Protein AF-0000000067717362 (afdb_homodimer)

InterPro domains:
  IPR003148 Regulator of K+ conductance, N-terminal lobe [PF02254] (4-119)
  IPR006037 Regulator of K+ conductance, C-terminal [PF02080] (155-215)
  IPR006037 Regulator of K+ conductance, C-terminal [PS51202] (136-219)
  IPR036291 NAD(P)-binding domain superfamily [SSF51735] (3-135)
  IPR036721 Regulator of K+ conductance, C-terminal domain superfamily [G3DSA:3.30.70.1450] (138-216)
  IPR036721 Regulator of K+ conductance, C-terminal domain superfamily [SSF116726] (131-215)
  IPR050721 Trk/Ktr/HKT Potassium Transport [PTHR43833] (2-214)

Secondary structure (DSSP, 8-state):
--EEEEES-SHHHHHHHHHHTTSSSEEEEEES-HHHHHHHGGG-SEEEE-SS--HHHHHHHS-TT-SEEEE--SS-HHHHHHHHHHHHHTT-S-EEEE-S-HHHHHHHHHTT-SEEE-HHHHHHHHHHHHHH-TTEEEEEEETTTEEEEEEEPPGGGTTSBHHHHTHHHHHSEEEEEEE-TT-SS-EE--TTPBPPTT-EEEEEE-HHHHHHHTT--SSSHHHHTTHHHHHHHHHHHHHHTSSGGGTTHHHHHHHTTTT-/--EEEEES-SHHHHHHHHHHTTSSSEEEEEES-HHHHHHHGGG-SEEEE-SS--HHHHHHHS-TT-SEEEE--SS-HHHHHHHHHHHHHTT-S-EEEE-S-HHHHHHHHHTT-SEEE-HHHHHHHHHHHHHH-TTEEEEEEETTTEEEEEEEPPGGGTTSBHHHHTHHHHHSEEEEEEE-TT-SS-EE--TTPBPPTT-EEEEEE-HHHHHHHTT--S-SHHHHHTHHHHHHHHHHHHHHTTTGGGTTHHHHHHHTTTT-

pLDDT: mean 84.54, std 21.1, range [26.25, 98.88]

Organism: Borreliella burgdorferi (strain ATCC 35210 / DSM 4680 / CIP 102532 / B31) (NCBI:txid224326)

Solvent-accessible surface area (backbone atoms only — not comparable to full-atom values): 28183 Å² total; per-residue (Å²): 125,54,31,38,35,34,40,28,77,26,66,40,36,48,39,33,45,58,57,47,52,66,31,86,54,43,34,36,40,36,30,64,49,60,67,58,47,64,71,49,40,83,59,37,71,42,68,44,73,37,93,61,94,41,60,67,57,47,59,73,68,55,60,89,76,43,56,34,36,38,40,20,54,66,99,38,61,69,60,50,42,52,48,36,33,41,42,36,75,70,61,55,75,36,30,34,34,56,47,92,44,73,72,56,49,56,54,34,42,74,39,47,36,67,38,79,44,42,30,33,52,52,43,21,66,40,44,51,56,38,71,75,24,76,62,37,81,44,58,40,76,47,91,84,59,36,32,39,34,29,32,57,56,59,74,91,45,43,78,28,28,47,54,74,58,36,39,47,82,76,47,45,33,44,76,56,28,41,25,43,91,88,42,94,54,74,37,76,64,57,55,80,41,64,40,46,87,71,20,34,32,33,36,34,25,38,52,66,31,49,29,60,73,62,70,30,70,90,48,57,54,57,60,50,65,58,53,57,60,58,49,53,54,57,56,48,48,67,66,51,66,68,74,63,73,70,64,68,64,57,58,66,68,53,58,71,56,66,78,109,127,54,32,38,36,34,41,28,79,27,68,40,36,48,39,32,44,59,56,48,51,67,32,87,54,43,33,34,40,35,31,66,48,59,67,59,46,62,71,47,38,84,60,36,71,43,67,44,73,36,94,60,92,40,61,67,59,47,59,74,69,53,60,90,77,42,55,34,37,38,39,21,56,80,86,39,62,70,61,50,43,53,48,37,33,41,43,36,74,71,62,54,77,36,30,33,34,56,45,90,43,73,72,55,49,57,54,36,42,74,40,47,36,66,39,79,44,41,30,34,51,52,43,22,65,40,45,51,56,39,69,75,23,77,61,37,79,45,59,39,76,48,90,84,60,37,32,39,33,30,32,58,57,56,75,89,46,44,78,29,28,47,54,75,57,35,39,48,81,76,47,46,32,44,75,55,28,40,24,44,91,87,42,96,54,74,36,76,62,57,56,79,41,64,40,48,85,71,20,33,32,33,34,34,25,37,49,64,31,49,28,60,73,61,70,29,72,91,46,56,53,56,60,50,65,58,53,56,60,58,49,53,53,58,60,47,48,67,67,52,67,70,75,62,74,69,63,68,63,56,57,65,68,53,58,70,56,66,80,106

Nearest PDB structures (foldseek):
  4j7c-assembly1_B  TM=9.002E-01  e=4.997E-20  Bacillus subtilis subsp. subtilis str. 168
  6s5d-assembly1_B-2  TM=8.825E-01  e=6.415E-20  Bacillus subtilis subsp. subtilis str. 168
  6i8v-assembly1_A-2  TM=9.250E-01  e=2.699E-19  Bacillus subtilis subsp. subtilis str. 168
  6s5e-assembly1_E-4  TM=8.945E-01  e=1.057E-19  Bacillus subtilis subsp. subtilis str. 168
  6s2j-assembly1_A  TM=8.818E-01  e=1.125E-19  Bacillus subtilis subsp. subtilis str. 168

Sequence (520 aa):
MKTFVIIGLSNLGIHLLEDLSRLDCQIIIIDTSKELIEEYDVISTESFVVEQFTKNALKRIIPVDTDAVVIDFDDDLGKSALVTHYCNLLGLKEICVKTENRDDAEILKTLGATKIIFPSKDAARRLTPLLVSPNLSTYNIIGYDIIVAETVIPKEYVGKTLFEADLRRECGITVIAVRNLSNSRYEFVDGDYFFLKDDKIVICGKPDSIENFTNNKDLIKDLISGSKEDENLNKDAEKKSRFLGIFNFMKIFQKDRKDNMKTFVIIGLSNLGIHLLEDLSRLDCQIIIIDTSKELIEEYDVISTESFVVEQFTKNALKRIIPVDTDAVVIDFDDDLGKSALVTHYCNLLGLKEICVKTENRDDAEILKTLGATKIIFPSKDAARRLTPLLVSPNLSTYNIIGYDIIVAETVIPKEYVGKTLFEADLRRECGITVIAVRNLSNSRYEFVDGDYFFLKDDKIVICGKPDSIENFTNNKDLIKDLISGSKEDENLNKDAEKKSRFLGIFNFMKIFQKDRKDN

Radius of gyration: 24.58 Å; Cα contacts (8 Å, |Δi|>4): 959; chains: 2; bounding box: 59×80×66 Å

Structure (mmCIF, N/CA/C/O backbone):
data_AF-0000000067717362-model_v1
#
loop_
_entity.id
_entity.type
_entity.pdbx_description
1 polymer Lectin
#
loop_
_atom_site.group_PDB
_atom_site.id
_atom_site.type_symbol
_atom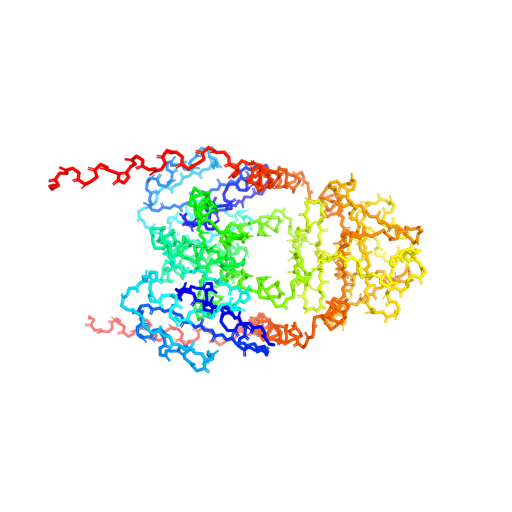_site.label_atom_id
_atom_site.label_alt_id
_atom_site.label_comp_id
_atom_site.label_asym_id
_atom_site.label_entity_id
_atom_site.label_seq_id
_atom_site.pdbx_PDB_ins_code
_atom_site.Cartn_x
_atom_site.Cartn_y
_atom_site.Cartn_z
_atom_site.occupancy
_atom_site.B_iso_or_equiv
_atom_site.auth_seq_id
_atom_site.auth_comp_id
_atom_site.auth_asym_id
_atom_site.auth_atom_id
_atom_site.pdbx_PDB_model_num
ATOM 1 N N . MET A 1 1 ? 27.703 -1.132 3.572 1 83.69 1 MET A N 1
ATOM 2 C CA . MET A 1 1 ? 26.516 -0.816 4.379 1 83.69 1 MET A CA 1
ATOM 3 C C . MET A 1 1 ? 25.766 0.364 3.789 1 83.69 1 MET A C 1
ATOM 5 O O . MET A 1 1 ? 26.359 1.362 3.389 1 83.69 1 MET A O 1
ATOM 9 N N . LYS A 1 2 ? 24.484 0.272 3.615 1 91.62 2 LYS A N 1
ATOM 10 C CA . LYS A 1 2 ? 23.688 1.322 2.992 1 91.62 2 LYS A CA 1
ATOM 11 C C . LYS A 1 2 ? 23.422 2.467 3.967 1 91.62 2 LYS A C 1
ATOM 13 O O . LYS A 1 2 ? 23.328 2.248 5.176 1 91.62 2 LYS A O 1
ATOM 18 N N . THR A 1 3 ? 23.375 3.629 3.412 1 97 3 THR A N 1
ATOM 19 C CA . THR A 1 3 ? 23.125 4.824 4.207 1 97 3 THR A CA 1
ATOM 20 C C . THR A 1 3 ? 21.844 5.52 3.75 1 97 3 THR A C 1
ATOM 22 O O . THR A 1 3 ? 21.688 5.828 2.566 1 97 3 THR A O 1
ATOM 25 N N . PHE A 1 4 ? 21 5.746 4.707 1 98.12 4 PHE A N 1
ATOM 26 C CA . PHE A 1 4 ? 19.734 6.418 4.43 1 98.12 4 PHE A CA 1
ATOM 27 C C . PHE A 1 4 ? 19.594 7.668 5.289 1 98.12 4 PHE A C 1
ATOM 29 O O . PHE A 1 4 ? 19.969 7.664 6.465 1 98.12 4 PHE A O 1
ATOM 36 N N . VAL A 1 5 ? 19.078 8.711 4.668 1 98.88 5 VAL A N 1
ATOM 37 C CA . VAL A 1 5 ? 18.828 9.953 5.383 1 98.88 5 VAL A CA 1
ATOM 38 C C . VAL A 1 5 ? 17.344 10.281 5.348 1 98.88 5 VAL A C 1
ATOM 40 O O . VAL A 1 5 ? 16.703 10.219 4.289 1 98.88 5 VAL A O 1
ATOM 43 N N . ILE A 1 6 ? 16.766 10.57 6.484 1 98.88 6 ILE A N 1
ATOM 44 C CA . ILE A 1 6 ? 15.383 10.992 6.59 1 98.88 6 ILE A CA 1
ATOM 45 C C . ILE A 1 6 ? 15.328 12.461 7.012 1 98.88 6 ILE A C 1
ATOM 47 O O . ILE A 1 6 ? 15.797 12.82 8.094 1 98.88 6 ILE A O 1
ATOM 51 N N . ILE A 1 7 ? 14.789 13.273 6.102 1 98.88 7 ILE A N 1
ATOM 52 C CA . ILE A 1 7 ? 14.68 14.703 6.355 1 98.88 7 ILE A CA 1
ATOM 53 C C . ILE A 1 7 ? 13.219 15.062 6.637 1 98.88 7 ILE A C 1
ATOM 55 O O . ILE A 1 7 ? 12.367 14.977 5.746 1 98.88 7 ILE A O 1
ATOM 59 N N . GLY A 1 8 ? 12.938 15.578 7.789 1 98.25 8 GLY A N 1
ATOM 60 C CA . GLY A 1 8 ? 11.562 15.719 8.25 1 98.25 8 GLY A CA 1
ATOM 61 C C . GLY A 1 8 ? 10.992 14.438 8.828 1 98.25 8 GLY A C 1
ATOM 62 O O . GLY A 1 8 ? 10.938 13.414 8.141 1 98.25 8 GLY A O 1
ATOM 63 N N . LEU A 1 9 ? 10.602 14.508 10.102 1 97.38 9 LEU A N 1
ATOM 64 C CA . LEU A 1 9 ? 10.086 13.328 10.773 1 97.38 9 LEU A CA 1
ATOM 65 C C . LEU A 1 9 ? 8.578 13.422 10.969 1 97.38 9 LEU A C 1
ATOM 67 O O . LEU A 1 9 ? 8.109 13.695 12.078 1 97.38 9 LEU A O 1
ATOM 71 N N . SER A 1 10 ? 7.906 13.148 9.914 1 96.12 10 SER A N 1
ATOM 72 C CA . SER A 1 10 ? 6.465 12.938 9.984 1 96.12 10 SER A CA 1
ATOM 73 C C . SER A 1 10 ? 6.113 11.453 9.938 1 96.12 10 SER A C 1
ATOM 75 O O . SER A 1 10 ? 6.977 10.602 10.156 1 96.12 10 SER A O 1
ATOM 77 N N . ASN A 1 11 ? 4.879 11.148 9.719 1 95.25 11 ASN A N 1
ATOM 78 C CA . ASN A 1 11 ? 4.387 9.789 9.906 1 95.25 11 ASN A CA 1
ATOM 79 C C . ASN A 1 11 ? 5.148 8.789 9.047 1 95.25 11 ASN A C 1
ATOM 81 O O . ASN A 1 11 ? 5.613 7.762 9.539 1 95.25 11 ASN A O 1
ATOM 85 N N . LEU A 1 12 ? 5.297 9.07 7.801 1 97.31 12 LEU A N 1
ATOM 86 C CA . LEU A 1 12 ? 6.012 8.156 6.922 1 97.31 12 LEU A CA 1
ATOM 87 C C . LEU A 1 12 ? 7.457 7.98 7.379 1 97.31 12 LEU A C 1
ATOM 89 O O . LEU A 1 12 ? 7.941 6.855 7.504 1 97.31 12 LEU A O 1
ATOM 93 N N . GLY A 1 13 ? 8.133 9.117 7.586 1 98 13 GLY A N 1
ATOM 94 C CA . GLY A 1 13 ? 9.523 9.086 8 1 98 13 GLY A CA 1
ATOM 95 C C . GLY A 1 13 ? 9.742 8.297 9.281 1 98 13 GLY A C 1
ATOM 96 O O . GLY A 1 13 ? 10.711 7.539 9.391 1 98 13 GLY A O 1
ATOM 97 N N . ILE A 1 14 ? 8.844 8.461 10.172 1 97.38 14 ILE A N 1
ATOM 98 C CA . ILE A 1 14 ? 8.945 7.785 11.461 1 97.38 14 ILE A CA 1
ATOM 99 C C . ILE A 1 14 ? 8.789 6.277 11.273 1 97.38 14 ILE A C 1
ATOM 101 O O . ILE A 1 14 ? 9.594 5.496 11.789 1 97.38 14 ILE A O 1
ATOM 105 N N . HIS A 1 15 ? 7.805 5.863 10.531 1 96.44 15 HIS A N 1
ATOM 106 C CA . HIS A 1 15 ? 7.609 4.441 10.289 1 96.44 15 HIS A CA 1
ATOM 107 C C . HIS A 1 15 ? 8.773 3.852 9.5 1 96.44 15 HIS A C 1
ATOM 109 O O . HIS A 1 15 ? 9.195 2.723 9.758 1 96.44 15 HIS A O 1
ATOM 115 N N . LEU A 1 16 ? 9.273 4.582 8.594 1 97.44 16 LEU A N 1
ATOM 116 C CA . LEU A 1 16 ? 10.43 4.145 7.82 1 97.44 16 LEU A CA 1
ATOM 117 C C . LEU A 1 16 ? 11.648 3.971 8.719 1 97.44 16 LEU A C 1
ATOM 119 O O . LEU A 1 16 ? 12.367 2.977 8.609 1 97.44 16 LEU A O 1
ATOM 123 N N . LEU A 1 17 ? 11.82 4.961 9.562 1 98.19 17 LEU A N 1
ATOM 124 C CA . LEU A 1 17 ? 12.922 4.891 10.523 1 98.19 17 LEU A CA 1
ATOM 125 C C . LEU A 1 17 ? 12.812 3.635 11.383 1 98.19 17 LEU A C 1
ATOM 127 O O . LEU A 1 17 ? 13.805 2.926 11.578 1 98.19 17 LEU A O 1
ATOM 131 N N . GLU A 1 18 ? 11.641 3.348 11.828 1 95.88 18 GLU A N 1
ATOM 132 C CA . GLU A 1 18 ? 11.406 2.16 12.648 1 95.88 18 GLU A CA 1
ATOM 133 C C . GLU A 1 18 ? 11.719 0.885 11.867 1 95.88 18 GLU A C 1
ATOM 135 O O . GLU A 1 18 ? 12.359 -0.026 12.391 1 95.88 18 GLU A O 1
ATOM 140 N N . ASP A 1 19 ? 11.289 0.832 10.664 1 93.31 19 ASP A N 1
ATOM 141 C CA . ASP A 1 19 ? 11.539 -0.339 9.828 1 93.31 19 ASP A CA 1
ATOM 142 C C . ASP A 1 19 ? 13.031 -0.505 9.547 1 93.31 19 ASP A C 1
ATOM 144 O O . ASP A 1 19 ? 13.578 -1.602 9.688 1 93.31 19 ASP A O 1
ATOM 148 N N . LEU A 1 20 ? 13.688 0.562 9.203 1 95.06 20 LEU A N 1
ATOM 149 C CA . LEU A 1 20 ? 15.102 0.528 8.836 1 95.06 20 LEU A CA 1
ATOM 150 C C . LEU A 1 20 ? 15.969 0.181 10.039 1 95.06 20 LEU A C 1
ATOM 152 O O . LEU A 1 20 ? 17.031 -0.436 9.891 1 95.06 20 LEU A O 1
ATOM 156 N N . SER A 1 21 ? 15.5 0.618 11.211 1 95.06 21 SER A N 1
ATOM 157 C CA . SER A 1 21 ? 16.281 0.409 12.422 1 95.06 21 SER A CA 1
ATOM 158 C C . SER A 1 21 ? 16.453 -1.077 12.727 1 95.06 21 SER A C 1
ATOM 160 O O . SER A 1 21 ? 17.328 -1.464 13.5 1 95.06 21 SER A O 1
ATOM 162 N N . ARG A 1 22 ? 15.648 -1.88 12.125 1 89.5 22 ARG A N 1
ATOM 163 C CA . ARG A 1 22 ? 15.703 -3.326 12.312 1 89.5 22 ARG A CA 1
ATOM 164 C C . ARG A 1 22 ? 16.688 -3.965 11.336 1 89.5 22 ARG A C 1
ATOM 166 O O . ARG A 1 22 ? 16.922 -5.176 11.383 1 89.5 22 ARG A O 1
ATOM 173 N N . LEU A 1 23 ? 17.266 -3.174 10.523 1 87.94 23 LEU A N 1
ATOM 174 C CA . LEU A 1 23 ? 18.156 -3.652 9.477 1 87.94 23 LEU A CA 1
ATOM 175 C C . LEU A 1 23 ? 19.578 -3.135 9.703 1 87.94 23 LEU A C 1
ATOM 177 O O . LEU A 1 23 ? 19.797 -2.232 10.516 1 87.94 23 LEU A O 1
ATOM 181 N N . ASP A 1 24 ? 20.516 -3.811 9.039 1 88.75 24 ASP A N 1
ATOM 182 C CA . ASP A 1 24 ? 21.906 -3.387 9.141 1 88.75 24 ASP A CA 1
ATOM 183 C C . ASP A 1 24 ? 22.219 -2.279 8.133 1 88.75 24 ASP A C 1
ATOM 185 O O . ASP A 1 24 ? 22.781 -2.537 7.07 1 88.75 24 ASP A O 1
ATOM 189 N N . CYS A 1 25 ? 21.875 -1.082 8.531 1 92.81 25 CYS A N 1
ATOM 190 C CA . CYS A 1 25 ? 22.125 0.094 7.707 1 92.81 25 CYS A CA 1
ATOM 191 C C . CYS A 1 25 ? 22.375 1.323 8.57 1 92.81 25 CYS A C 1
ATOM 193 O O . CYS A 1 25 ? 22.172 1.284 9.789 1 92.81 25 CYS A O 1
ATOM 195 N N . GLN A 1 26 ? 22.922 2.338 7.984 1 97 26 GLN A N 1
ATOM 196 C CA . GLN A 1 26 ? 23.109 3.621 8.648 1 97 26 GLN A CA 1
ATOM 197 C C . GLN A 1 26 ? 21.922 4.551 8.398 1 97 26 GLN A C 1
ATOM 199 O O . GLN A 1 26 ? 21.5 4.73 7.25 1 97 26 GLN A O 1
ATOM 204 N N . ILE A 1 27 ? 21.438 5.07 9.469 1 98.56 27 ILE A N 1
ATOM 205 C CA . ILE A 1 27 ? 20.281 5.957 9.344 1 98.56 27 ILE A CA 1
ATOM 206 C C . ILE A 1 27 ? 20.609 7.312 9.961 1 98.56 27 ILE A C 1
ATOM 208 O O . ILE A 1 27 ? 21 7.395 11.133 1 98.56 27 ILE A O 1
ATOM 212 N N . ILE A 1 28 ? 20.469 8.312 9.156 1 98.88 28 ILE A N 1
ATOM 213 C CA . ILE A 1 28 ? 20.641 9.688 9.609 1 98.88 28 ILE A CA 1
ATOM 214 C C . ILE A 1 28 ? 19.297 10.414 9.578 1 98.88 28 ILE A C 1
ATOM 216 O O . ILE A 1 28 ? 18.594 10.383 8.57 1 98.88 28 ILE A O 1
ATOM 220 N N . ILE A 1 29 ? 18.938 11.031 10.703 1 98.88 29 ILE A N 1
ATOM 221 C CA . ILE A 1 29 ? 17.672 11.766 10.734 1 98.88 29 ILE A CA 1
ATOM 222 C C . ILE A 1 29 ? 17.938 13.25 10.953 1 98.88 29 ILE A C 1
ATOM 224 O O . ILE A 1 29 ? 18.875 13.617 11.672 1 98.88 29 ILE A O 1
ATOM 228 N N . ILE A 1 30 ? 17.203 14.086 10.25 1 98.88 30 ILE A N 1
ATOM 229 C CA . ILE A 1 30 ? 17.312 15.539 10.32 1 98.88 30 ILE A CA 1
ATOM 230 C C . ILE A 1 30 ? 15.938 16.156 10.539 1 98.88 30 ILE A C 1
ATOM 232 O O . ILE A 1 30 ? 15 15.867 9.797 1 98.88 30 ILE A O 1
ATOM 236 N N . ASP A 1 31 ? 15.781 16.969 11.523 1 98.62 31 ASP A N 1
ATOM 237 C CA . ASP A 1 31 ? 14.539 17.688 11.758 1 98.62 31 ASP A CA 1
ATOM 238 C C . ASP A 1 31 ? 14.797 19 12.508 1 98.62 31 ASP A C 1
ATOM 240 O O . ASP A 1 31 ? 15.875 19.188 13.07 1 98.62 31 ASP A O 1
ATOM 244 N N . THR A 1 32 ? 13.828 19.875 12.445 1 98.12 32 THR A N 1
ATOM 245 C CA . THR A 1 32 ? 13.93 21.109 13.219 1 98.12 32 THR A CA 1
ATOM 246 C C . THR A 1 32 ? 13.383 20.906 14.625 1 98.12 32 THR A C 1
ATOM 248 O O . THR A 1 32 ? 13.609 21.75 15.508 1 98.12 32 THR A O 1
ATOM 251 N N . SER A 1 33 ? 12.609 19.875 14.867 1 98 33 SER A N 1
ATOM 252 C CA . SER A 1 33 ? 12.016 19.609 16.172 1 98 33 SER A CA 1
ATOM 253 C C . SER A 1 33 ? 13 18.891 17.078 1 98 33 SER A C 1
ATOM 255 O O . SER A 1 33 ? 13.297 17.703 16.875 1 98 33 SER A O 1
ATOM 257 N N . LYS A 1 34 ? 13.406 19.531 18.125 1 98.12 34 LYS A N 1
ATOM 258 C CA . LYS A 1 34 ? 14.289 18.922 19.125 1 98.12 34 LYS A CA 1
ATOM 259 C C . LYS A 1 34 ? 13.617 17.734 19.797 1 98.12 34 LYS A C 1
ATOM 261 O O . LYS A 1 34 ? 14.266 16.703 20.047 1 98.12 34 LYS A O 1
ATOM 266 N N . GLU A 1 35 ? 12.398 17.844 20.047 1 98.12 35 GLU A N 1
ATOM 267 C CA . GLU A 1 35 ? 11.633 16.797 20.703 1 98.12 35 GLU A CA 1
ATOM 268 C C . GLU A 1 35 ? 11.617 15.516 19.875 1 98.12 35 GLU A C 1
ATOM 270 O O . GLU A 1 35 ? 11.867 14.43 20.406 1 98.12 35 GLU A O 1
ATOM 275 N N . LEU A 1 36 ? 11.383 15.664 18.594 1 97.75 36 LEU A N 1
ATOM 276 C CA . LEU A 1 36 ? 11.336 14.5 17.719 1 97.75 36 LEU A CA 1
ATOM 277 C C . LEU A 1 36 ? 12.711 13.844 17.609 1 97.75 36 LEU A C 1
ATOM 279 O O . LEU A 1 36 ? 12.82 12.617 17.656 1 97.75 36 LEU A O 1
ATOM 283 N N . ILE A 1 37 ? 13.703 14.648 17.438 1 98.56 37 ILE A N 1
ATOM 284 C CA . ILE A 1 37 ? 15.055 14.125 17.297 1 98.56 37 ILE A CA 1
ATOM 285 C C . ILE A 1 37 ? 15.453 13.367 18.562 1 98.56 37 ILE A C 1
ATOM 287 O O . ILE A 1 37 ? 16.016 12.266 18.484 1 98.56 37 ILE A O 1
ATOM 291 N N . GLU A 1 38 ? 15.133 13.906 19.703 1 98.12 38 GLU A N 1
ATOM 292 C CA . GLU A 1 38 ? 15.453 13.242 20.969 1 98.12 38 GLU A CA 1
ATOM 293 C C . GLU A 1 38 ? 14.703 11.922 21.094 1 98.12 38 GLU A C 1
ATOM 295 O O . GLU A 1 38 ? 15.273 10.922 21.547 1 98.12 38 GLU A O 1
ATOM 300 N N . GLU A 1 39 ? 13.523 11.945 20.688 1 97.81 39 GLU A N 1
ATOM 301 C CA . GLU A 1 39 ? 12.664 10.766 20.797 1 97.81 39 GLU A CA 1
ATOM 302 C C . GLU A 1 39 ? 13.188 9.617 19.953 1 97.81 39 GLU A C 1
ATOM 304 O O . GLU A 1 39 ? 13.141 8.453 20.375 1 97.81 39 GLU A O 1
ATOM 309 N N . TYR A 1 40 ? 13.742 9.93 18.781 1 98.19 40 TYR A N 1
ATOM 310 C CA . TYR A 1 40 ? 14.031 8.852 17.828 1 98.19 40 TYR A CA 1
ATOM 311 C C . TYR A 1 40 ? 15.531 8.656 17.672 1 98.19 40 TYR A C 1
ATOM 313 O O . TYR A 1 40 ? 15.977 7.836 16.859 1 98.19 40 TYR A O 1
ATOM 321 N N . ASP A 1 41 ? 16.266 9.367 18.5 1 98.31 41 ASP A N 1
ATOM 322 C CA . ASP A 1 41 ? 17.719 9.258 18.484 1 98.31 41 ASP A CA 1
ATOM 323 C C . ASP A 1 41 ? 18.156 7.828 18.766 1 98.31 41 ASP A C 1
ATOM 325 O O . ASP A 1 41 ? 19.109 7.336 18.156 1 98.31 41 ASP A O 1
ATOM 329 N N . VAL A 1 42 ? 17.469 7.09 19.547 1 97.62 42 VAL A N 1
ATOM 330 C CA . VAL A 1 42 ? 17.859 5.789 20.062 1 97.62 42 VAL A CA 1
ATOM 331 C C . VAL A 1 42 ? 17.844 4.75 18.938 1 97.62 42 VAL A C 1
ATOM 333 O O . VAL A 1 42 ? 18.562 3.75 19 1 97.62 42 VAL A O 1
ATOM 336 N N . ILE A 1 43 ? 17.078 5.016 17.891 1 97.44 43 ILE A N 1
ATOM 337 C CA . ILE A 1 43 ? 16.969 4.012 16.844 1 97.44 43 ILE A CA 1
ATOM 338 C C . ILE A 1 43 ? 17.609 4.543 15.555 1 97.44 43 ILE A C 1
ATOM 340 O O . ILE A 1 43 ? 17.406 3.977 14.477 1 97.44 43 ILE A O 1
ATOM 344 N N . SER A 1 44 ? 18.297 5.66 15.641 1 98.12 44 SER A N 1
ATOM 345 C CA . SER A 1 44 ? 19.047 6.211 14.516 1 98.12 44 SER A CA 1
ATOM 346 C C . SER A 1 44 ? 20.547 6.066 14.734 1 98.12 44 SER A C 1
ATOM 348 O O . SER A 1 44 ? 21 5.824 15.852 1 98.12 44 SER A O 1
ATOM 350 N N . THR A 1 45 ? 21.297 6.121 13.602 1 98.19 45 THR A N 1
ATOM 351 C CA . THR A 1 45 ? 22.75 6.133 13.703 1 98.19 45 THR A CA 1
ATOM 352 C C . THR A 1 45 ? 23.266 7.523 14.07 1 98.19 45 THR A C 1
ATOM 354 O O . THR A 1 45 ? 24.172 7.66 14.906 1 98.19 45 THR A O 1
ATOM 357 N N . GLU A 1 46 ? 22.797 8.523 13.43 1 98.5 46 GLU A N 1
ATOM 358 C CA . GLU A 1 46 ? 23.047 9.93 13.711 1 98.5 46 GLU A CA 1
ATOM 359 C C . GLU A 1 46 ? 21.766 10.75 13.641 1 98.5 46 GLU A C 1
ATOM 361 O O . GLU A 1 46 ? 20.875 10.453 12.859 1 98.5 46 GLU A O 1
ATOM 366 N N . SER A 1 47 ? 21.734 11.711 14.5 1 98.75 47 SER A N 1
ATOM 367 C CA . SER A 1 47 ? 20.562 12.578 14.539 1 98.75 47 SER A CA 1
ATOM 368 C C . SER A 1 47 ? 20.969 14.047 14.641 1 98.75 47 SER A C 1
ATOM 370 O O . SER A 1 47 ? 21.875 14.398 15.406 1 98.75 47 SER A O 1
ATOM 372 N N . PHE A 1 48 ? 20.312 14.898 13.859 1 98.81 48 PHE A N 1
ATOM 373 C CA . PHE A 1 48 ? 20.688 16.312 13.812 1 98.81 48 PHE A CA 1
ATOM 374 C C . PHE A 1 48 ? 19.453 17.188 13.953 1 98.81 48 PHE A C 1
ATOM 376 O O . PHE A 1 48 ? 18.469 17 13.242 1 98.81 48 PHE A O 1
ATOM 383 N N . VAL A 1 49 ? 19.516 18.109 14.852 1 98.69 49 VAL A N 1
ATOM 384 C CA . VAL A 1 49 ? 18.562 19.203 14.914 1 98.69 49 VAL A CA 1
ATOM 385 C C . VAL A 1 49 ? 19.094 20.406 14.133 1 98.69 49 VAL A C 1
ATOM 387 O O . VAL A 1 49 ? 20.219 20.828 14.352 1 98.69 49 VAL A O 1
ATOM 390 N N . VAL A 1 50 ? 18.328 20.891 13.203 1 98.38 50 VAL A N 1
ATOM 391 C CA . VAL A 1 50 ? 18.719 22.094 12.477 1 98.38 50 VAL A CA 1
ATOM 392 C C . VAL A 1 50 ? 17.719 23.203 12.742 1 98.38 50 VAL A C 1
ATOM 394 O O . VAL A 1 50 ? 16.531 22.938 12.969 1 98.38 50 VAL A O 1
ATOM 397 N N . GLU A 1 51 ? 18.188 24.391 12.727 1 97.25 51 GLU A N 1
ATOM 398 C CA . GLU A 1 51 ? 17.266 25.516 12.859 1 97.25 51 GLU A CA 1
ATOM 399 C C . GLU A 1 51 ? 16.422 25.688 11.594 1 97.25 51 GLU A C 1
ATOM 401 O O . GLU A 1 51 ? 15.219 25.984 11.68 1 97.25 51 GLU A O 1
ATOM 406 N N . GLN A 1 52 ? 17.109 25.516 10.508 1 96.94 52 GLN A N 1
ATOM 407 C CA . GLN A 1 52 ? 16.484 25.578 9.188 1 96.94 52 GLN A CA 1
ATOM 408 C C . GLN A 1 52 ? 17.141 24.594 8.227 1 96.94 52 GLN A C 1
ATOM 410 O O . GLN A 1 52 ? 18.312 24.234 8.398 1 96.94 52 GLN A O 1
ATOM 415 N N . PHE A 1 53 ? 16.344 24.219 7.254 1 97.81 53 PHE A N 1
ATOM 416 C CA . PHE A 1 53 ? 16.891 23.359 6.223 1 97.81 53 PHE A CA 1
ATOM 417 C C . PHE A 1 53 ? 17.562 24.172 5.121 1 97.81 53 PHE A C 1
ATOM 419 O O . PHE A 1 53 ? 16.953 24.438 4.086 1 97.81 53 PHE A O 1
ATOM 426 N N . THR A 1 54 ? 18.797 24.5 5.301 1 97.75 54 THR A N 1
ATOM 427 C CA . THR A 1 54 ? 19.547 25.219 4.281 1 97.75 54 THR A CA 1
ATOM 428 C C . THR A 1 54 ? 20.422 24.266 3.477 1 97.75 54 THR A C 1
ATOM 430 O O . THR A 1 54 ? 20.734 23.172 3.934 1 97.75 54 THR A O 1
ATOM 433 N N . LYS A 1 55 ? 20.734 24.766 2.314 1 97.56 55 LYS A N 1
ATOM 434 C CA . LYS A 1 55 ? 21.625 23.953 1.479 1 97.56 55 LYS A CA 1
ATOM 435 C C . LYS A 1 55 ? 22.922 23.625 2.211 1 97.56 55 LYS A C 1
ATOM 437 O O . LYS A 1 55 ? 23.391 22.484 2.184 1 97.56 55 LYS A O 1
ATOM 442 N N . ASN A 1 56 ? 23.469 24.609 2.859 1 97.75 56 ASN A N 1
ATOM 443 C CA . ASN A 1 56 ? 24.734 24.438 3.572 1 97.75 56 ASN A CA 1
ATOM 444 C C . ASN A 1 56 ? 24.594 23.469 4.734 1 97.75 56 ASN A C 1
ATOM 446 O O . ASN A 1 56 ? 25.469 22.625 4.953 1 97.75 56 ASN A O 1
ATOM 450 N N . ALA A 1 57 ? 23.562 23.625 5.469 1 98.31 57 ALA A N 1
ATOM 451 C CA . ALA A 1 57 ? 23.328 22.703 6.574 1 98.31 57 ALA A CA 1
ATOM 452 C C . ALA A 1 57 ? 23.234 21.25 6.078 1 98.31 57 ALA A C 1
ATOM 454 O O . ALA A 1 57 ? 23.859 20.359 6.645 1 98.31 57 ALA A O 1
ATOM 455 N N . LEU A 1 58 ? 22.5 21 5.023 1 98.69 58 LEU A N 1
ATOM 456 C CA . LEU A 1 58 ? 22.281 19.672 4.477 1 98.69 58 LEU A CA 1
ATOM 457 C C . LEU A 1 58 ? 23.578 19.109 3.9 1 98.69 58 LEU A C 1
ATOM 459 O O . LEU A 1 58 ? 23.891 17.922 4.066 1 98.69 58 LEU A O 1
ATOM 463 N N . LYS A 1 59 ? 24.312 20 3.234 1 98.31 59 LYS A N 1
ATOM 464 C CA . LYS A 1 59 ? 25.594 19.594 2.664 1 98.31 59 LYS A CA 1
ATOM 465 C C . LYS A 1 59 ? 26.547 19.094 3.746 1 98.31 59 LYS A C 1
ATOM 467 O O . LYS A 1 59 ? 27.297 18.125 3.531 1 98.31 59 LYS A O 1
ATOM 472 N N . ARG A 1 60 ? 26.516 19.656 4.867 1 98 60 ARG A N 1
ATOM 473 C CA . ARG A 1 60 ? 27.391 19.297 5.984 1 98 60 ARG A CA 1
ATOM 474 C C . ARG A 1 60 ? 26.969 17.969 6.609 1 98 60 ARG A C 1
ATOM 476 O O . ARG A 1 60 ? 27.812 17.219 7.109 1 98 60 ARG A O 1
ATOM 483 N N . ILE A 1 61 ? 25.734 17.672 6.582 1 98.56 61 ILE A N 1
ATOM 484 C CA . ILE A 1 61 ? 25.188 16.562 7.348 1 98.56 61 ILE A CA 1
ATOM 485 C C . ILE A 1 61 ? 25.109 15.32 6.469 1 98.56 61 ILE A C 1
ATOM 487 O O . ILE A 1 61 ? 25.406 14.211 6.918 1 98.56 61 ILE A O 1
ATOM 491 N N . ILE A 1 62 ? 24.672 15.438 5.203 1 98.62 62 ILE A N 1
ATOM 492 C CA . ILE A 1 62 ? 24.359 14.312 4.328 1 98.62 62 ILE A CA 1
ATOM 493 C C . ILE A 1 62 ? 25.641 13.812 3.652 1 98.62 62 ILE A C 1
ATOM 495 O O . ILE A 1 62 ? 26.266 14.539 2.881 1 98.62 62 ILE A O 1
ATOM 499 N N . PRO A 1 63 ? 25.969 12.602 3.926 1 97.81 63 PRO A N 1
ATOM 500 C CA . PRO A 1 63 ? 27.141 12.047 3.258 1 97.81 63 PRO A CA 1
ATOM 501 C C . PRO A 1 63 ? 26.984 11.969 1.741 1 97.81 63 PRO A C 1
ATOM 503 O O . PRO A 1 63 ? 25.891 11.703 1.246 1 97.81 63 PRO A O 1
ATOM 506 N N . VAL A 1 64 ? 28.031 12.008 1.051 1 94.19 64 VAL A N 1
ATOM 507 C CA . VAL A 1 64 ? 28.062 12.008 -0.408 1 94.19 64 VAL A CA 1
ATOM 508 C C . VAL A 1 64 ? 27.609 10.641 -0.928 1 94.19 64 VAL A C 1
ATOM 510 O O . VAL A 1 64 ? 26.984 10.547 -1.988 1 94.19 64 VAL A O 1
ATOM 513 N N . ASP A 1 65 ? 27.844 9.664 -0.162 1 94.81 65 ASP A N 1
ATOM 514 C CA . ASP A 1 65 ? 27.562 8.312 -0.622 1 94.81 65 ASP A CA 1
ATOM 515 C C . ASP A 1 65 ? 26.219 7.816 -0.092 1 94.81 65 ASP A C 1
ATOM 517 O O . ASP A 1 65 ? 25.969 6.613 -0.048 1 94.81 65 ASP A O 1
ATOM 521 N N . THR A 1 66 ? 25.391 8.719 0.278 1 97.75 66 THR A N 1
ATOM 522 C CA . THR A 1 66 ? 24.047 8.375 0.723 1 97.75 66 THR A CA 1
ATOM 523 C C . THR A 1 66 ? 23.297 7.602 -0.363 1 97.75 66 THR A C 1
ATOM 525 O O . THR A 1 66 ? 23.312 7.996 -1.531 1 97.75 66 THR A O 1
ATOM 528 N N . ASP A 1 67 ? 22.688 6.492 0.077 1 96.81 67 ASP A N 1
ATOM 529 C CA . ASP A 1 67 ? 22 5.656 -0.896 1 96.81 67 ASP A CA 1
ATOM 530 C C . ASP A 1 67 ? 20.641 6.246 -1.259 1 96.81 67 ASP A C 1
ATOM 532 O O . ASP A 1 67 ? 20.219 6.184 -2.416 1 96.81 67 ASP A O 1
ATOM 536 N N . ALA A 1 68 ? 19.953 6.785 -0.272 1 97.88 68 ALA A N 1
ATOM 537 C CA . ALA A 1 68 ? 18.656 7.406 -0.526 1 97.88 68 ALA A CA 1
ATOM 538 C C . ALA A 1 68 ? 18.312 8.43 0.557 1 97.88 68 ALA A C 1
ATOM 540 O O . ALA A 1 68 ? 18.719 8.273 1.713 1 97.88 68 ALA A O 1
ATOM 541 N N . VAL A 1 69 ? 17.594 9.43 0.163 1 98.81 69 VAL A N 1
ATOM 542 C CA . VAL A 1 69 ? 17.031 10.406 1.092 1 98.81 69 VAL A CA 1
ATOM 543 C C . VAL A 1 69 ? 15.5 10.367 1.024 1 98.81 69 VAL A C 1
ATOM 545 O O . VAL A 1 69 ? 14.922 10.25 -0.058 1 98.81 69 VAL A O 1
ATOM 548 N N . VAL A 1 70 ? 14.898 10.398 2.168 1 98.81 70 VAL A N 1
ATOM 549 C CA . VAL A 1 70 ? 13.445 10.469 2.264 1 98.81 70 VAL A CA 1
ATOM 550 C C . VAL A 1 70 ? 13.023 11.789 2.902 1 98.81 70 VAL A C 1
ATOM 552 O O . VAL A 1 70 ? 13.5 12.141 3.988 1 98.81 70 VAL A O 1
ATOM 555 N N . ILE A 1 71 ? 12.227 12.516 2.154 1 98.88 71 ILE A N 1
ATOM 556 C CA . ILE A 1 71 ? 11.75 13.82 2.598 1 98.88 71 ILE A CA 1
ATOM 557 C C . ILE A 1 71 ? 10.281 13.719 3.006 1 98.88 71 ILE A C 1
ATOM 559 O O . ILE A 1 71 ? 9.43 13.375 2.188 1 98.88 71 ILE A O 1
ATOM 563 N N . ASP A 1 72 ? 10.016 14.039 4.285 1 98.31 72 ASP A N 1
ATOM 564 C CA . ASP A 1 72 ? 8.664 13.875 4.82 1 98.31 72 ASP A CA 1
ATOM 565 C C . ASP A 1 72 ? 8.297 15.039 5.742 1 98.31 72 ASP A C 1
ATOM 567 O O . ASP A 1 72 ? 8.516 14.969 6.957 1 98.31 72 ASP A O 1
ATOM 571 N N . PHE A 1 73 ? 7.719 16.203 5.301 1 95.81 73 PHE A N 1
ATOM 572 C CA . PHE A 1 73 ? 7.324 17.391 6.047 1 95.81 73 PHE A CA 1
ATOM 573 C C . PHE A 1 73 ? 5.809 17.484 6.152 1 95.81 73 PHE A C 1
ATOM 575 O O . PHE A 1 73 ? 5.254 18.594 6.195 1 95.81 73 PHE A O 1
ATOM 582 N N . ASP A 1 74 ? 5.336 16.641 6.77 1 81.19 74 ASP A N 1
ATOM 583 C CA . ASP A 1 74 ? 3.883 16.703 6.895 1 81.19 74 ASP A CA 1
ATOM 584 C C . ASP A 1 74 ? 3.289 17.703 5.898 1 81.19 74 ASP A C 1
ATOM 586 O O . ASP A 1 74 ? 3.445 18.906 6.055 1 81.19 74 ASP A O 1
ATOM 590 N N . ASP A 1 75 ? 2.506 18.031 4.984 1 82.88 75 ASP A N 1
ATOM 591 C CA . ASP A 1 75 ? 1.792 18.75 3.932 1 82.88 75 ASP A CA 1
ATOM 592 C C . ASP A 1 75 ? 2.328 20.172 3.775 1 82.88 75 ASP A C 1
ATOM 594 O O . ASP A 1 75 ? 1.553 21.125 3.693 1 82.88 75 ASP A O 1
ATOM 598 N N . ASP A 1 76 ? 3.682 20.328 3.748 1 93.69 76 ASP A N 1
ATOM 599 C CA . ASP A 1 76 ? 4.344 21.609 3.492 1 93.69 76 ASP A CA 1
ATOM 600 C C . ASP A 1 76 ? 5.105 21.578 2.17 1 93.69 76 ASP A C 1
ATOM 602 O O . ASP A 1 76 ? 6.285 21.219 2.135 1 93.69 76 ASP A O 1
ATOM 606 N N . LEU A 1 77 ? 4.469 22.016 1.22 1 95.81 77 LEU A N 1
ATOM 607 C CA . LEU A 1 77 ? 5.051 21.969 -0.116 1 95.81 77 LEU A CA 1
ATOM 608 C C . LEU A 1 77 ? 6.309 22.828 -0.196 1 95.81 77 LEU A C 1
ATOM 610 O O . LEU A 1 77 ? 7.297 22.438 -0.823 1 95.81 77 LEU A O 1
ATOM 614 N N . GLY A 1 78 ? 6.211 24.016 0.377 1 97 78 GLY A N 1
ATOM 615 C CA . GLY A 1 78 ? 7.363 24.891 0.328 1 97 78 GLY A CA 1
ATOM 616 C C . GLY A 1 78 ? 8.633 24.25 0.867 1 97 78 GLY A C 1
ATOM 617 O O . GLY A 1 78 ? 9.672 24.281 0.209 1 97 78 GLY A O 1
ATOM 618 N N . LYS A 1 79 ? 8.562 23.656 2.008 1 97.25 79 LYS A N 1
ATOM 619 C CA . LYS A 1 79 ? 9.703 22.969 2.609 1 97.25 79 LYS A CA 1
ATOM 620 C C . LYS A 1 79 ? 10.141 21.781 1.757 1 97.25 79 LYS A C 1
ATOM 622 O O . LYS A 1 79 ? 11.328 21.594 1.501 1 97.25 79 LYS A O 1
ATOM 627 N N . SER A 1 80 ? 9.18 20.969 1.334 1 98.44 80 SER A N 1
ATOM 628 C CA . SER A 1 80 ? 9.477 19.781 0.529 1 98.44 80 SER A CA 1
ATOM 629 C C . SER A 1 80 ? 10.18 20.172 -0.769 1 98.44 80 SER A C 1
ATOM 631 O O . SER A 1 80 ? 11.148 19.516 -1.17 1 98.44 80 SER A O 1
ATOM 633 N N . ALA A 1 81 ? 9.656 21.25 -1.37 1 98.5 81 ALA A N 1
ATOM 634 C CA . ALA A 1 81 ? 10.211 21.703 -2.639 1 98.5 81 ALA A CA 1
ATOM 635 C C . ALA A 1 81 ? 11.648 22.188 -2.463 1 98.5 81 ALA A C 1
ATOM 637 O O . ALA A 1 81 ? 12.539 21.797 -3.225 1 98.5 81 ALA A O 1
ATOM 638 N N . LEU A 1 82 ? 11.867 22.984 -1.476 1 98.38 82 LEU A N 1
ATOM 639 C CA . LEU A 1 82 ? 13.188 23.562 -1.208 1 98.38 82 LEU A CA 1
ATOM 640 C C . LEU A 1 82 ? 14.203 22.469 -0.917 1 98.38 82 LEU A C 1
ATOM 642 O O . LEU A 1 82 ? 15.273 22.438 -1.528 1 98.38 82 LEU A O 1
ATOM 646 N N . VAL A 1 83 ? 13.883 21.562 -0.102 1 98.75 83 VAL A N 1
ATOM 647 C CA . VAL A 1 83 ? 14.797 20.516 0.333 1 98.75 83 VAL A CA 1
ATOM 648 C C . VAL A 1 83 ? 15.047 19.531 -0.812 1 98.75 83 VAL A C 1
ATOM 650 O O . VAL A 1 83 ? 16.172 19.062 -0.999 1 98.75 83 VAL A O 1
ATOM 653 N N . THR A 1 84 ? 13.961 19.219 -1.55 1 98.81 84 THR A N 1
ATOM 654 C CA . THR A 1 84 ? 14.133 18.375 -2.736 1 98.81 84 THR A CA 1
ATOM 655 C C . THR A 1 84 ? 15.148 19 -3.691 1 98.81 84 THR A C 1
ATOM 657 O O . THR A 1 84 ? 16.047 18.312 -4.172 1 98.81 84 THR A O 1
ATOM 660 N N . HIS A 1 85 ? 15.023 20.25 -3.908 1 98.69 85 HIS A N 1
ATOM 661 C CA . HIS A 1 85 ? 15.93 20.953 -4.797 1 98.69 85 HIS A CA 1
ATOM 662 C C . HIS A 1 85 ? 17.359 20.906 -4.273 1 98.69 85 HIS A C 1
ATOM 664 O O . HIS A 1 85 ? 18.297 20.641 -5.031 1 98.69 85 HIS A O 1
ATOM 670 N N . TYR A 1 86 ? 17.547 21.172 -2.98 1 98.75 86 TYR A N 1
ATOM 671 C CA . TYR A 1 86 ? 18.875 21.141 -2.381 1 98.75 86 TYR A CA 1
ATOM 672 C C . TYR A 1 86 ? 19.5 19.75 -2.518 1 98.75 86 TYR A C 1
ATOM 674 O O . TYR A 1 86 ? 20.672 19.625 -2.865 1 98.75 86 TYR A O 1
ATOM 682 N N . CYS A 1 87 ? 18.703 18.734 -2.273 1 98.75 87 CYS A N 1
ATOM 683 C CA . CYS A 1 87 ? 19.203 17.359 -2.4 1 98.75 87 CYS A CA 1
ATOM 684 C C . CYS A 1 87 ? 19.609 17.062 -3.838 1 98.75 87 CYS A C 1
ATOM 686 O O . CYS A 1 87 ? 20.625 16.391 -4.07 1 98.75 87 CYS A O 1
ATOM 688 N N . ASN A 1 88 ? 18.797 17.531 -4.738 1 98.5 88 ASN A N 1
ATOM 689 C CA . ASN A 1 88 ? 19.125 17.375 -6.152 1 98.5 88 ASN A CA 1
ATOM 690 C C . ASN A 1 88 ? 20.438 18.062 -6.508 1 98.5 88 ASN A C 1
ATOM 692 O O . ASN A 1 88 ? 21.297 17.469 -7.18 1 98.5 88 ASN A O 1
ATOM 696 N N . LEU A 1 89 ? 20.688 19.234 -6.047 1 97.81 89 LEU A N 1
ATOM 697 C CA . LEU A 1 89 ? 21.906 19.984 -6.301 1 97.81 89 LEU A CA 1
ATOM 698 C C . LEU A 1 89 ? 23.109 19.297 -5.699 1 97.81 89 LEU A C 1
ATOM 700 O O . LEU A 1 89 ? 24.219 19.375 -6.242 1 97.81 89 LEU A O 1
ATOM 704 N N . LEU A 1 90 ? 22.859 18.625 -4.621 1 97.88 90 LEU A N 1
ATOM 705 C CA . LEU A 1 90 ? 23.953 17.922 -3.945 1 97.88 90 LEU A CA 1
ATOM 706 C C . LEU A 1 90 ? 24.312 16.641 -4.676 1 97.88 90 LEU A C 1
ATOM 708 O O . LEU A 1 90 ? 25.281 15.969 -4.32 1 97.88 90 LEU A O 1
ATOM 712 N N . GLY A 1 91 ? 23.484 16.234 -5.633 1 97.44 91 GLY A N 1
ATOM 713 C CA . GLY A 1 91 ? 23.812 15.094 -6.484 1 97.44 91 GLY A CA 1
ATOM 714 C C . GLY A 1 91 ? 23.297 13.773 -5.949 1 97.44 91 GLY A C 1
ATOM 715 O O . GLY A 1 91 ? 23.766 12.711 -6.34 1 97.44 91 GLY A O 1
ATOM 716 N N . LEU A 1 92 ? 22.375 13.82 -5.043 1 97.38 92 LEU A N 1
ATOM 717 C CA . LEU A 1 92 ? 21.828 12.586 -4.5 1 97.38 92 LEU A CA 1
ATOM 718 C C . LEU A 1 92 ? 20.984 11.859 -5.551 1 97.38 92 LEU A C 1
ATOM 720 O O . LEU A 1 92 ? 20.203 12.484 -6.262 1 97.38 92 LEU A O 1
ATOM 724 N N . LYS A 1 93 ? 21.188 10.609 -5.645 1 93.12 93 LYS A N 1
ATOM 725 C CA . LYS A 1 93 ? 20.625 9.859 -6.77 1 93.12 93 LYS A CA 1
ATOM 726 C C . LYS A 1 93 ? 19.203 9.414 -6.477 1 93.12 93 LYS A C 1
ATOM 728 O O . LYS A 1 93 ? 18.375 9.352 -7.387 1 93.12 93 LYS A O 1
ATOM 733 N N . GLU A 1 94 ? 18.906 9.016 -5.27 1 97 94 GLU A N 1
ATOM 734 C CA . GLU A 1 94 ? 17.562 8.578 -4.895 1 97 94 GLU A CA 1
ATOM 735 C C . GLU A 1 94 ? 16.938 9.531 -3.885 1 97 94 GLU A C 1
ATOM 737 O O . GLU A 1 94 ? 17.344 9.586 -2.727 1 97 94 GLU A O 1
ATOM 742 N N . ILE A 1 95 ? 15.945 10.266 -4.426 1 98.75 95 ILE A N 1
ATOM 743 C CA . ILE A 1 95 ? 15.25 11.266 -3.617 1 98.75 95 ILE A CA 1
ATOM 744 C C . ILE A 1 95 ? 13.758 10.922 -3.549 1 98.75 95 ILE A C 1
ATOM 746 O O . ILE A 1 95 ? 13.016 11.18 -4.496 1 98.75 95 ILE A O 1
ATOM 750 N N . CYS A 1 96 ? 13.344 10.383 -2.387 1 98.5 96 CYS A N 1
ATOM 751 C CA . CYS A 1 96 ? 11.945 10.031 -2.152 1 98.5 96 CYS A CA 1
ATOM 752 C C . CYS A 1 96 ? 11.227 11.141 -1.395 1 98.5 96 CYS A C 1
ATOM 754 O O . CYS A 1 96 ? 11.68 11.57 -0.331 1 98.5 96 CYS A O 1
ATOM 756 N N . VAL A 1 97 ? 10.102 11.586 -1.949 1 98.75 97 VAL A N 1
ATOM 757 C CA . VAL A 1 97 ? 9.391 12.68 -1.296 1 98.75 97 VAL A CA 1
ATOM 758 C C . VAL A 1 97 ? 7.922 12.305 -1.095 1 98.75 97 VAL A C 1
ATOM 760 O O . VAL A 1 97 ? 7.277 11.789 -2.014 1 98.75 97 VAL A O 1
ATOM 763 N N . LYS A 1 98 ? 7.469 12.523 0.088 1 98.19 98 LYS A N 1
ATOM 764 C CA . LYS A 1 98 ? 6.062 12.273 0.402 1 98.19 98 LYS A CA 1
ATOM 765 C C . LYS A 1 98 ? 5.203 13.492 0.076 1 98.19 98 LYS A C 1
ATOM 767 O O . LYS A 1 98 ? 5.578 14.625 0.387 1 98.19 98 LYS A O 1
ATOM 772 N N . THR A 1 99 ? 4.086 13.266 -0.512 1 97 99 THR A N 1
ATOM 773 C CA . THR A 1 99 ? 3.055 14.289 -0.659 1 97 99 THR A CA 1
ATOM 774 C C . THR A 1 99 ? 1.672 13.656 -0.759 1 97 99 THR A C 1
ATOM 776 O O . THR A 1 99 ? 1.549 12.469 -1.061 1 97 99 THR A O 1
ATOM 779 N N . GLU A 1 100 ? 0.648 14.43 -0.421 1 95.19 100 GLU A N 1
ATOM 780 C CA . GLU A 1 100 ? -0.735 13.992 -0.57 1 95.19 100 GLU A CA 1
ATOM 781 C C . GLU A 1 100 ? -1.431 14.734 -1.708 1 95.19 100 GLU A C 1
ATOM 783 O O . GLU A 1 100 ? -2.623 14.531 -1.949 1 95.19 100 GLU A O 1
ATOM 788 N N . ASN A 1 101 ? -0.661 15.57 -2.367 1 93.19 101 ASN A N 1
ATOM 789 C CA . ASN A 1 101 ? -1.227 16.422 -3.4 1 93.19 101 ASN A CA 1
ATOM 790 C C . ASN A 1 101 ? -0.606 16.141 -4.766 1 93.19 101 ASN A C 1
ATOM 792 O O . ASN A 1 101 ? 0.613 16.234 -4.926 1 93.19 101 ASN A O 1
ATOM 796 N N . ARG A 1 102 ? -1.45 15.852 -5.719 1 90.88 102 ARG A N 1
ATOM 797 C CA . ARG A 1 102 ? -0.987 15.477 -7.051 1 90.88 102 ARG A CA 1
ATOM 798 C C . ARG A 1 102 ? -0.255 16.641 -7.719 1 90.88 102 ARG A C 1
ATOM 800 O O . ARG A 1 102 ? 0.745 16.438 -8.414 1 90.88 102 ARG A O 1
ATOM 807 N N . ASP A 1 103 ? -0.778 17.797 -7.547 1 93.69 103 ASP A N 1
ATOM 808 C CA . ASP A 1 103 ? -0.119 18.969 -8.141 1 93.69 103 ASP A CA 1
ATOM 809 C C . ASP A 1 103 ? 1.262 19.188 -7.527 1 93.69 103 ASP A C 1
ATOM 811 O O . ASP A 1 103 ? 2.209 19.547 -8.227 1 93.69 103 ASP A O 1
ATOM 815 N N . ASP A 1 104 ? 1.346 18.969 -6.25 1 96.31 104 ASP A N 1
ATOM 816 C CA . ASP A 1 104 ? 2.641 19.062 -5.582 1 96.31 104 ASP A CA 1
ATOM 817 C C . ASP A 1 104 ? 3.641 18.062 -6.176 1 96.31 104 ASP A C 1
ATOM 819 O O . ASP A 1 104 ? 4.816 18.391 -6.348 1 96.31 104 ASP A O 1
ATOM 823 N N . ALA A 1 105 ? 3.154 16.906 -6.473 1 96.5 105 ALA A N 1
ATOM 824 C CA . ALA A 1 105 ? 4.008 15.828 -6.98 1 96.5 105 ALA A CA 1
ATOM 825 C C . ALA A 1 105 ? 4.715 16.25 -8.266 1 96.5 105 ALA A C 1
ATOM 827 O O . ALA A 1 105 ? 5.902 15.977 -8.453 1 96.5 105 ALA A O 1
ATOM 828 N N . GLU A 1 106 ? 4.016 16.922 -9.133 1 96.5 106 GLU A N 1
ATOM 829 C CA . GLU A 1 106 ? 4.582 17.375 -10.398 1 96.5 106 GLU A CA 1
ATOM 830 C C . GLU A 1 106 ? 5.715 18.375 -10.172 1 96.5 106 GLU A C 1
ATOM 832 O O . GLU A 1 106 ? 6.758 18.297 -10.828 1 96.5 106 GLU A O 1
ATOM 837 N N . ILE A 1 107 ? 5.461 19.234 -9.266 1 98.06 107 ILE A N 1
ATOM 838 C CA . ILE A 1 107 ? 6.465 20.234 -8.914 1 98.06 107 ILE A CA 1
ATOM 839 C C . ILE A 1 107 ? 7.691 19.547 -8.32 1 98.06 107 ILE A C 1
ATOM 841 O O . ILE A 1 107 ? 8.828 19.844 -8.703 1 98.06 107 ILE A O 1
ATOM 845 N N . LEU A 1 108 ? 7.477 18.625 -7.457 1 98.5 108 LEU A N 1
ATOM 846 C CA . LEU A 1 108 ? 8.555 17.938 -6.758 1 98.5 108 LEU A CA 1
ATOM 847 C C . LEU A 1 108 ? 9.391 17.109 -7.727 1 98.5 108 LEU A C 1
ATOM 849 O O . LEU A 1 108 ? 10.617 17.078 -7.609 1 98.5 108 LEU A O 1
ATOM 853 N N . LYS A 1 109 ? 8.742 16.5 -8.648 1 98.12 109 LYS A N 1
ATOM 854 C CA . LYS A 1 109 ? 9.453 15.758 -9.688 1 98.12 109 LYS A CA 1
ATOM 855 C C . LYS A 1 109 ? 10.359 16.672 -10.5 1 98.12 109 LYS A C 1
ATOM 857 O O . LYS A 1 109 ? 11.508 16.328 -10.773 1 98.12 109 LYS A O 1
ATOM 862 N N . THR A 1 110 ? 9.875 17.797 -10.828 1 97.81 110 THR A N 1
ATOM 863 C CA . THR A 1 110 ? 10.633 18.766 -11.594 1 97.81 110 THR A CA 1
ATOM 864 C C . THR A 1 110 ? 11.867 19.219 -10.82 1 97.81 110 THR A C 1
ATOM 866 O O . THR A 1 110 ? 12.914 19.516 -11.406 1 97.81 110 THR A O 1
ATOM 869 N N . LEU A 1 111 ? 11.742 19.188 -9.562 1 98.5 111 LEU A N 1
ATOM 870 C CA . LEU A 1 111 ? 12.812 19.703 -8.719 1 98.5 111 LEU A CA 1
ATOM 871 C C . LEU A 1 111 ? 13.836 18.609 -8.398 1 98.5 111 LEU A C 1
ATOM 873 O O . LEU A 1 111 ? 14.859 18.891 -7.773 1 98.5 111 LEU A O 1
ATOM 877 N N . GLY A 1 112 ? 13.508 17.344 -8.805 1 98.38 112 GLY A N 1
ATOM 878 C CA . GLY A 1 112 ? 14.539 16.328 -8.688 1 98.38 112 GLY A CA 1
ATOM 879 C C . GLY A 1 112 ? 14.086 15.102 -7.906 1 98.38 112 GLY A C 1
ATOM 880 O O . GLY A 1 112 ? 14.844 14.141 -7.754 1 98.38 112 GLY A O 1
ATOM 881 N N . ALA A 1 113 ? 12.828 15.102 -7.422 1 98.69 113 ALA A N 1
ATOM 882 C CA . ALA A 1 113 ? 12.336 13.898 -6.762 1 98.69 113 ALA A CA 1
ATOM 883 C C . ALA A 1 113 ? 12.352 12.703 -7.707 1 98.69 113 ALA A C 1
ATOM 885 O O . ALA A 1 113 ? 11.812 12.773 -8.812 1 98.69 113 ALA A O 1
ATOM 886 N N . THR A 1 114 ? 13.023 11.656 -7.289 1 97.31 114 THR A N 1
ATOM 887 C CA . THR A 1 114 ? 13.102 10.461 -8.125 1 97.31 114 THR A CA 1
ATOM 888 C C . THR A 1 114 ? 11.938 9.523 -7.844 1 97.31 114 THR A C 1
ATOM 890 O O . THR A 1 114 ? 11.609 8.664 -8.672 1 97.31 114 THR A O 1
ATOM 893 N N . LYS A 1 115 ? 11.305 9.648 -6.688 1 96.75 115 LYS A N 1
ATOM 894 C CA . LYS A 1 115 ? 10.133 8.859 -6.301 1 96.75 115 LYS A CA 1
ATOM 895 C C . LYS A 1 115 ? 9.18 9.68 -5.438 1 96.75 115 LYS A C 1
ATOM 897 O O . LYS A 1 115 ? 9.609 10.352 -4.496 1 96.75 115 LYS A O 1
ATOM 902 N N . ILE A 1 116 ? 7.953 9.641 -5.832 1 97.88 116 ILE A N 1
ATOM 903 C CA . ILE A 1 116 ? 6.918 10.289 -5.043 1 97.88 116 ILE A CA 1
ATOM 904 C C . ILE A 1 116 ? 6.117 9.242 -4.273 1 97.88 116 ILE A C 1
ATOM 906 O O . ILE A 1 116 ? 5.734 8.211 -4.836 1 97.88 116 ILE A O 1
ATOM 910 N N . ILE A 1 117 ? 5.918 9.445 -2.998 1 97.25 117 ILE A N 1
ATOM 911 C CA . ILE A 1 117 ? 5.129 8.562 -2.15 1 97.25 117 ILE A CA 1
ATOM 912 C C . ILE A 1 117 ? 3.797 9.227 -1.81 1 97.25 117 ILE A C 1
ATOM 914 O O . ILE A 1 117 ? 3.77 10.312 -1.232 1 97.25 117 ILE A O 1
ATOM 918 N N . PHE A 1 118 ? 2.711 8.578 -2.258 1 96.38 118 PHE A N 1
ATOM 919 C CA . PHE A 1 118 ? 1.351 9.023 -1.968 1 96.38 118 PHE A CA 1
ATOM 920 C C . PHE A 1 118 ? 0.66 8.055 -1.016 1 96.38 118 PHE A C 1
ATOM 922 O O . PHE A 1 118 ? -0.093 7.18 -1.448 1 96.38 118 PHE A O 1
ATOM 929 N N . PRO A 1 119 ? 0.775 8.227 0.237 1 96.31 119 PRO A N 1
ATOM 930 C CA . PRO A 1 119 ? 0.292 7.195 1.155 1 96.31 119 PRO A CA 1
ATOM 931 C C . PRO A 1 119 ? -1.219 6.984 1.068 1 96.31 119 PRO A C 1
ATOM 933 O O . PRO A 1 119 ? -1.683 5.848 0.941 1 96.31 119 PRO A O 1
ATOM 936 N N . SER A 1 120 ? -1.966 8.055 1.083 1 96.62 120 SER A N 1
ATOM 937 C CA . SER A 1 120 ? -3.42 7.941 1.083 1 96.62 120 SER A CA 1
ATOM 938 C C . SER A 1 120 ? -3.938 7.453 -0.266 1 96.62 120 SER A C 1
ATOM 940 O O . SER A 1 120 ? -4.859 6.637 -0.325 1 96.62 120 SER A O 1
ATOM 942 N N . LYS A 1 121 ? -3.35 7.977 -1.305 1 95 121 LYS A N 1
ATOM 943 C CA . LYS A 1 121 ? -3.727 7.52 -2.637 1 95 121 LYS A CA 1
ATOM 944 C C . LYS A 1 121 ? -3.484 6.02 -2.791 1 95 121 LYS A C 1
ATOM 946 O O . LYS A 1 121 ? -4.352 5.293 -3.277 1 95 121 LYS A O 1
ATOM 951 N N . ASP A 1 122 ? -2.344 5.613 -2.363 1 92.5 122 ASP A N 1
ATOM 952 C CA . ASP A 1 122 ? -1.983 4.203 -2.449 1 92.5 122 ASP A CA 1
ATOM 953 C C . ASP A 1 122 ? -2.924 3.344 -1.607 1 92.5 122 ASP A C 1
ATOM 955 O O . ASP A 1 122 ? -3.312 2.25 -2.023 1 92.5 122 ASP A O 1
ATOM 959 N N . ALA A 1 123 ? -3.197 3.807 -0.456 1 94.31 123 ALA A N 1
ATOM 960 C CA . ALA A 1 123 ? -4.117 3.084 0.419 1 94.31 123 ALA A CA 1
ATOM 961 C C . ALA A 1 123 ? -5.492 2.939 -0.23 1 94.31 123 ALA A C 1
ATOM 963 O O . ALA A 1 123 ? -6.098 1.868 -0.178 1 94.31 123 ALA A O 1
ATOM 964 N N . ALA A 1 124 ? -6 4.031 -0.836 1 95.44 124 ALA A N 1
ATOM 965 C CA . ALA A 1 124 ? -7.297 3.988 -1.502 1 95.44 124 ALA A CA 1
ATOM 966 C C . ALA A 1 124 ? -7.297 2.979 -2.646 1 95.44 124 ALA A C 1
ATOM 968 O O . ALA A 1 124 ? -8.258 2.221 -2.816 1 95.44 124 ALA A O 1
ATOM 969 N N . ARG A 1 125 ? -6.207 2.967 -3.328 1 90.25 125 ARG A N 1
ATOM 970 C CA . ARG A 1 125 ? -6.066 2.062 -4.465 1 90.25 125 ARG A CA 1
ATOM 971 C C . ARG A 1 125 ? -6.145 0.606 -4.02 1 90.25 125 ARG A C 1
ATOM 973 O O . ARG A 1 125 ? -6.66 -0.245 -4.746 1 90.25 125 ARG A O 1
ATOM 980 N N . ARG A 1 126 ? -5.699 0.332 -2.902 1 88.62 126 ARG A N 1
ATOM 981 C CA . ARG A 1 126 ? -5.703 -1.032 -2.383 1 88.62 126 ARG A CA 1
ATOM 982 C C . ARG A 1 126 ? -7.031 -1.354 -1.707 1 88.62 126 ARG A C 1
ATOM 984 O O . ARG A 1 126 ? -7.5 -2.494 -1.76 1 88.62 126 ARG A O 1
ATOM 991 N N . LEU A 1 127 ? -7.625 -0.381 -1.165 1 93.38 127 LEU A N 1
ATOM 992 C CA . LEU A 1 127 ? -8.844 -0.581 -0.396 1 93.38 127 LEU A CA 1
ATOM 993 C C . LEU A 1 127 ? -10.055 -0.737 -1.319 1 93.38 127 LEU A C 1
ATOM 995 O O . LEU A 1 127 ? -10.938 -1.554 -1.059 1 93.38 127 LEU A O 1
ATOM 999 N N . THR A 1 128 ? -10.109 -0.02 -2.391 1 93.81 128 THR A N 1
ATOM 1000 C CA . THR A 1 128 ? -11.289 0.085 -3.246 1 93.81 128 THR A CA 1
ATOM 1001 C C . THR A 1 128 ? -11.695 -1.286 -3.779 1 93.81 128 THR A C 1
ATOM 1003 O O . THR A 1 128 ? -12.844 -1.702 -3.627 1 93.81 128 THR A O 1
ATOM 1006 N N . PRO A 1 129 ? -10.742 -2.07 -4.348 1 88.38 129 PRO A N 1
ATOM 1007 C CA . PRO A 1 129 ? -11.141 -3.387 -4.855 1 88.38 129 PRO A CA 1
ATOM 1008 C C . PRO A 1 129 ? -11.68 -4.305 -3.76 1 88.38 129 PRO A C 1
ATOM 1010 O O . PRO A 1 129 ? -12.555 -5.137 -4.02 1 88.38 129 PRO A O 1
ATOM 1013 N N . LEU A 1 130 ? -11.18 -4.117 -2.578 1 90.06 130 LEU A N 1
ATOM 1014 C CA . LEU A 1 130 ? -11.617 -4.961 -1.473 1 90.06 130 LEU A CA 1
ATOM 1015 C C . LEU A 1 130 ? -13.039 -4.613 -1.051 1 90.06 130 LEU A C 1
ATOM 1017 O O . LEU A 1 130 ? -13.789 -5.484 -0.606 1 90.06 130 LEU A O 1
ATOM 1021 N N . LEU A 1 131 ? -13.367 -3.375 -1.164 1 92 131 LEU A N 1
ATOM 1022 C CA . LEU A 1 131 ? -14.711 -2.936 -0.811 1 92 131 LEU A CA 1
ATOM 1023 C C . LEU A 1 131 ? -15.742 -3.469 -1.806 1 92 131 LEU A C 1
ATOM 1025 O O . LEU A 1 131 ? -16.828 -3.881 -1.414 1 92 131 LEU A O 1
ATOM 1029 N N . VAL A 1 132 ? -15.375 -3.48 -3.014 1 88.69 132 VAL A N 1
ATOM 1030 C CA . VAL A 1 132 ? -16.359 -3.812 -4.043 1 88.69 132 VAL A CA 1
ATOM 1031 C C . VAL A 1 132 ? -16.375 -5.32 -4.273 1 88.69 132 VAL A C 1
ATOM 1033 O O . VAL A 1 132 ? -17.297 -5.852 -4.879 1 88.69 132 VAL A O 1
ATOM 1036 N N . SER A 1 133 ? -15.281 -6.016 -3.846 1 84.81 133 SER A N 1
ATOM 1037 C CA . SER A 1 133 ? -15.18 -7.469 -3.967 1 84.81 133 SER A CA 1
ATOM 1038 C C . SER A 1 133 ? -15.008 -8.125 -2.604 1 84.81 133 SER A C 1
ATOM 1040 O O . SER A 1 133 ? -13.891 -8.484 -2.221 1 84.81 133 SER A O 1
ATOM 1042 N N . PRO A 1 134 ? -16.031 -8.406 -1.98 1 79.44 134 PRO A N 1
ATOM 1043 C CA . PRO A 1 134 ? -15.93 -8.898 -0.603 1 79.44 134 PRO A CA 1
ATOM 1044 C C . PRO A 1 134 ? -15.242 -10.258 -0.507 1 79.44 134 PRO A C 1
ATOM 1046 O O . PRO A 1 134 ? -14.812 -10.664 0.575 1 79.44 134 PRO A O 1
ATOM 1049 N N . ASN A 1 135 ? -15.094 -10.945 -1.654 1 83.06 135 ASN A N 1
ATOM 1050 C CA . ASN A 1 135 ? -14.461 -12.258 -1.639 1 83.06 135 ASN A CA 1
ATOM 1051 C C . ASN A 1 135 ? -12.938 -12.148 -1.678 1 83.06 135 ASN A C 1
ATOM 1053 O O . ASN A 1 135 ? -12.234 -13.148 -1.545 1 83.06 135 ASN A O 1
ATOM 1057 N N . LEU A 1 136 ? -12.523 -10.93 -1.837 1 87.88 136 LEU A N 1
ATOM 1058 C CA . LEU A 1 136 ? -11.078 -10.703 -1.861 1 87.88 136 LEU A CA 1
ATOM 1059 C C . LEU A 1 136 ? -10.578 -10.242 -0.497 1 87.88 136 LEU A C 1
ATOM 1061 O O . LEU A 1 136 ? -11.219 -9.422 0.159 1 87.88 136 LEU A O 1
ATOM 1065 N N . SER A 1 137 ? -9.484 -10.797 -0.092 1 87.44 137 SER A N 1
ATOM 1066 C CA . SER A 1 137 ? -8.875 -10.383 1.165 1 87.44 137 SER A CA 1
ATOM 1067 C C . SER A 1 137 ? -7.691 -9.453 0.921 1 87.44 137 SER A C 1
ATOM 1069 O O . SER A 1 137 ? -7.328 -8.656 1.791 1 87.44 137 SER A O 1
ATOM 1071 N N . THR A 1 138 ? -7.086 -9.633 -0.173 1 87.62 138 THR A N 1
ATOM 1072 C CA . THR A 1 138 ? -6.012 -8.742 -0.596 1 87.62 138 THR A CA 1
ATOM 1073 C C . THR A 1 138 ? -6.074 -8.492 -2.102 1 87.62 138 THR A C 1
ATOM 1075 O O . THR A 1 138 ? -6.676 -9.281 -2.84 1 87.62 138 THR A O 1
ATOM 1078 N N . TYR A 1 139 ? -5.52 -7.387 -2.502 1 86.94 139 TYR A N 1
ATOM 1079 C CA . TYR A 1 139 ? -5.473 -6.969 -3.898 1 86.94 139 TYR A CA 1
ATOM 1080 C C . TYR A 1 139 ? -4.223 -6.145 -4.18 1 86.94 139 TYR A C 1
ATOM 1082 O O . TYR A 1 139 ? -4.102 -5.012 -3.705 1 86.94 139 TYR A O 1
ATOM 1090 N N . ASN A 1 140 ? -3.373 -6.758 -4.902 1 87.56 140 ASN A N 1
ATOM 1091 C CA . ASN A 1 140 ? -2.102 -6.109 -5.207 1 87.56 140 ASN A CA 1
ATOM 1092 C C . ASN A 1 140 ? -1.884 -5.984 -6.715 1 87.56 140 ASN A C 1
ATOM 1094 O O . ASN A 1 140 ? -2.049 -6.957 -7.453 1 87.56 140 ASN A O 1
ATOM 1098 N N . ILE A 1 141 ? -1.506 -4.824 -7.094 1 83.38 141 ILE A N 1
ATOM 1099 C CA . ILE A 1 141 ? -1.174 -4.582 -8.492 1 83.38 141 ILE A CA 1
ATOM 1100 C C . ILE A 1 141 ? 0.338 -4.664 -8.688 1 83.38 141 ILE A C 1
ATOM 1102 O O . ILE A 1 141 ? 1.096 -3.963 -8.016 1 83.38 141 ILE A O 1
ATOM 1106 N N . ILE A 1 142 ? 0.7 -5.531 -9.469 1 84 142 ILE A N 1
ATOM 1107 C CA . ILE A 1 142 ? 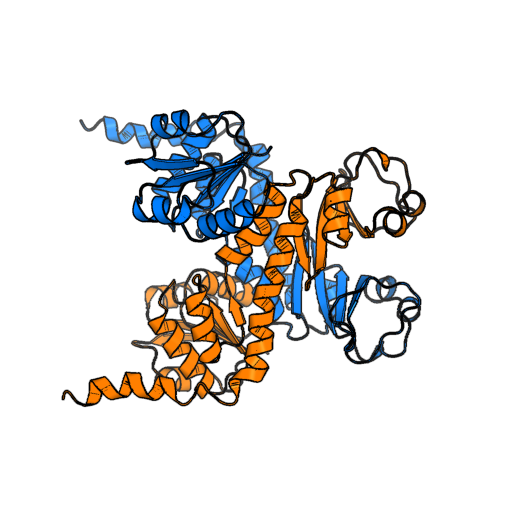2.113 -5.699 -9.797 1 84 142 ILE A CA 1
ATOM 1108 C C . ILE A 1 142 ? 2.379 -5.191 -11.211 1 84 142 ILE A C 1
ATOM 1110 O O . ILE A 1 142 ? 1.8 -5.691 -12.18 1 84 142 ILE A O 1
ATOM 1114 N N . GLY A 1 143 ? 3.299 -4.32 -11.258 1 73.81 143 GLY A N 1
ATOM 1115 C CA . GLY A 1 143 ? 3.508 -3.688 -12.555 1 73.81 143 GLY A CA 1
ATOM 1116 C C . GLY A 1 143 ? 2.293 -2.924 -13.047 1 73.81 143 GLY A C 1
ATOM 1117 O O . GLY A 1 143 ? 1.778 -2.049 -12.344 1 73.81 143 GLY A O 1
ATOM 1118 N N . TYR A 1 144 ? 1.735 -3.262 -14.234 1 69.5 144 TYR A N 1
ATOM 1119 C CA . TYR A 1 144 ? 0.621 -2.514 -14.805 1 69.5 144 TYR A CA 1
ATOM 1120 C C . TYR A 1 144 ? -0.611 -3.398 -14.953 1 69.5 144 TYR A C 1
ATOM 1122 O O . TYR A 1 144 ? -1.743 -2.91 -14.898 1 69.5 144 TYR A O 1
ATOM 1130 N N . ASP A 1 145 ? -0.348 -4.582 -15.047 1 77.44 145 ASP A N 1
ATOM 1131 C CA . ASP A 1 145 ? -1.524 -5.32 -15.5 1 77.44 145 ASP A CA 1
ATOM 1132 C C . ASP A 1 145 ? -1.603 -6.691 -14.828 1 77.44 145 ASP A C 1
ATOM 1134 O O . ASP A 1 145 ? -2.334 -7.57 -15.289 1 77.44 145 ASP A O 1
ATOM 1138 N N . ILE A 1 146 ? -0.86 -6.879 -13.805 1 87.12 146 ILE A N 1
ATOM 1139 C CA . ILE A 1 146 ? -0.959 -8.148 -13.094 1 87.12 146 ILE A CA 1
ATOM 1140 C C . ILE A 1 146 ? -1.526 -7.91 -11.695 1 87.12 146 ILE A C 1
ATOM 1142 O O . ILE A 1 146 ? -1.088 -7 -10.984 1 87.12 146 ILE A O 1
ATOM 1146 N N . ILE A 1 147 ? -2.498 -8.727 -11.398 1 90.06 147 ILE A N 1
ATOM 1147 C CA . ILE A 1 147 ? -3.105 -8.641 -10.07 1 90.06 147 ILE A CA 1
ATOM 1148 C C . ILE A 1 147 ? -2.775 -9.898 -9.273 1 90.06 147 ILE A C 1
ATOM 1150 O O . ILE A 1 147 ? -2.832 -11.016 -9.797 1 90.06 147 ILE A O 1
ATOM 1154 N N . VAL A 1 148 ? -2.371 -9.719 -8.078 1 91.38 148 VAL A N 1
ATOM 1155 C CA . VAL A 1 148 ? -2.25 -10.805 -7.113 1 91.38 148 VAL A CA 1
ATOM 1156 C C . VAL A 1 148 ? -3.25 -10.602 -5.977 1 91.38 148 VAL A C 1
ATOM 1158 O O . VAL A 1 148 ? -3.295 -9.531 -5.367 1 91.38 148 VAL A O 1
ATOM 1161 N N . ALA A 1 149 ? -3.986 -11.609 -5.75 1 91.5 149 ALA A N 1
ATOM 1162 C CA . ALA A 1 149 ? -5.07 -11.477 -4.785 1 91.5 149 ALA A CA 1
ATOM 1163 C C . ALA A 1 149 ? -5.254 -12.758 -3.98 1 91.5 149 ALA A C 1
ATOM 1165 O O . ALA A 1 149 ? -4.723 -13.812 -4.352 1 91.5 149 ALA A O 1
ATOM 1166 N N . GLU A 1 150 ? -5.914 -12.633 -2.859 1 92.44 150 GLU A N 1
ATOM 1167 C CA . GLU A 1 150 ? -6.32 -13.766 -2.039 1 92.44 150 GLU A CA 1
ATOM 1168 C C . GLU A 1 150 ? -7.836 -13.945 -2.055 1 92.44 150 GLU A C 1
ATOM 1170 O O . GLU A 1 150 ? -8.578 -12.961 -1.966 1 92.44 150 GLU A O 1
ATOM 1175 N N . THR A 1 151 ? -8.234 -15.156 -2.191 1 92.69 151 THR A N 1
ATOM 1176 C CA . THR A 1 151 ? -9.664 -15.453 -2.168 1 92.69 151 THR A CA 1
ATOM 1177 C C . THR A 1 151 ? -9.914 -16.875 -1.689 1 92.69 151 THR A C 1
ATOM 1179 O O . THR A 1 151 ? -8.961 -17.641 -1.46 1 92.69 151 THR A O 1
ATOM 1182 N N . VAL A 1 152 ? -11.148 -17.172 -1.443 1 93.38 152 VAL A N 1
ATOM 1183 C CA . VAL A 1 152 ? -11.555 -18.531 -1.134 1 93.38 152 VAL A CA 1
ATOM 1184 C C . VAL A 1 152 ? -11.859 -19.281 -2.426 1 93.38 152 VAL A C 1
ATOM 1186 O O . VAL A 1 152 ? -12.484 -18.734 -3.338 1 93.38 152 VAL A O 1
ATOM 1189 N N . ILE A 1 153 ? -11.414 -20.484 -2.486 1 94.81 153 ILE A N 1
ATOM 1190 C CA . ILE A 1 153 ? -11.641 -21.281 -3.689 1 94.81 153 ILE A CA 1
ATOM 1191 C C . ILE A 1 153 ? -13.133 -21.438 -3.936 1 94.81 153 ILE A C 1
ATOM 1193 O O . ILE A 1 153 ? -13.883 -21.797 -3.025 1 94.81 153 ILE A O 1
ATOM 1197 N N . PRO A 1 154 ? -13.586 -21.141 -5.129 1 93.12 154 PRO A N 1
ATOM 1198 C CA . PRO A 1 154 ? -15.008 -21.328 -5.438 1 93.12 154 PRO A CA 1
ATOM 1199 C C . PRO A 1 154 ? -15.445 -22.781 -5.277 1 93.12 154 PRO A C 1
ATOM 1201 O O . PRO A 1 154 ? -14.664 -23.703 -5.531 1 93.12 154 PRO A O 1
ATOM 1204 N N . LYS A 1 155 ? -16.672 -22.984 -4.973 1 93.88 155 LYS A N 1
ATOM 1205 C CA . LYS A 1 155 ? -17.25 -24.297 -4.645 1 93.88 155 LYS A CA 1
ATOM 1206 C C . LYS A 1 155 ? -17.125 -25.266 -5.82 1 93.88 155 LYS A C 1
ATOM 1208 O O . LYS A 1 155 ? -16.953 -26.469 -5.625 1 93.88 155 LYS A O 1
ATOM 1213 N N . GLU A 1 156 ? -17.141 -24.766 -7 1 94.38 156 GLU A N 1
ATOM 1214 C CA . GLU A 1 156 ? -17.156 -25.609 -8.195 1 94.38 156 GLU A CA 1
ATOM 1215 C C . GLU A 1 156 ? -15.805 -26.312 -8.383 1 94.38 156 GLU A C 1
ATOM 1217 O O . GLU A 1 156 ? -15.711 -27.281 -9.133 1 94.38 156 GLU A O 1
ATOM 1222 N N . TYR A 1 157 ? -14.773 -25.859 -7.676 1 95.62 157 TYR A N 1
ATOM 1223 C CA . TYR A 1 157 ? -13.453 -26.453 -7.848 1 95.62 157 TYR A CA 1
ATOM 1224 C C . TYR A 1 157 ? -13.109 -27.359 -6.68 1 95.62 157 TYR A C 1
ATOM 1226 O O . TYR A 1 157 ? -12.117 -28.094 -6.727 1 95.62 157 TYR A O 1
ATOM 1234 N N . VAL A 1 158 ? -13.906 -27.281 -5.645 1 95.81 158 VAL A N 1
ATOM 1235 C CA . VAL A 1 158 ? -13.664 -28.125 -4.473 1 95.81 158 VAL A CA 1
ATOM 1236 C C . VAL A 1 158 ? -13.703 -29.594 -4.875 1 95.81 158 VAL A C 1
ATOM 1238 O O . VAL A 1 158 ? -14.586 -30.016 -5.617 1 95.81 158 VAL A O 1
ATOM 1241 N N . GLY A 1 159 ? -12.797 -30.359 -4.449 1 96.25 159 GLY A N 1
ATOM 1242 C CA . GLY A 1 159 ? -12.734 -31.781 -4.762 1 96.25 159 GLY A CA 1
ATOM 1243 C C . GLY A 1 159 ? -11.922 -32.094 -6.008 1 96.25 159 GLY A C 1
ATOM 1244 O O . GLY A 1 159 ? -11.672 -33.25 -6.328 1 96.25 159 GLY A O 1
ATOM 1245 N N . LYS A 1 160 ? -11.484 -31.078 -6.688 1 97.19 160 LYS A N 1
ATOM 1246 C CA . LYS A 1 160 ? -10.617 -31.219 -7.855 1 97.19 160 LYS A CA 1
ATOM 1247 C C . LYS A 1 160 ? -9.164 -30.906 -7.504 1 97.19 160 LYS A C 1
ATOM 1249 O O . LYS A 1 160 ? -8.898 -30.141 -6.578 1 97.19 160 LYS A O 1
ATOM 1254 N N . THR A 1 161 ? -8.352 -31.531 -8.195 1 97.06 161 THR A N 1
ATOM 1255 C CA . THR A 1 161 ? -6.949 -31.141 -8.086 1 97.06 161 THR A CA 1
ATOM 1256 C C . THR A 1 161 ? -6.691 -29.859 -8.867 1 97.06 161 THR A C 1
ATOM 1258 O O . THR A 1 161 ? -7.496 -29.469 -9.719 1 97.06 161 THR A O 1
ATOM 1261 N N . LEU A 1 162 ? -5.582 -29.188 -8.492 1 95.5 162 LEU A N 1
ATOM 1262 C CA . LEU A 1 162 ? -5.176 -28 -9.234 1 95.5 162 LEU A CA 1
ATOM 1263 C C . LEU A 1 162 ? -5.035 -28.297 -10.719 1 95.5 162 LEU A C 1
ATOM 1265 O O . LEU A 1 162 ? -5.445 -27.5 -11.562 1 95.5 162 LEU A O 1
ATOM 1269 N N . PHE A 1 163 ? -4.52 -29.453 -11.047 1 94.12 163 PHE A N 1
ATOM 1270 C CA . PHE A 1 163 ? -4.344 -29.875 -12.43 1 94.12 163 PHE A CA 1
ATOM 1271 C C . PHE A 1 163 ? -5.695 -30.047 -13.117 1 94.12 163 PHE A C 1
ATOM 1273 O O . PHE A 1 163 ? -5.898 -29.562 -14.234 1 94.12 163 PHE A O 1
ATOM 1280 N N . GLU A 1 164 ? -6.57 -30.688 -12.453 1 96.44 164 GLU A N 1
ATOM 1281 C CA . GLU A 1 164 ? -7.895 -30.953 -13 1 96.44 164 GLU A CA 1
ATOM 1282 C C . GLU A 1 164 ? -8.672 -29.656 -13.227 1 96.44 164 GLU A C 1
ATOM 1284 O O . GLU A 1 164 ? -9.414 -29.531 -14.195 1 96.44 164 GLU A O 1
ATOM 1289 N N . ALA A 1 165 ? -8.5 -28.75 -12.305 1 96 165 ALA A N 1
ATOM 1290 C CA . ALA A 1 165 ? -9.219 -27.484 -12.398 1 96 165 ALA A CA 1
ATOM 1291 C C . ALA A 1 165 ? -8.742 -26.656 -13.594 1 96 165 ALA A C 1
ATOM 1293 O O . ALA A 1 165 ? -9.523 -25.922 -14.188 1 96 165 ALA A O 1
ATOM 1294 N N . ASP A 1 166 ? -7.441 -26.781 -13.953 1 95.38 166 ASP A N 1
ATOM 1295 C CA . ASP A 1 166 ? -6.812 -26.141 -15.102 1 95.38 166 ASP A CA 1
ATOM 1296 C C . ASP A 1 166 ? -7.191 -24.656 -15.172 1 95.38 166 ASP A C 1
ATOM 1298 O O . ASP A 1 166 ? -7.633 -24.172 -16.203 1 95.38 166 ASP A O 1
ATOM 1302 N N . LEU A 1 167 ? -7.031 -23.969 -14.086 1 94.88 167 LEU A N 1
ATOM 1303 C CA . LEU A 1 167 ? -7.488 -22.594 -13.93 1 94.88 167 LEU A CA 1
ATOM 1304 C C . LEU A 1 167 ? -6.723 -21.656 -14.859 1 94.88 167 LEU A C 1
ATOM 1306 O O . LEU A 1 167 ? -7.262 -20.641 -15.297 1 94.88 167 LEU A O 1
ATOM 1310 N N . ARG A 1 168 ? -5.48 -21.953 -15.086 1 90.31 168 ARG A N 1
ATOM 1311 C CA . ARG A 1 168 ? -4.699 -21.109 -15.992 1 90.31 168 ARG A CA 1
ATOM 1312 C C . ARG A 1 168 ? -5.305 -21.094 -17.391 1 90.31 168 ARG A C 1
ATOM 1314 O O . ARG A 1 168 ? -5.484 -20.016 -17.969 1 90.31 168 ARG A O 1
ATOM 1321 N N . ARG A 1 169 ? -5.656 -22.203 -17.891 1 91.19 169 ARG A N 1
ATOM 1322 C CA . ARG A 1 169 ? -6.223 -22.312 -19.234 1 91.19 169 ARG A CA 1
ATOM 1323 C C . ARG A 1 169 ? -7.676 -21.859 -19.25 1 91.19 169 ARG A C 1
ATOM 1325 O O . ARG A 1 169 ? -8.094 -21.141 -20.156 1 91.19 169 ARG A O 1
ATOM 1332 N N . GLU A 1 170 ? -8.406 -22.172 -18.281 1 93.62 170 GLU A N 1
ATOM 1333 C CA . GLU A 1 170 ? -9.852 -21.953 -18.281 1 93.62 170 GLU A CA 1
ATOM 1334 C C . GLU A 1 170 ? -10.203 -20.531 -17.875 1 93.62 170 GLU A C 1
ATOM 1336 O O . GLU A 1 170 ? -11.188 -19.969 -18.344 1 93.62 170 GLU A O 1
ATOM 1341 N N . CYS A 1 171 ? -9.383 -19.969 -16.938 1 93.88 171 CYS A N 1
ATOM 1342 C CA . CYS A 1 171 ? -9.789 -18.703 -16.328 1 93.88 171 CYS A CA 1
ATOM 1343 C C . CYS A 1 171 ? -8.68 -17.672 -16.438 1 93.88 171 CYS A C 1
ATOM 1345 O O . CYS A 1 171 ? -8.867 -16.5 -16.062 1 93.88 171 CYS A O 1
ATOM 1347 N N . GLY A 1 172 ? -7.543 -18.062 -16.875 1 91.12 172 GLY A N 1
ATOM 1348 C CA . GLY A 1 172 ? -6.422 -17.141 -16.875 1 91.12 172 GLY A CA 1
ATOM 1349 C C . GLY A 1 172 ? -5.875 -16.859 -15.492 1 91.12 172 GLY A C 1
ATOM 1350 O O . GLY A 1 172 ? -5.344 -15.766 -15.234 1 91.12 172 GLY A O 1
ATOM 1351 N N . ILE A 1 173 ? -6.059 -17.828 -14.633 1 93.19 173 ILE A N 1
ATOM 1352 C CA . ILE A 1 173 ? -5.676 -17.656 -13.242 1 93.19 173 ILE A CA 1
ATOM 1353 C C . ILE A 1 173 ? -4.582 -18.656 -12.875 1 93.19 173 ILE A C 1
ATOM 1355 O O . ILE A 1 173 ? -4.676 -19.828 -13.219 1 93.19 173 ILE A O 1
ATOM 1359 N N . THR A 1 174 ? -3.588 -18.188 -12.258 1 90.5 174 THR A N 1
ATOM 1360 C CA . THR A 1 174 ? -2.562 -19.047 -11.688 1 90.5 174 THR A CA 1
ATOM 1361 C C . THR A 1 174 ? -2.666 -19.078 -10.164 1 90.5 174 THR A C 1
ATOM 1363 O O . THR A 1 174 ? -2.684 -18.031 -9.516 1 90.5 174 THR A O 1
ATOM 1366 N N . VAL A 1 175 ? -2.738 -20.219 -9.602 1 92.88 175 VAL A N 1
ATOM 1367 C CA . VAL A 1 175 ? -2.736 -20.375 -8.148 1 92.88 175 VAL A CA 1
ATOM 1368 C C . VAL A 1 175 ? -1.3 -20.453 -7.637 1 92.88 175 VAL A C 1
ATOM 1370 O O . VAL A 1 175 ? -0.522 -21.297 -8.07 1 92.88 175 VAL A O 1
ATOM 1373 N N . ILE A 1 176 ? -0.998 -19.578 -6.746 1 89.56 176 ILE A N 1
ATOM 1374 C CA . ILE A 1 176 ? 0.368 -19.469 -6.246 1 89.56 176 ILE A CA 1
ATOM 1375 C C . ILE A 1 176 ? 0.521 -20.297 -4.973 1 89.56 176 ILE A C 1
ATOM 1377 O O . ILE A 1 176 ? 1.486 -21.047 -4.824 1 89.56 176 ILE A O 1
ATOM 1381 N N . ALA A 1 177 ? -0.388 -20.156 -4.082 1 91.81 177 ALA A N 1
ATOM 1382 C CA . ALA A 1 177 ? -0.303 -20.781 -2.766 1 91.81 177 ALA A CA 1
ATOM 1383 C C . ALA A 1 177 ? -1.692 -21.031 -2.189 1 91.81 177 ALA A C 1
ATOM 1385 O O . ALA A 1 177 ? -2.674 -20.422 -2.623 1 91.81 177 ALA A O 1
ATOM 1386 N N . VAL A 1 178 ? -1.693 -21.969 -1.271 1 93.19 178 VAL A N 1
ATOM 1387 C CA . VAL A 1 178 ? -2.953 -22.328 -0.63 1 93.19 178 VAL A CA 1
ATOM 1388 C C . VAL A 1 178 ? -2.764 -22.406 0.883 1 93.19 178 VAL A C 1
ATOM 1390 O O . VAL A 1 178 ? -1.691 -22.781 1.362 1 93.19 178 VAL A O 1
ATOM 1393 N N . ARG A 1 179 ? -3.775 -21.891 1.506 1 92.12 179 ARG A N 1
ATOM 1394 C CA . ARG A 1 179 ? -3.869 -22.078 2.951 1 92.12 179 ARG A CA 1
ATOM 1395 C C . ARG A 1 179 ? -5.203 -22.703 3.338 1 92.12 179 ARG A C 1
ATOM 1397 O O . ARG A 1 179 ? -6.266 -22.188 2.982 1 92.12 179 ARG A O 1
ATOM 1404 N N . ASN A 1 180 ? -5.074 -23.812 3.986 1 88.69 180 ASN A N 1
ATOM 1405 C CA . ASN A 1 180 ? -6.305 -24.438 4.461 1 88.69 180 ASN A CA 1
ATOM 1406 C C . ASN A 1 180 ? -6.551 -24.141 5.938 1 88.69 180 ASN A C 1
ATOM 1408 O O . ASN A 1 180 ? -5.793 -23.406 6.559 1 88.69 180 ASN A O 1
ATOM 1412 N N . LEU A 1 181 ? -7.656 -24.609 6.465 1 80.69 181 LEU A N 1
ATOM 1413 C CA . LEU A 1 181 ? -8.078 -24.312 7.832 1 80.69 181 LEU A CA 1
ATOM 1414 C C . LEU A 1 181 ? -7.09 -24.875 8.844 1 80.69 181 LEU A C 1
ATOM 1416 O O . LEU A 1 181 ? -7.008 -24.391 9.977 1 80.69 181 LEU A O 1
ATOM 1420 N N . SER A 1 182 ? -6.324 -25.797 8.406 1 79 182 SER A N 1
ATOM 1421 C CA . SER A 1 182 ? -5.406 -26.469 9.32 1 79 182 SER A CA 1
ATOM 1422 C C . SER A 1 182 ? -4.062 -25.75 9.375 1 79 182 SER A C 1
ATOM 1424 O O . SER A 1 182 ? -3.246 -26.016 10.266 1 79 182 SER A O 1
ATOM 1426 N N . ASN A 1 183 ? -3.85 -24.938 8.438 1 75.5 183 ASN A N 1
ATOM 1427 C CA . ASN A 1 183 ? -2.547 -24.281 8.336 1 75.5 183 ASN A CA 1
ATOM 1428 C C . ASN A 1 183 ? -2.658 -22.766 8.531 1 75.5 183 ASN A C 1
ATOM 1430 O O . ASN A 1 183 ? -3.59 -22.141 8.023 1 75.5 183 ASN A O 1
ATOM 1434 N N . SER A 1 184 ? -1.693 -22.312 9.289 1 76.88 184 SER A N 1
ATOM 1435 C CA . SER A 1 184 ? -1.672 -20.859 9.492 1 76.88 184 SER A CA 1
ATOM 1436 C C . SER A 1 184 ? -0.876 -20.156 8.398 1 76.88 184 SER A C 1
ATOM 1438 O O . SER A 1 184 ? -0.989 -18.938 8.227 1 76.88 184 SER A O 1
ATOM 1440 N N . ARG A 1 185 ? -0.245 -20.969 7.668 1 83.56 185 ARG A N 1
ATOM 1441 C CA . ARG A 1 185 ? 0.624 -20.344 6.68 1 83.56 185 ARG A CA 1
ATOM 1442 C C . ARG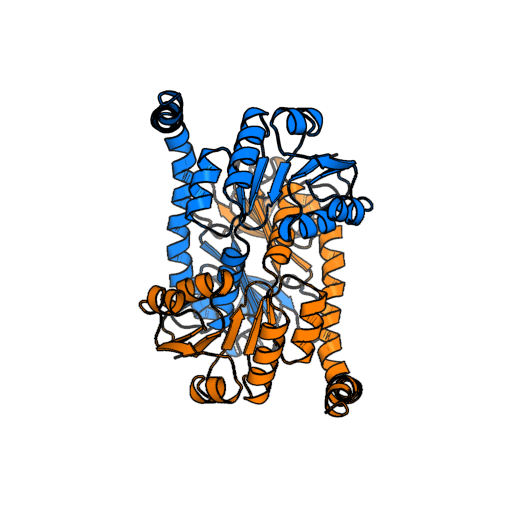 A 1 185 ? 0.29 -20.828 5.273 1 83.56 185 ARG A C 1
ATOM 1444 O O . ARG A 1 185 ? -0.236 -21.922 5.102 1 83.56 185 ARG A O 1
ATOM 1451 N N . TYR A 1 186 ? 0.573 -20 4.324 1 88.19 186 TYR A N 1
ATOM 1452 C CA . TYR A 1 186 ? 0.404 -20.391 2.924 1 88.19 186 TYR A CA 1
ATOM 1453 C C . TYR A 1 186 ? 1.503 -21.344 2.48 1 88.19 186 TYR A C 1
ATOM 1455 O O . TYR A 1 186 ? 2.66 -21.203 2.883 1 88.19 186 TYR A O 1
ATOM 1463 N N . GLU A 1 187 ? 1.1 -22.25 1.695 1 87.06 187 GLU A N 1
ATOM 1464 C CA . GLU A 1 187 ? 2.043 -23.188 1.103 1 87.06 187 GLU A CA 1
ATOM 1465 C C . GLU A 1 187 ? 1.943 -23.188 -0.42 1 87.06 187 GLU A C 1
ATOM 1467 O O . GLU A 1 187 ? 0.845 -23.109 -0.976 1 87.06 187 GLU A O 1
ATOM 1472 N N . PHE A 1 188 ? 3.111 -23.203 -0.957 1 86.75 188 PHE A N 1
ATOM 1473 C CA . PHE A 1 188 ? 3.131 -23.391 -2.404 1 86.75 188 PHE A CA 1
ATOM 1474 C C . PHE A 1 188 ? 2.646 -24.781 -2.789 1 86.75 188 PHE A C 1
ATOM 1476 O O . PHE A 1 188 ? 2.99 -25.766 -2.133 1 86.75 188 PHE A O 1
ATOM 1483 N N . VAL A 1 189 ? 1.845 -24.828 -3.805 1 86.62 189 VAL A N 1
ATOM 1484 C CA . VAL A 1 189 ? 1.247 -26.125 -4.125 1 86.62 189 VAL A CA 1
ATOM 1485 C C . VAL A 1 189 ? 1.562 -26.484 -5.574 1 86.62 189 VAL A C 1
ATOM 1487 O O . VAL A 1 189 ? 1.87 -25.609 -6.391 1 86.62 189 VAL A O 1
ATOM 1490 N N . ASP A 1 190 ? 1.479 -27.828 -5.742 1 86.31 190 ASP A N 1
ATOM 1491 C CA . ASP A 1 190 ? 1.674 -28.359 -7.086 1 86.31 190 ASP A CA 1
ATOM 1492 C C . ASP A 1 190 ? 0.355 -28.844 -7.68 1 86.31 190 ASP A C 1
ATOM 1494 O O . ASP A 1 190 ? -0.706 -28.672 -7.078 1 86.31 190 ASP A O 1
ATOM 1498 N N . GLY A 1 191 ? 0.505 -29.375 -8.875 1 89.44 191 GLY A N 1
ATOM 1499 C CA . GLY A 1 191 ? -0.667 -29.766 -9.641 1 89.44 191 GLY A CA 1
ATOM 1500 C C . GLY A 1 191 ? -1.504 -30.828 -8.953 1 89.44 191 GLY A C 1
ATOM 1501 O O . GLY A 1 191 ? -2.697 -30.969 -9.227 1 89.44 191 GLY A O 1
ATOM 1502 N N . ASP A 1 192 ? -0.953 -31.547 -7.934 1 93.06 192 ASP A N 1
ATOM 1503 C CA . ASP A 1 192 ? -1.645 -32.656 -7.312 1 93.06 192 ASP A CA 1
ATOM 1504 C C . ASP A 1 192 ? -2.424 -32.219 -6.078 1 93.06 192 ASP A C 1
ATOM 1506 O O . ASP A 1 192 ? -3.148 -33.031 -5.477 1 93.06 192 ASP A O 1
ATOM 1510 N N . TYR A 1 193 ? -2.355 -30.969 -5.773 1 93.44 193 TYR A N 1
ATOM 1511 C CA . TYR A 1 193 ? -3.096 -30.484 -4.609 1 93.44 193 TYR A CA 1
ATOM 1512 C C . TYR A 1 193 ? -4.598 -30.578 -4.852 1 93.44 193 TYR A C 1
ATOM 1514 O O . TYR A 1 193 ? -5.094 -30.125 -5.887 1 93.44 193 TYR A O 1
ATOM 1522 N N . PHE A 1 194 ? -5.305 -31.078 -3.785 1 95.19 194 PHE A N 1
ATOM 1523 C CA . PHE A 1 194 ? -6.762 -31.141 -3.799 1 95.19 194 PHE A CA 1
ATOM 1524 C C . PHE A 1 194 ? -7.359 -29.953 -3.074 1 95.19 194 PHE A C 1
ATOM 1526 O O . PHE A 1 194 ? -7.117 -29.75 -1.883 1 95.19 194 PHE A O 1
ATOM 1533 N N . PHE A 1 195 ? -8.18 -29.234 -3.84 1 96.31 195 PHE A N 1
ATOM 1534 C CA . PHE A 1 195 ? -8.836 -28.109 -3.188 1 96.31 195 PHE A CA 1
ATOM 1535 C C . PHE A 1 195 ? -9.844 -28.594 -2.152 1 96.31 195 PHE A C 1
ATOM 1537 O O . PHE A 1 195 ? -10.688 -29.438 -2.449 1 96.31 195 PHE A O 1
ATOM 1544 N N . LEU A 1 196 ? -9.734 -28.062 -1.004 1 95.12 196 LEU A N 1
ATOM 1545 C CA . LEU A 1 196 ? -10.688 -28.328 0.065 1 95.12 196 LEU A CA 1
ATOM 1546 C C . LEU A 1 196 ? -11.656 -27.172 0.232 1 95.12 196 LEU A C 1
ATOM 1548 O O . LEU A 1 196 ? -11.359 -26.047 -0.176 1 95.12 196 LEU A O 1
ATOM 1552 N N . LYS A 1 197 ? -12.734 -27.531 0.833 1 94.62 197 LYS A N 1
ATOM 1553 C CA . LYS A 1 197 ? -13.695 -26.484 1.147 1 94.62 197 LYS A CA 1
ATOM 1554 C C . LYS A 1 197 ? -13.062 -25.391 2.006 1 94.62 197 LYS A C 1
ATOM 1556 O O . LYS A 1 197 ? -12.32 -25.688 2.945 1 94.62 197 LYS A O 1
ATOM 1561 N N . ASP A 1 198 ? -13.195 -24.156 1.601 1 92.25 198 ASP A N 1
ATOM 1562 C CA . ASP A 1 198 ? -12.812 -22.984 2.363 1 92.25 198 ASP A CA 1
ATOM 1563 C C . ASP A 1 198 ? -11.305 -22.734 2.27 1 92.25 198 ASP A C 1
ATOM 1565 O O . ASP A 1 198 ? -10.758 -21.938 3.031 1 92.25 198 ASP A O 1
ATOM 1569 N N . ASP A 1 199 ? -10.703 -23.484 1.299 1 94.12 199 ASP A N 1
ATOM 1570 C CA . ASP A 1 199 ? -9.305 -23.172 1.039 1 94.12 199 ASP A CA 1
ATOM 1571 C C . ASP A 1 199 ? -9.141 -21.703 0.668 1 94.12 199 ASP A C 1
ATOM 1573 O O . ASP A 1 199 ? -9.867 -21.172 -0.177 1 94.12 199 ASP A O 1
ATOM 1577 N N . LYS A 1 200 ? -8.219 -21.047 1.344 1 94 200 LYS A N 1
ATOM 1578 C CA . LYS A 1 200 ? -7.777 -19.734 0.885 1 94 200 LYS A CA 1
ATOM 1579 C C . LYS A 1 200 ? -6.645 -19.859 -0.129 1 94 200 LYS A C 1
ATOM 1581 O O . LYS A 1 200 ? -5.668 -20.578 0.108 1 94 200 LYS A O 1
ATOM 1586 N N . ILE A 1 201 ? -6.816 -19.203 -1.242 1 94.19 201 ILE A N 1
ATOM 1587 C CA . ILE A 1 201 ? -5.82 -19.344 -2.299 1 94.19 201 ILE A CA 1
ATOM 1588 C C . ILE A 1 201 ? -5.273 -17.969 -2.674 1 94.19 201 ILE A C 1
ATOM 1590 O O . ILE A 1 201 ? -6.004 -16.984 -2.662 1 94.19 201 ILE A O 1
ATOM 1594 N N . VAL A 1 202 ? -4.023 -17.906 -2.934 1 93.25 202 VAL A N 1
ATOM 1595 C CA . VAL A 1 202 ? -3.383 -16.75 -3.562 1 93.25 202 VAL A CA 1
ATOM 1596 C C . VAL A 1 202 ? -3.359 -16.938 -5.078 1 93.25 202 VAL A C 1
ATOM 1598 O O . VAL A 1 202 ? -2.822 -17.922 -5.578 1 93.25 202 VAL A O 1
ATOM 1601 N N . ILE A 1 203 ? -3.938 -15.977 -5.781 1 93.38 203 ILE A N 1
ATOM 1602 C CA . ILE A 1 203 ? -4.078 -16.141 -7.223 1 93.38 203 ILE A CA 1
ATOM 1603 C C . ILE A 1 203 ? -3.451 -14.938 -7.934 1 93.38 203 ILE A C 1
ATOM 1605 O O . ILE A 1 203 ? -3.316 -13.859 -7.348 1 93.38 203 ILE A O 1
ATOM 1609 N N . CYS A 1 204 ? -3.113 -15.195 -9.109 1 93.12 204 CYS A N 1
ATOM 1610 C CA . CYS A 1 204 ? -2.561 -14.156 -9.969 1 93.12 204 CYS A CA 1
ATOM 1611 C C . CYS A 1 204 ? -3.195 -14.203 -11.352 1 93.12 204 CYS A C 1
ATOM 1613 O O . CYS A 1 204 ? -3.504 -15.281 -11.867 1 93.12 204 CYS A O 1
ATOM 1615 N N . GLY A 1 205 ? -3.402 -13.094 -11.945 1 91.38 205 GLY A N 1
ATOM 1616 C CA . GLY A 1 205 ? -3.971 -12.984 -13.281 1 91.38 205 GLY A CA 1
ATOM 1617 C C . GLY A 1 205 ? -4.199 -11.555 -13.719 1 91.38 205 GLY A C 1
ATOM 1618 O O . GLY A 1 205 ? -3.84 -10.617 -13 1 91.38 205 GLY A O 1
ATOM 1619 N N . LYS A 1 206 ? -4.645 -11.406 -14.891 1 87.88 206 LYS A N 1
ATOM 1620 C CA . LYS A 1 206 ? -5.059 -10.094 -15.375 1 87.88 206 LYS A CA 1
ATOM 1621 C C . LYS A 1 206 ? -6.305 -9.609 -14.648 1 87.88 206 LYS A C 1
ATOM 1623 O O . LYS A 1 206 ? -7.047 -10.406 -14.07 1 87.88 206 LYS A O 1
ATOM 1628 N N . PRO A 1 207 ? -6.477 -8.289 -14.633 1 85.19 207 PRO A N 1
ATOM 1629 C CA . PRO A 1 207 ? -7.605 -7.73 -13.883 1 85.19 207 PRO A CA 1
ATOM 1630 C C . PRO A 1 207 ? -8.938 -8.367 -14.266 1 85.19 207 PRO A C 1
ATOM 1632 O O . PRO A 1 207 ? -9.719 -8.75 -13.383 1 85.19 207 PRO A O 1
ATOM 1635 N N . ASP A 1 208 ? -9.172 -8.555 -15.531 1 86.12 208 ASP A N 1
ATOM 1636 C CA . ASP A 1 208 ? -10.438 -9.125 -15.992 1 86.12 208 ASP A CA 1
ATOM 1637 C C . ASP A 1 208 ? -10.594 -10.562 -15.516 1 86.12 208 ASP A C 1
ATOM 1639 O O . ASP A 1 208 ? -11.695 -10.984 -15.141 1 86.12 208 ASP A O 1
ATOM 1643 N N . SER A 1 209 ? -9.562 -11.305 -15.516 1 90.19 209 SER A N 1
ATOM 1644 C CA . SER A 1 209 ? -9.594 -12.703 -15.086 1 90.19 209 SER A CA 1
ATOM 1645 C C . SER A 1 209 ? -9.891 -12.82 -13.594 1 90.19 209 SER A C 1
ATOM 1647 O O . SER A 1 209 ? -10.68 -13.672 -13.18 1 90.19 209 SER A O 1
ATOM 1649 N N . ILE A 1 210 ? -9.25 -11.953 -12.852 1 89.88 210 ILE A N 1
ATOM 1650 C CA . ILE A 1 210 ? -9.461 -11.961 -11.406 1 89.88 210 ILE A CA 1
ATOM 1651 C C . ILE A 1 210 ? -10.914 -11.617 -11.094 1 89.88 210 ILE A C 1
ATOM 1653 O O . ILE A 1 210 ? -11.547 -12.266 -10.266 1 89.88 210 ILE A O 1
ATOM 1657 N N . GLU A 1 211 ? -11.383 -10.625 -11.758 1 85.94 211 GLU A N 1
ATOM 1658 C CA . GLU A 1 211 ? -12.766 -10.188 -11.547 1 85.94 211 GLU A CA 1
ATOM 1659 C C . GLU A 1 211 ? -13.75 -11.305 -11.883 1 85.94 211 GLU A C 1
ATOM 1661 O O . GLU A 1 211 ? -14.672 -11.57 -11.109 1 85.94 211 GLU A O 1
ATOM 1666 N N . ASN A 1 212 ? -13.547 -11.93 -12.961 1 87.19 212 ASN A N 1
ATOM 1667 C CA . ASN A 1 212 ? -14.438 -13 -13.398 1 87.19 212 ASN A CA 1
ATOM 1668 C C . ASN A 1 212 ? -14.367 -14.203 -12.461 1 87.19 212 ASN A C 1
ATOM 1670 O O . ASN A 1 212 ? -15.398 -14.797 -12.141 1 87.19 212 ASN A O 1
ATOM 1674 N N . PHE A 1 213 ? -13.203 -14.508 -12.055 1 90.44 213 PHE A N 1
ATOM 1675 C CA . PHE A 1 213 ? -12.992 -15.672 -11.203 1 90.44 213 PHE A CA 1
ATOM 1676 C C . PHE A 1 213 ? -13.617 -15.461 -9.828 1 90.44 213 PHE A C 1
ATOM 1678 O O . PHE A 1 213 ? -14.102 -16.406 -9.211 1 90.44 213 PHE A O 1
ATOM 1685 N N . THR A 1 214 ? -13.586 -14.258 -9.391 1 84.25 214 THR A N 1
ATOM 1686 C CA . THR A 1 214 ? -14.055 -13.977 -8.039 1 84.25 214 THR A CA 1
ATOM 1687 C C . THR A 1 214 ? -15.5 -13.477 -8.062 1 84.25 214 THR A C 1
ATOM 1689 O O . THR A 1 214 ? -16.047 -13.094 -7.027 1 84.25 214 THR A O 1
ATOM 1692 N N . ASN A 1 215 ? -16.156 -13.688 -9.227 1 71.62 215 ASN A N 1
ATOM 1693 C CA . ASN A 1 215 ? -17.547 -13.297 -9.438 1 71.62 215 ASN A CA 1
ATOM 1694 C C . ASN A 1 215 ? -17.812 -11.867 -8.969 1 71.62 215 ASN A C 1
ATOM 1696 O O . ASN A 1 215 ? -18.812 -11.602 -8.305 1 71.62 215 ASN A O 1
ATOM 1700 N N . ASN A 1 216 ? -16.766 -11.188 -9.18 1 61.62 216 ASN A N 1
ATOM 1701 C CA . ASN A 1 216 ? -16.953 -9.781 -8.844 1 61.62 216 ASN A CA 1
ATOM 1702 C C . ASN A 1 216 ? -17.281 -8.945 -10.078 1 61.62 216 ASN A C 1
ATOM 1704 O O . ASN A 1 216 ? -16.547 -8.977 -11.07 1 61.62 216 ASN A O 1
ATOM 1708 N N . LYS A 1 217 ? -18.484 -8.859 -10.508 1 55.78 217 LYS A N 1
ATOM 1709 C CA . LYS A 1 217 ? -18.875 -8.109 -11.695 1 55.78 217 LYS A CA 1
ATOM 1710 C C . LYS A 1 217 ? -17.969 -6.914 -11.93 1 55.78 217 LYS A C 1
ATOM 1712 O O . LYS A 1 217 ? -17.156 -6.57 -11.078 1 55.78 217 LYS A O 1
ATOM 1717 N N . ASP A 1 218 ? -18.141 -5.91 -12.977 1 54.38 218 ASP A N 1
ATOM 1718 C CA . ASP A 1 218 ? -17.531 -4.875 -13.797 1 54.38 218 ASP A CA 1
ATOM 1719 C C . ASP A 1 218 ? -16.656 -3.947 -12.945 1 54.38 218 ASP A C 1
ATOM 1721 O O . ASP A 1 218 ? -16.312 -2.846 -13.375 1 54.38 218 ASP A O 1
ATOM 1725 N N . LEU A 1 219 ? -16.188 -4.324 -11.812 1 56.53 219 LEU A N 1
ATOM 1726 C CA . LEU A 1 219 ? -15.82 -3.24 -10.906 1 56.53 219 LEU A CA 1
ATOM 1727 C C . LEU A 1 219 ? -14.328 -2.963 -10.969 1 56.53 219 LEU A C 1
ATOM 1729 O O . LEU A 1 219 ? -13.906 -1.804 -10.969 1 56.53 219 LEU A O 1
ATOM 1733 N N . ILE A 1 220 ? -13.453 -3.99 -11.219 1 58.53 220 ILE A N 1
ATOM 1734 C CA . ILE A 1 220 ? -12.047 -3.732 -10.93 1 58.53 220 ILE A CA 1
ATOM 1735 C C . ILE A 1 220 ? -11.352 -3.221 -12.188 1 58.53 220 ILE A C 1
ATOM 1737 O O . ILE A 1 220 ? -10.469 -2.367 -12.117 1 58.53 220 ILE A O 1
ATOM 1741 N N . LYS A 1 221 ? -11.789 -3.645 -13.359 1 59.28 221 LYS A N 1
ATOM 1742 C CA . LYS A 1 221 ? -11.102 -3.287 -14.602 1 59.28 221 LYS A CA 1
ATOM 1743 C C . LYS A 1 221 ? -11 -1.772 -14.758 1 59.28 221 LYS A C 1
ATOM 1745 O O . LYS A 1 221 ? -10 -1.259 -15.25 1 59.28 221 LYS A O 1
ATOM 1750 N N . ASP A 1 222 ? -11.977 -1.141 -14.258 1 59.28 222 ASP A N 1
ATOM 1751 C CA . ASP A 1 222 ? -12.031 0.304 -14.461 1 59.28 222 ASP A CA 1
ATOM 1752 C C . ASP A 1 222 ? -11.086 1.03 -13.508 1 59.28 222 ASP A C 1
ATOM 1754 O O . ASP A 1 222 ? -10.766 2.203 -13.711 1 59.28 222 ASP A O 1
ATOM 1758 N N . LEU A 1 223 ? -10.664 0.26 -12.508 1 63.28 223 LEU A N 1
ATOM 1759 C CA . LEU A 1 223 ? -9.781 0.883 -11.531 1 63.28 223 LEU A CA 1
ATOM 1760 C C . LEU A 1 223 ? -8.359 0.988 -12.07 1 63.28 223 LEU A C 1
ATOM 1762 O O . LEU A 1 223 ? -7.617 1.907 -11.711 1 63.28 223 LEU A O 1
ATOM 1766 N N . ILE A 1 224 ? -8 0.071 -12.961 1 59.06 224 ILE A N 1
ATOM 1767 C CA . ILE A 1 224 ? -6.625 -0.026 -13.438 1 59.06 224 ILE A CA 1
ATOM 1768 C C . ILE A 1 224 ? -6.441 0.859 -14.664 1 59.06 224 ILE A C 1
ATOM 1770 O O . ILE A 1 224 ? -5.359 1.406 -14.891 1 59.06 224 ILE A O 1
ATOM 1774 N N . SER A 1 225 ? -7.414 0.982 -15.508 1 52.31 225 SER A N 1
ATOM 1775 C CA . SER A 1 225 ? -7.277 1.803 -16.703 1 52.31 225 SER A CA 1
ATOM 1776 C C . SER A 1 225 ? -6.852 3.225 -16.359 1 52.31 225 SER A C 1
ATOM 1778 O O . SER A 1 225 ? -6.191 3.896 -17.156 1 52.31 225 SER A O 1
ATOM 1780 N N . GLY A 1 226 ? -7.16 3.6 -15.242 1 45.53 226 GLY A N 1
ATOM 1781 C CA . GLY A 1 226 ? -6.758 4.938 -14.852 1 45.53 226 GLY A CA 1
ATOM 1782 C C . GLY A 1 226 ? -5.293 5.035 -14.469 1 45.53 226 GLY A C 1
ATOM 1783 O O . GLY A 1 226 ? -4.734 6.129 -14.398 1 45.53 226 GLY A O 1
ATOM 1784 N N . SER A 1 227 ? -4.656 4.008 -13.961 1 49 227 SER A N 1
ATOM 1785 C CA . SER A 1 227 ? -3.25 3.988 -13.578 1 49 227 SER A CA 1
ATOM 1786 C C . SER A 1 227 ? -2.346 4.211 -14.781 1 49 227 SER A C 1
ATOM 1788 O O . SER A 1 227 ? -1.195 4.629 -14.633 1 49 227 SER A O 1
ATOM 1790 N N . LYS A 1 228 ? -2.73 3.922 -15.984 1 47.66 228 LYS A N 1
ATOM 1791 C CA . LYS A 1 228 ? -1.991 4.211 -17.203 1 47.66 228 LYS A CA 1
ATOM 1792 C C . LYS A 1 228 ? -1.626 5.691 -17.297 1 47.66 228 LYS A C 1
ATOM 1794 O O . LYS A 1 228 ? -0.568 6.047 -17.812 1 47.66 228 LYS A O 1
ATOM 1799 N N . GLU A 1 229 ? -2.527 6.422 -16.828 1 40.41 229 GLU A N 1
ATOM 1800 C CA . GLU A 1 229 ? -2.326 7.863 -16.953 1 40.41 229 GLU A CA 1
ATOM 1801 C C . GLU A 1 229 ? -1.235 8.344 -15.992 1 40.41 229 GLU A C 1
ATOM 1803 O O . GLU A 1 229 ? -0.494 9.281 -16.312 1 40.41 229 GLU A O 1
ATOM 1808 N N . ASP A 1 230 ? -1.133 7.715 -14.969 1 44.5 230 ASP A N 1
ATOM 1809 C CA . ASP A 1 230 ? -0.143 8.172 -14 1 44.5 230 ASP A CA 1
ATOM 1810 C C . ASP A 1 230 ? 1.271 7.797 -14.438 1 44.5 230 ASP A C 1
ATOM 1812 O O . ASP A 1 230 ? 2.227 8.523 -14.164 1 44.5 230 ASP A O 1
ATOM 1816 N N . GLU A 1 231 ? 1.508 6.656 -15 1 42.56 231 GLU A N 1
ATOM 1817 C CA . GLU A 1 231 ? 2.818 6.25 -15.5 1 42.56 231 GLU A CA 1
ATOM 1818 C C . GLU A 1 231 ? 3.232 7.09 -16.703 1 42.56 231 GLU A C 1
ATOM 1820 O O . GLU A 1 231 ? 4.422 7.312 -16.938 1 42.56 231 GLU A O 1
ATOM 1825 N N . ASN A 1 232 ? 2.383 7.43 -17.516 1 40.62 232 ASN A N 1
ATOM 1826 C CA . ASN A 1 232 ? 2.77 8.344 -18.578 1 40.62 232 ASN A CA 1
ATOM 1827 C C . ASN A 1 232 ? 3.332 9.648 -18.016 1 40.62 232 ASN A C 1
ATOM 1829 O O . ASN A 1 232 ? 4.023 10.383 -18.719 1 40.62 232 ASN A O 1
ATOM 1833 N N . LEU A 1 233 ? 2.947 9.844 -16.875 1 37.81 233 LEU A N 1
ATOM 1834 C CA . LEU A 1 233 ? 3.576 11.016 -16.266 1 37.81 233 LEU A CA 1
ATOM 1835 C C . LEU A 1 233 ? 5.031 10.734 -15.922 1 37.81 233 LEU A C 1
ATOM 1837 O O . LEU A 1 233 ? 5.879 11.625 -15.984 1 37.81 233 LEU A O 1
ATOM 1841 N N . ASN A 1 234 ? 5.344 9.5 -15.602 1 36.34 234 ASN A N 1
ATOM 1842 C CA . ASN A 1 234 ? 6.727 9.164 -15.289 1 36.34 234 ASN A CA 1
ATOM 1843 C C . ASN A 1 234 ? 7.551 8.961 -16.562 1 36.34 234 ASN A C 1
ATOM 1845 O O . ASN A 1 234 ? 8.758 9.203 -16.562 1 36.34 234 ASN A O 1
ATOM 1849 N N . LYS A 1 235 ? 7.023 8.414 -17.625 1 39.31 235 LYS A N 1
ATOM 1850 C CA . LYS A 1 235 ? 7.77 8.297 -18.875 1 39.31 235 LYS A CA 1
ATOM 1851 C C . LYS A 1 235 ? 8.023 9.664 -19.5 1 39.31 235 LYS A C 1
ATOM 1853 O O . LYS A 1 235 ? 9.039 9.883 -20.156 1 39.31 235 LYS A O 1
ATOM 1858 N N . ASP A 1 236 ? 7.125 10.547 -19.391 1 32.56 236 ASP A N 1
ATOM 1859 C CA . ASP A 1 236 ? 7.289 11.859 -20 1 32.56 236 ASP A CA 1
ATOM 1860 C C . ASP A 1 236 ? 8.305 12.703 -19.219 1 32.56 236 ASP A C 1
ATOM 1862 O O . ASP A 1 236 ? 8.82 13.695 -19.75 1 32.56 236 ASP A O 1
ATOM 1866 N N . ALA A 1 237 ? 8.516 12.328 -18.016 1 34.56 237 ALA A N 1
ATOM 1867 C CA . ALA A 1 237 ? 9.57 13.055 -17.312 1 34.56 237 ALA A CA 1
ATOM 1868 C C . ALA A 1 237 ? 10.945 12.695 -17.859 1 34.56 237 ALA A C 1
ATOM 1870 O O . ALA A 1 237 ? 11.898 13.469 -17.703 1 34.56 237 ALA A O 1
ATOM 1871 N N . GLU A 1 238 ? 11.109 11.516 -18.344 1 33.31 238 GLU A N 1
ATOM 1872 C CA . GLU A 1 238 ? 12.414 11.188 -18.906 1 33.31 238 GLU A CA 1
ATOM 1873 C C . GLU A 1 238 ? 12.672 11.969 -20.203 1 33.31 238 GLU A C 1
ATOM 1875 O O . GLU A 1 238 ? 13.812 12.336 -20.5 1 33.31 238 GLU A O 1
ATOM 1880 N N . LYS A 1 239 ? 11.68 12.07 -21.016 1 31.88 239 LYS A N 1
ATOM 1881 C CA . LYS A 1 239 ? 11.969 12.781 -22.266 1 31.88 239 LYS A CA 1
ATOM 1882 C C . LYS A 1 239 ? 12.016 14.289 -22.031 1 31.88 239 LYS A C 1
ATOM 1884 O O . LYS A 1 239 ? 12.758 15.008 -22.719 1 31.88 239 LYS A O 1
ATOM 1889 N N . LYS A 1 240 ? 11.094 14.766 -21.188 1 34.06 240 LYS A N 1
ATOM 1890 C CA . LYS A 1 240 ? 10.977 16.219 -21.188 1 34.06 240 LYS A CA 1
ATOM 1891 C C . LYS A 1 240 ? 12.039 16.859 -20.297 1 34.06 240 LYS A C 1
ATOM 1893 O O . LYS A 1 240 ? 12.055 18.078 -20.125 1 34.06 240 LYS A O 1
ATOM 1898 N N . SER A 1 241 ? 12.641 16.141 -19.438 1 34.03 241 SER A N 1
ATOM 1899 C CA . SER A 1 241 ? 13.594 16.844 -18.578 1 34.03 241 SER A CA 1
ATOM 1900 C C . SER A 1 241 ? 14.672 17.531 -19.406 1 34.03 241 SER A C 1
ATOM 1902 O O . SER A 1 241 ? 15.594 18.141 -18.859 1 34.03 241 SER A O 1
ATOM 1904 N N . ARG A 1 242 ? 14.828 17.094 -20.688 1 32.47 242 ARG A N 1
ATOM 1905 C CA . ARG A 1 242 ? 15.961 17.797 -21.281 1 32.47 242 ARG A CA 1
ATOM 1906 C C . ARG A 1 242 ? 15.695 19.297 -21.391 1 32.47 242 ARG A C 1
ATOM 1908 O O . ARG A 1 242 ? 16.578 20.109 -21.094 1 32.47 242 ARG A O 1
ATOM 1915 N N . PHE A 1 243 ? 14.781 19.766 -22.328 1 30.52 243 PHE A N 1
ATOM 1916 C CA . PHE A 1 243 ? 14.977 21.078 -22.938 1 30.52 243 PHE A CA 1
ATOM 1917 C C . PHE A 1 243 ? 14.359 22.172 -22.078 1 30.52 243 PHE A C 1
ATOM 1919 O O . PHE A 1 243 ? 14.93 23.25 -21.938 1 30.52 243 PHE A O 1
ATOM 1926 N N . LEU A 1 244 ? 12.977 22.094 -21.703 1 31.31 244 LEU A N 1
ATOM 1927 C CA . LEU A 1 244 ? 12.203 23.312 -21.562 1 31.31 244 LEU A CA 1
ATOM 1928 C C . LEU A 1 244 ? 12.352 23.891 -20.156 1 31.31 244 LEU A C 1
ATOM 1930 O O . LEU A 1 244 ? 12.227 25.109 -19.969 1 31.31 244 LEU A O 1
ATOM 1934 N N . GLY A 1 245 ? 12.516 23.109 -19.156 1 31.59 245 GLY A N 1
ATOM 1935 C CA . GLY A 1 245 ? 12.18 23.656 -17.859 1 31.59 245 GLY A CA 1
ATOM 1936 C C . GLY A 1 245 ? 13.195 24.688 -17.359 1 31.59 245 GLY A C 1
ATOM 1937 O O . GLY A 1 245 ? 13.125 25.125 -16.219 1 31.59 245 GLY A O 1
ATOM 1938 N N . ILE A 1 246 ? 14.312 24.766 -18.047 1 33.59 246 ILE A N 1
ATOM 1939 C CA . ILE A 1 246 ? 15.289 25.719 -17.531 1 33.59 246 ILE A CA 1
ATOM 1940 C C . ILE A 1 246 ? 14.742 27.141 -17.656 1 33.59 246 ILE A C 1
ATOM 1942 O O . ILE A 1 246 ? 15.023 28 -16.812 1 33.59 246 ILE A O 1
ATOM 1946 N N . PHE A 1 247 ? 13.977 27.422 -18.766 1 31.92 247 PHE A N 1
ATOM 1947 C CA . PHE A 1 247 ? 13.805 28.828 -19.125 1 31.92 247 PHE A CA 1
ATOM 1948 C C . PHE A 1 247 ? 12.789 29.5 -18.219 1 31.92 247 PHE A C 1
ATOM 1950 O O . PHE A 1 247 ? 12.969 30.656 -17.828 1 31.92 247 PHE A O 1
ATOM 1957 N N . ASN A 1 248 ? 11.609 28.859 -18.016 1 32.41 248 ASN A N 1
ATOM 1958 C CA . ASN A 1 248 ? 10.508 29.703 -17.547 1 32.41 248 ASN A CA 1
ATOM 1959 C C . ASN A 1 248 ? 10.617 29.969 -16.047 1 32.41 248 ASN A C 1
ATOM 1961 O O . ASN A 1 248 ? 9.859 30.781 -15.5 1 32.41 248 ASN A O 1
ATOM 1965 N N . PHE A 1 249 ? 11.242 29.125 -15.305 1 32.12 249 PHE A N 1
ATOM 1966 C CA . PHE A 1 249 ? 11.258 29.359 -13.867 1 32.12 249 PHE A CA 1
ATOM 1967 C C . PHE A 1 249 ? 12.148 30.547 -13.523 1 32.12 249 PHE A C 1
ATOM 1969 O O . PHE A 1 249 ? 12.07 31.094 -12.414 1 32.12 249 PHE A O 1
ATOM 1976 N N . MET A 1 250 ? 13.031 30.938 -14.352 1 32.88 250 MET A N 1
ATOM 1977 C CA . MET A 1 250 ? 13.891 32.094 -14.109 1 32.88 250 MET A CA 1
ATOM 1978 C C . MET A 1 250 ? 13.07 33.375 -14.016 1 32.88 250 MET A C 1
ATOM 1980 O O . MET A 1 250 ? 13.484 34.344 -13.367 1 32.88 250 MET A O 1
ATOM 1984 N N . LYS A 1 251 ? 11.961 33.469 -14.695 1 34.62 251 LYS A N 1
ATOM 1985 C CA . LYS A 1 251 ? 11.266 34.75 -14.797 1 34.62 251 LYS A CA 1
ATOM 1986 C C . LYS A 1 251 ? 10.578 35.094 -13.477 1 34.62 251 LYS A C 1
ATOM 1988 O O . LYS A 1 251 ? 10.469 36.281 -13.125 1 34.62 251 LYS A O 1
ATOM 1993 N N . ILE A 1 252 ? 10.102 34.094 -12.781 1 34.5 252 ILE A N 1
ATOM 1994 C CA . ILE A 1 252 ? 9.234 34.5 -11.672 1 34.5 252 ILE A CA 1
ATOM 1995 C C . ILE A 1 252 ? 10.086 35.031 -10.523 1 34.5 252 ILE A C 1
ATOM 1997 O O . ILE A 1 252 ? 9.688 35.969 -9.82 1 34.5 252 ILE A O 1
ATOM 2001 N N . PHE A 1 253 ? 11.297 34.531 -10.359 1 35.31 253 PHE A N 1
ATOM 2002 C CA . PHE A 1 253 ? 12.062 35.094 -9.266 1 35.31 253 PHE A CA 1
ATOM 2003 C C . PHE A 1 253 ? 12.625 36.469 -9.641 1 35.31 253 PHE A C 1
ATOM 2005 O O . PHE A 1 253 ? 13.25 37.125 -8.82 1 35.31 253 PHE A O 1
ATOM 2012 N N . GLN A 1 254 ? 12.695 36.75 -10.891 1 34.56 254 GLN A N 1
ATOM 2013 C CA . GLN A 1 254 ? 13.289 38.062 -11.195 1 34.56 254 GLN A CA 1
ATOM 2014 C C . GLN A 1 254 ? 12.359 39.188 -10.797 1 34.56 254 GLN A C 1
ATOM 2016 O O . GLN A 1 254 ? 12.773 40.344 -10.75 1 34.56 254 GLN A O 1
ATOM 2021 N N . LYS A 1 255 ? 11.078 38.938 -10.695 1 37.28 255 LYS A N 1
ATOM 2022 C CA . LYS A 1 255 ? 10.234 40.125 -10.523 1 37.28 255 LYS A CA 1
ATOM 2023 C C . LYS A 1 255 ? 10.422 40.719 -9.133 1 37.28 255 LYS A C 1
ATOM 2025 O O . LYS A 1 255 ? 10.289 41.938 -8.961 1 37.28 255 LYS A O 1
ATOM 2030 N N . ASP A 1 256 ? 10.695 39.875 -8.109 1 37.97 256 ASP A N 1
ATOM 2031 C CA . ASP A 1 256 ? 10.664 40.562 -6.824 1 37.97 256 ASP A CA 1
ATOM 2032 C C . ASP A 1 256 ? 11.922 41.406 -6.621 1 37.97 256 ASP A C 1
ATOM 2034 O O . ASP A 1 256 ? 12.125 41.969 -5.551 1 37.97 256 ASP A O 1
ATOM 2038 N N . ARG A 1 257 ? 12.953 41.25 -7.488 1 34.94 257 ARG A N 1
ATOM 2039 C CA . ARG A 1 257 ? 14.086 42.125 -7.16 1 34.94 257 ARG A CA 1
ATOM 2040 C C . ARG A 1 257 ? 13.789 43.562 -7.496 1 34.94 257 ARG A C 1
ATOM 2042 O O . ARG A 1 257 ? 14.594 44.469 -7.215 1 34.94 257 ARG A O 1
ATOM 2049 N N . LYS A 1 258 ? 12.914 43.812 -8.492 1 35.41 258 LYS A N 1
ATOM 2050 C CA . LYS A 1 258 ? 13.008 45.188 -8.945 1 35.41 258 LYS A CA 1
ATOM 2051 C C . LYS A 1 258 ? 12.43 46.156 -7.906 1 35.41 258 LYS A C 1
ATOM 2053 O O . LYS A 1 258 ? 12.547 47.375 -8.039 1 35.41 258 LYS A O 1
ATOM 2058 N N . ASP A 1 259 ? 11.5 45.594 -7.074 1 33.84 259 ASP A N 1
ATOM 2059 C CA . ASP A 1 259 ? 10.906 46.719 -6.387 1 33.84 259 ASP A CA 1
ATOM 2060 C C . ASP A 1 259 ? 11.812 47.219 -5.254 1 33.84 259 ASP A C 1
ATOM 2062 O O . ASP A 1 259 ? 11.492 48.188 -4.578 1 33.84 259 ASP A O 1
ATOM 2066 N N . ASN A 1 260 ? 12.93 46.531 -4.84 1 26.73 260 ASN A N 1
ATOM 2067 C CA . ASN A 1 260 ? 13.711 47.469 -4.039 1 26.73 260 ASN A CA 1
ATOM 2068 C C . ASN A 1 260 ? 14.727 48.219 -4.891 1 26.73 260 ASN A C 1
ATOM 2070 O O . ASN A 1 260 ? 15.336 47.625 -5.789 1 26.73 260 ASN A O 1
ATOM 2074 N N . MET B 1 1 ? -26.641 -3.455 -6.223 1 83.75 1 MET B N 1
ATOM 2075 C CA . MET B 1 1 ? -25.656 -2.377 -6.289 1 83.75 1 MET B CA 1
ATOM 2076 C C . MET B 1 1 ? -25.094 -2.062 -4.906 1 83.75 1 MET B C 1
ATOM 2078 O O . MET B 1 1 ? -25.844 -1.975 -3.934 1 83.75 1 MET B O 1
ATOM 2082 N N . LYS B 1 2 ? -23.828 -1.986 -4.742 1 91.69 2 LYS B N 1
ATOM 2083 C CA . LYS B 1 2 ? -23.203 -1.761 -3.441 1 91.69 2 LYS B CA 1
ATOM 2084 C C . LYS B 1 2 ? -23.297 -0.295 -3.031 1 91.69 2 LYS B C 1
ATOM 2086 O O . LYS B 1 2 ? -23.297 0.595 -3.883 1 91.69 2 LYS B O 1
ATOM 2091 N N . THR B 1 3 ? -23.438 -0.099 -1.758 1 96.94 3 THR B N 1
ATOM 2092 C CA . THR B 1 3 ? -23.531 1.247 -1.204 1 96.94 3 THR B CA 1
ATOM 2093 C C . THR B 1 3 ? -22.391 1.517 -0.235 1 96.94 3 THR B C 1
ATOM 2095 O O . THR B 1 3 ? -22.172 0.749 0.704 1 96.94 3 THR B O 1
ATOM 2098 N N . PHE B 1 4 ? -21.734 2.596 -0.499 1 98.12 4 PHE B N 1
ATOM 2099 C CA . PHE B 1 4 ? -20.625 3 0.35 1 98.12 4 PHE B CA 1
ATOM 2100 C C . PHE B 1 4 ? -20.844 4.406 0.899 1 98.12 4 PHE B C 1
ATOM 2102 O O . PHE B 1 4 ? -21.328 5.285 0.189 1 98.12 4 PHE B O 1
ATOM 2109 N N . VAL B 1 5 ? -20.484 4.574 2.156 1 98.88 5 VAL B N 1
ATOM 2110 C CA . VAL B 1 5 ? -20.594 5.879 2.799 1 98.88 5 VAL B CA 1
ATOM 2111 C C . VAL B 1 5 ? -19.203 6.34 3.248 1 98.88 5 VAL B C 1
ATOM 2113 O O . VAL B 1 5 ? -18.469 5.582 3.875 1 98.88 5 VAL B O 1
ATOM 2116 N N . ILE B 1 6 ? -18.859 7.539 2.906 1 98.88 6 ILE B N 1
ATOM 2117 C CA . ILE B 1 6 ? -17.609 8.148 3.352 1 98.88 6 ILE B CA 1
ATOM 2118 C C . ILE B 1 6 ? -17.906 9.297 4.316 1 98.88 6 ILE B C 1
ATOM 2120 O O . ILE B 1 6 ? -18.578 10.266 3.945 1 98.88 6 ILE B O 1
ATOM 2124 N N . ILE B 1 7 ? -17.453 9.102 5.555 1 98.88 7 ILE B N 1
ATOM 2125 C CA . ILE B 1 7 ? -17.672 10.102 6.59 1 98.88 7 ILE B CA 1
ATOM 2126 C C . ILE B 1 7 ? -16.375 10.836 6.891 1 98.88 7 ILE B C 1
ATOM 2128 O O . ILE B 1 7 ? -15.422 10.242 7.418 1 98.88 7 ILE B O 1
ATOM 2132 N N . GLY B 1 8 ? -16.344 12.109 6.688 1 98.25 8 GLY B N 1
ATOM 2133 C CA . GLY B 1 8 ? -15.086 12.859 6.703 1 98.25 8 GLY B CA 1
ATOM 2134 C C . GLY B 1 8 ? -14.32 12.766 5.395 1 98.25 8 GLY B C 1
ATOM 2135 O O . GLY B 1 8 ? -13.969 11.664 4.953 1 98.25 8 GLY B O 1
ATOM 2136 N N . LEU B 1 9 ? -14.109 13.922 4.777 1 97.38 9 LEU B N 1
ATOM 2137 C CA . LEU B 1 9 ? -13.43 13.953 3.488 1 97.38 9 LEU B CA 1
ATOM 2138 C C . LEU B 1 9 ? -12.008 14.484 3.635 1 97.38 9 LEU B C 1
ATOM 2140 O O . LEU B 1 9 ? -11.742 15.648 3.318 1 97.38 9 LEU B O 1
ATOM 2144 N N . SER B 1 10 ? -11.164 13.609 4.055 1 96.19 10 SER B N 1
ATOM 2145 C CA . SER B 1 10 ? -9.734 13.875 4.016 1 96.19 10 SER B CA 1
ATOM 2146 C C . SER B 1 10 ? -9.062 13.109 2.875 1 96.19 10 SER B C 1
ATOM 2148 O O . SER B 1 10 ? -9.734 12.656 1.95 1 96.19 10 SER B O 1
ATOM 2150 N N . ASN B 1 11 ? -7.781 13.023 2.896 1 95.25 11 ASN B N 1
ATOM 2151 C CA . ASN B 1 11 ? -7.027 12.547 1.738 1 95.25 11 ASN B CA 1
ATOM 2152 C C . ASN B 1 11 ? -7.461 11.141 1.326 1 95.25 11 ASN B C 1
ATOM 2154 O O . ASN B 1 11 ? -7.754 10.898 0.154 1 95.25 11 ASN B O 1
ATOM 2158 N N . LEU B 1 12 ? -7.535 10.25 2.246 1 97.31 12 LEU B N 1
ATOM 2159 C CA . LEU B 1 12 ? -7.934 8.883 1.914 1 97.31 12 LEU B CA 1
ATOM 2160 C C . LEU B 1 12 ? -9.352 8.852 1.349 1 97.31 12 LEU B C 1
ATOM 2162 O O . LEU B 1 12 ? -9.594 8.25 0.302 1 97.31 12 LEU B O 1
ATOM 2166 N N . GLY B 1 13 ? -10.266 9.492 2.076 1 98 13 GLY B N 1
ATOM 2167 C CA . GLY B 1 13 ? -11.656 9.516 1.651 1 98 13 GLY B CA 1
ATOM 2168 C C . GLY B 1 13 ? -11.844 10.094 0.26 1 98 13 GLY B C 1
ATOM 2169 O O . GLY B 1 13 ? -12.641 9.57 -0.529 1 98 13 GLY B O 1
ATOM 2170 N N . ILE B 1 14 ? -11.109 11.094 -0.007 1 97.44 14 ILE B N 1
ATOM 2171 C CA . ILE B 1 14 ? -11.211 11.766 -1.298 1 97.44 14 ILE B CA 1
ATOM 2172 C C . ILE B 1 14 ? -10.727 10.836 -2.404 1 97.44 14 ILE B C 1
ATOM 2174 O O . ILE B 1 14 ? -11.398 10.664 -3.424 1 97.44 14 ILE B O 1
ATOM 2178 N N . HIS B 1 15 ? -9.594 10.219 -2.213 1 96.5 15 HIS B N 1
ATOM 2179 C CA . HIS B 1 15 ? -9.07 9.297 -3.213 1 96.5 15 HIS B CA 1
ATOM 2180 C C . HIS B 1 15 ? -9.992 8.086 -3.379 1 96.5 15 HIS B C 1
ATOM 2182 O O . HIS B 1 15 ? -10.188 7.605 -4.496 1 96.5 15 HIS B O 1
ATOM 2188 N N . LEU B 1 16 ? -10.523 7.637 -2.334 1 97.44 16 LEU B N 1
ATOM 2189 C CA . LEU B 1 16 ? -11.461 6.523 -2.383 1 97.44 16 LEU B CA 1
ATOM 2190 C C . LEU B 1 16 ? -12.711 6.898 -3.172 1 97.44 16 LEU B C 1
ATOM 2192 O O . LEU B 1 16 ? -13.188 6.121 -4.004 1 97.44 16 LEU B O 1
ATOM 2196 N N . LEU B 1 17 ? -13.195 8.094 -2.857 1 98.19 17 LEU B N 1
ATOM 2197 C CA . LEU B 1 17 ? -14.352 8.609 -3.582 1 98.19 17 LEU B CA 1
ATOM 2198 C C . LEU B 1 17 ? -14.078 8.656 -5.082 1 98.19 17 LEU B C 1
ATOM 2200 O O . LEU B 1 17 ? -14.914 8.227 -5.883 1 98.19 17 LEU B O 1
ATOM 2204 N N . GLU B 1 18 ? -12.93 9.117 -5.434 1 95.88 18 GLU B N 1
ATOM 2205 C CA . GLU B 1 18 ? -12.539 9.195 -6.84 1 95.88 18 GLU B CA 1
ATOM 2206 C C . GLU B 1 18 ? -12.484 7.809 -7.473 1 95.88 18 GLU B C 1
ATOM 2208 O O . GLU B 1 18 ? -12.977 7.609 -8.586 1 95.88 18 GLU B O 1
ATOM 2213 N N . ASP B 1 19 ? -11.922 6.879 -6.789 1 93.31 19 ASP B N 1
ATOM 2214 C CA . ASP B 1 19 ? -11.82 5.516 -7.297 1 93.31 19 ASP B CA 1
ATOM 2215 C C . ASP B 1 19 ? -13.203 4.879 -7.441 1 93.31 19 ASP B C 1
ATOM 2217 O O . ASP B 1 19 ? -13.516 4.297 -8.484 1 93.31 19 ASP B O 1
ATOM 2221 N N . LEU B 1 20 ? -14.031 5.043 -6.461 1 95.06 20 LEU B N 1
ATOM 2222 C CA . LEU B 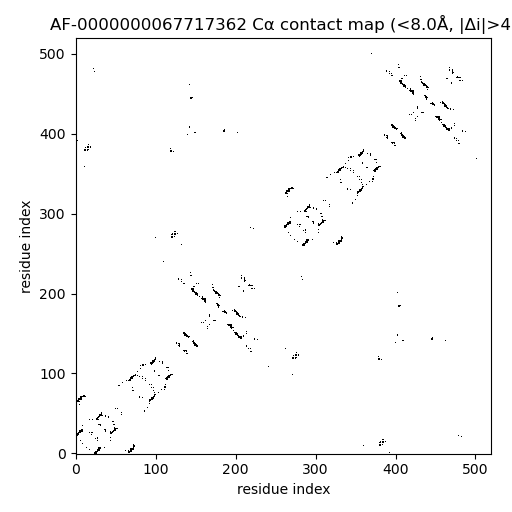1 20 ? -15.352 4.426 -6.438 1 95.06 20 LEU B CA 1
ATOM 2223 C C . LEU B 1 20 ? -16.266 5.039 -7.5 1 95.06 20 LEU B C 1
ATOM 2225 O O . LEU B 1 20 ? -17.141 4.363 -8.039 1 95.06 20 LEU B O 1
ATOM 2229 N N . SER B 1 21 ? -16.031 6.32 -7.754 1 95.06 21 SER B N 1
ATOM 2230 C CA . SER B 1 21 ? -16.875 7.039 -8.703 1 95.06 21 SER B CA 1
ATOM 2231 C C . SER B 1 21 ? -16.75 6.445 -10.102 1 95.06 21 SER B C 1
ATOM 2233 O O . SER B 1 21 ? -17.609 6.684 -10.961 1 95.06 21 SER B O 1
ATOM 2235 N N . ARG B 1 22 ? -15.742 5.699 -10.328 1 89.5 22 ARG B N 1
ATOM 2236 C CA . ARG B 1 22 ? -15.508 5.066 -11.625 1 89.5 22 ARG B CA 1
ATOM 2237 C C . ARG B 1 22 ? -16.219 3.721 -11.703 1 89.5 22 ARG B C 1
ATOM 2239 O O . ARG B 1 22 ? -16.203 3.062 -12.75 1 89.5 22 ARG B O 1
ATOM 2246 N N . LEU B 1 23 ? -16.859 3.354 -10.664 1 87.94 23 LEU B N 1
ATOM 2247 C CA . LEU B 1 23 ? -17.516 2.055 -10.562 1 87.94 23 LEU B CA 1
ATOM 2248 C C . LEU B 1 23 ? -19.016 2.215 -10.43 1 87.94 23 LEU B C 1
ATOM 2250 O O . LEU B 1 23 ? -19.516 3.318 -10.172 1 87.94 23 LEU B O 1
ATOM 2254 N N . ASP B 1 24 ? -19.703 1.113 -10.711 1 88.75 24 ASP B N 1
ATOM 2255 C CA . ASP B 1 24 ? -21.156 1.127 -10.578 1 88.75 24 ASP B CA 1
ATOM 2256 C C . ASP B 1 24 ? -21.578 0.836 -9.141 1 88.75 24 ASP B C 1
ATOM 2258 O O . ASP B 1 24 ? -21.953 -0.289 -8.812 1 88.75 24 ASP B O 1
ATOM 2262 N N . CYS B 1 25 ? -21.531 1.88 -8.336 1 92.81 25 CYS B N 1
ATOM 2263 C CA . CYS B 1 25 ? -21.938 1.781 -6.938 1 92.81 25 CYS B CA 1
ATOM 2264 C C . CYS B 1 25 ? -22.547 3.09 -6.453 1 92.81 25 CYS B C 1
ATOM 2266 O O . CYS B 1 25 ? -22.484 4.105 -7.145 1 92.81 25 CYS B O 1
ATOM 2268 N N . GLN B 1 26 ? -23.219 3.029 -5.355 1 96.94 26 GLN B N 1
ATOM 2269 C CA . GLN B 1 26 ? -23.75 4.219 -4.699 1 96.94 26 GLN B CA 1
ATOM 2270 C C . GLN B 1 26 ? -22.781 4.766 -3.664 1 96.94 26 GLN B C 1
ATOM 2272 O O . GLN B 1 26 ? -22.281 4.02 -2.822 1 96.94 26 GLN B O 1
ATOM 2277 N N . ILE B 1 27 ? -22.531 6.031 -3.797 1 98.56 27 ILE B N 1
ATOM 2278 C CA . ILE B 1 27 ? -21.594 6.652 -2.877 1 98.56 27 ILE B CA 1
ATOM 2279 C C . ILE B 1 27 ? -22.266 7.816 -2.154 1 98.56 27 ILE B C 1
ATOM 2281 O O . ILE B 1 27 ? -22.797 8.734 -2.793 1 98.56 27 ILE B O 1
ATOM 2285 N N . ILE B 1 28 ? -22.25 7.727 -0.868 1 98.88 28 ILE B N 1
ATOM 2286 C CA . ILE B 1 28 ? -22.766 8.797 -0.023 1 98.88 28 ILE B CA 1
ATOM 2287 C C . ILE B 1 28 ? -21.609 9.445 0.741 1 98.88 28 ILE B C 1
ATOM 2289 O O . ILE B 1 28 ? -20.812 8.758 1.37 1 98.88 28 ILE B O 1
ATOM 2293 N N . ILE B 1 29 ? -21.516 10.766 0.648 1 98.88 29 ILE B N 1
ATOM 2294 C CA . ILE B 1 29 ? -20.453 11.453 1.371 1 98.88 29 ILE B CA 1
ATOM 2295 C C . ILE B 1 29 ? -21.062 12.375 2.43 1 98.88 29 ILE B C 1
ATOM 2297 O O . ILE B 1 29 ? -22.125 12.961 2.217 1 98.88 29 ILE B O 1
ATOM 2301 N N . ILE B 1 30 ? -20.438 12.422 3.592 1 98.88 30 ILE B N 1
ATOM 2302 C CA . ILE B 1 30 ? -20.859 13.234 4.723 1 98.88 30 ILE B CA 1
ATOM 2303 C C . ILE B 1 30 ? -19.688 14.031 5.27 1 98.88 30 ILE B C 1
ATOM 2305 O O . ILE B 1 30 ? -18.625 13.477 5.555 1 98.88 30 ILE B O 1
ATOM 2309 N N . ASP B 1 31 ? -19.828 15.297 5.391 1 98.62 31 ASP B N 1
ATOM 2310 C CA . ASP B 1 31 ? -18.812 16.141 5.984 1 98.62 31 ASP B CA 1
ATOM 2311 C C . ASP B 1 31 ? -19.422 17.406 6.602 1 98.62 31 ASP B C 1
ATOM 2313 O O . ASP B 1 31 ? -20.578 17.734 6.324 1 98.62 31 ASP B O 1
ATOM 2317 N N . THR B 1 32 ? -18.656 18.031 7.461 1 98.12 32 THR B N 1
ATOM 2318 C CA . THR B 1 32 ? -19.094 19.297 8.023 1 98.12 32 THR B CA 1
ATOM 2319 C C . THR B 1 32 ? -18.688 20.453 7.121 1 98.12 32 THR B C 1
ATOM 2321 O O . THR B 1 32 ? -19.188 21.578 7.277 1 98.12 32 THR B O 1
ATOM 2324 N N . SER B 1 33 ? -17.75 20.266 6.23 1 98.06 33 SER B N 1
ATOM 2325 C CA . SER B 1 33 ? -17.266 21.312 5.336 1 98.06 33 SER B CA 1
ATOM 2326 C C . SER B 1 33 ? -18.172 21.453 4.117 1 98.06 33 SER B C 1
ATOM 2328 O O . SER B 1 33 ? -18.172 20.578 3.238 1 98.06 33 SER B O 1
ATOM 2330 N N . LYS B 1 34 ? -18.828 22.562 4.004 1 98.12 34 LYS B N 1
ATOM 2331 C CA . LYS B 1 34 ? -19.656 22.859 2.846 1 98.12 34 LYS B CA 1
ATOM 2332 C C . LYS B 1 34 ? -18.828 22.906 1.564 1 98.12 34 LYS B C 1
ATOM 2334 O O . LYS B 1 34 ? -19.266 22.422 0.517 1 98.12 34 LYS B O 1
ATOM 2339 N N . GLU B 1 35 ? -17.703 23.438 1.657 1 98.12 35 GLU B N 1
ATOM 2340 C CA . GLU B 1 35 ? -16.812 23.578 0.511 1 98.12 35 GLU B CA 1
ATOM 2341 C C . GLU B 1 35 ? -16.438 22.203 -0.063 1 98.12 35 GLU B C 1
ATOM 2343 O O . GLU B 1 35 ? -16.5 22 -1.276 1 98.12 35 GLU B O 1
ATOM 2348 N N . LEU B 1 36 ? -16.078 21.297 0.806 1 97.75 36 LEU B N 1
ATOM 2349 C CA . LEU B 1 36 ? -15.688 19.953 0.363 1 97.75 36 LEU B CA 1
ATOM 2350 C C . LEU B 1 36 ? -16.875 19.219 -0.26 1 97.75 36 LEU B C 1
ATOM 2352 O O . LEU B 1 36 ? -16.719 18.578 -1.301 1 97.75 36 LEU B O 1
ATOM 2356 N N . ILE B 1 37 ? -17.984 19.312 0.379 1 98.62 37 ILE B N 1
ATOM 2357 C CA . ILE B 1 37 ? -19.172 18.625 -0.118 1 98.62 37 ILE B CA 1
ATOM 2358 C C . ILE B 1 37 ? -19.531 19.156 -1.5 1 98.62 37 ILE B C 1
ATOM 2360 O O . ILE B 1 37 ? -19.844 18.375 -2.412 1 98.62 37 ILE B O 1
ATOM 2364 N N . GLU B 1 38 ? -19.469 20.453 -1.664 1 98.12 38 GLU B N 1
ATOM 2365 C CA . GLU B 1 38 ? -19.781 21.062 -2.957 1 98.12 38 GLU B CA 1
ATOM 2366 C C . GLU B 1 38 ? -18.797 20.609 -4.027 1 98.12 38 GLU B C 1
ATOM 2368 O O . GLU B 1 38 ? -19.172 20.312 -5.156 1 98.12 38 GLU B O 1
ATOM 2373 N N . GLU B 1 39 ? -17.594 20.562 -3.645 1 97.81 39 GLU B N 1
ATOM 2374 C CA . GLU B 1 39 ? -16.531 20.203 -4.57 1 97.81 39 GLU B CA 1
ATOM 2375 C C . GLU B 1 39 ? -16.688 18.781 -5.094 1 97.81 39 GLU B C 1
ATOM 2377 O O . GLU B 1 39 ? -16.438 18.516 -6.27 1 97.81 39 GLU B O 1
ATOM 2382 N N . TYR B 1 40 ? -17.156 17.875 -4.227 1 98.19 40 TYR B N 1
ATOM 2383 C CA . TYR B 1 40 ? -17.109 16.453 -4.605 1 98.19 40 TYR B CA 1
ATOM 2384 C C . TYR B 1 40 ? -18.5 15.898 -4.84 1 98.19 40 TYR B C 1
ATOM 2386 O O . TYR B 1 40 ? -18.656 14.711 -5.102 1 98.19 40 TYR B O 1
ATOM 2394 N N . ASP B 1 41 ? -19.453 16.797 -4.812 1 98.31 41 ASP B N 1
ATOM 2395 C CA . ASP B 1 41 ? -20.844 16.422 -5.055 1 98.31 41 ASP B CA 1
ATOM 2396 C C . ASP B 1 41 ? -21 15.789 -6.438 1 98.31 41 ASP B C 1
ATOM 2398 O O . ASP B 1 41 ? -21.75 14.82 -6.602 1 98.31 41 ASP B O 1
ATOM 2402 N N . VAL B 1 42 ? -20.266 16.188 -7.398 1 97.62 42 VAL B N 1
ATOM 2403 C CA . VAL B 1 42 ? -20.422 15.828 -8.805 1 97.62 42 VAL B CA 1
ATOM 2404 C C . VAL B 1 42 ? -20.047 14.359 -9.016 1 97.62 42 VAL B C 1
ATOM 2406 O O . VAL B 1 42 ? -20.547 13.719 -9.945 1 97.62 42 VAL B O 1
ATOM 2409 N N . ILE B 1 43 ? -19.25 13.805 -8.117 1 97.38 43 ILE B N 1
ATOM 2410 C CA . ILE B 1 43 ? -18.812 12.422 -8.336 1 97.38 43 ILE B CA 1
ATOM 2411 C C . ILE B 1 43 ? -19.391 11.523 -7.242 1 97.38 43 ILE B C 1
ATOM 2413 O O . ILE B 1 43 ? -18.953 10.383 -7.074 1 97.38 43 ILE B O 1
ATOM 2417 N N . SER B 1 44 ? -20.312 12.055 -6.461 1 98.12 44 SER B N 1
ATOM 2418 C CA . SER B 1 44 ? -21.031 11.273 -5.457 1 98.12 44 SER B CA 1
ATOM 2419 C C . SER B 1 44 ? -22.484 11.055 -5.863 1 98.12 44 SER B C 1
ATOM 2421 O O . SER B 1 44 ? -23 11.742 -6.746 1 98.12 44 SER B O 1
ATOM 2423 N N . THR B 1 45 ? -23.094 10 -5.266 1 98.12 45 THR B N 1
ATOM 2424 C CA . THR B 1 45 ? -24.531 9.781 -5.48 1 98.12 45 THR B CA 1
ATOM 2425 C C . THR B 1 45 ? -25.359 10.719 -4.613 1 98.12 45 THR B C 1
ATOM 2427 O O . THR B 1 45 ? -26.344 11.281 -5.074 1 98.12 45 THR B O 1
ATOM 2430 N N . GLU B 1 46 ? -25.031 10.828 -3.377 1 98.5 46 GLU B N 1
ATOM 2431 C CA . GLU B 1 46 ? -25.625 11.758 -2.418 1 98.5 46 GLU B CA 1
ATOM 2432 C C . GLU B 1 46 ? -24.547 12.414 -1.561 1 98.5 46 GLU B C 1
ATOM 2434 O O . GLU B 1 46 ? -23.516 11.805 -1.262 1 98.5 46 GLU B O 1
ATOM 2439 N N . SER B 1 47 ? -24.812 13.633 -1.262 1 98.75 47 SER B N 1
ATOM 2440 C CA . SER B 1 47 ? -23.875 14.391 -0.443 1 98.75 47 SER B CA 1
ATOM 2441 C C . SER B 1 47 ? -24.594 15.172 0.654 1 98.75 47 SER B C 1
ATOM 2443 O O . SER B 1 47 ? -25.625 15.789 0.406 1 98.75 47 SER B O 1
ATOM 2445 N N . PHE B 1 48 ? -24.047 15.133 1.861 1 98.81 48 PHE B N 1
ATOM 2446 C CA . PHE B 1 48 ? -24.703 15.766 2.998 1 98.81 48 PHE B CA 1
ATOM 2447 C C . PHE B 1 48 ? -23.719 16.625 3.783 1 98.81 48 PHE B C 1
ATOM 2449 O O . PHE B 1 48 ? -22.641 16.156 4.145 1 98.81 48 PHE B O 1
ATOM 2456 N N . VAL B 1 49 ? -24.078 17.828 4.004 1 98.69 49 VAL B N 1
ATOM 2457 C CA . VAL B 1 49 ? -23.391 18.672 4.973 1 98.69 49 VAL B CA 1
ATOM 2458 C C . VAL B 1 49 ? -24.062 18.562 6.332 1 98.69 49 VAL B C 1
ATOM 2460 O O . VAL B 1 49 ? -25.281 18.734 6.441 1 98.69 49 VAL B O 1
ATOM 2463 N N . VAL B 1 50 ? -23.328 18.219 7.348 1 98.38 50 VAL B N 1
ATOM 2464 C CA . VAL B 1 50 ? -23.875 18.203 8.695 1 98.38 50 VAL B CA 1
ATOM 2465 C C . VAL B 1 50 ? -23.172 19.219 9.57 1 98.38 50 VAL B C 1
ATOM 2467 O O . VAL B 1 50 ? -21.984 19.516 9.352 1 98.38 50 VAL B O 1
ATOM 2470 N N . GLU B 1 51 ? -23.891 19.75 10.5 1 97.19 51 GLU B N 1
ATOM 2471 C CA . GLU B 1 51 ? -23.25 20.656 11.445 1 97.19 51 GLU B CA 1
ATOM 2472 C C . GLU B 1 51 ? -22.312 19.906 12.391 1 97.19 51 GLU B C 1
ATOM 2474 O O . GLU B 1 51 ? -21.219 20.391 12.719 1 97.19 51 GLU B O 1
ATOM 2479 N N . GLN B 1 52 ? -22.812 18.781 12.781 1 96.94 52 GLN B N 1
ATOM 2480 C CA . GLN B 1 52 ? -22.078 17.875 13.656 1 96.94 52 GLN B CA 1
ATOM 2481 C C . GLN B 1 52 ? -2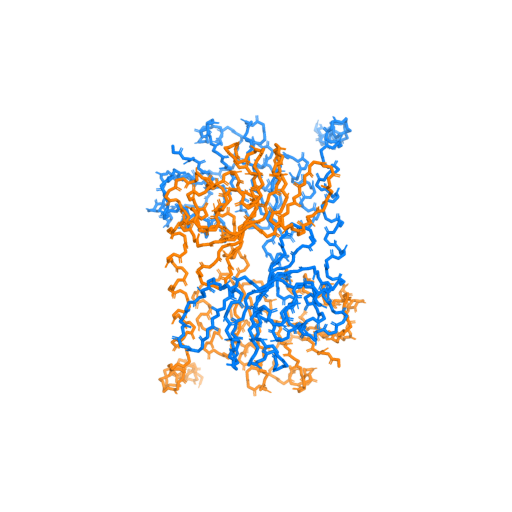2.391 16.422 13.328 1 96.94 52 GLN B C 1
ATOM 2483 O O . GLN B 1 52 ? -23.469 16.109 12.812 1 96.94 52 GLN B O 1
ATOM 2488 N N . PHE B 1 53 ? -21.438 15.602 13.664 1 97.81 53 PHE B N 1
ATOM 2489 C CA . PHE B 1 53 ? -21.656 14.172 13.477 1 97.81 53 PHE B CA 1
ATOM 2490 C C . PHE B 1 53 ? -22.359 13.57 14.695 1 97.81 53 PHE B C 1
ATOM 2492 O O . PHE B 1 53 ? -21.703 13.008 15.578 1 97.81 53 PHE B O 1
ATOM 2499 N N . THR B 1 54 ? -23.641 13.633 14.719 1 97.69 54 THR B N 1
ATOM 2500 C CA . THR B 1 54 ? -24.406 13.031 15.805 1 97.69 54 THR B CA 1
ATOM 2501 C C . THR B 1 54 ? -24.953 11.672 15.383 1 97.69 54 THR B C 1
ATOM 2503 O O . THR B 1 54 ? -25.078 11.391 14.188 1 97.69 54 THR B O 1
ATOM 2506 N N . LYS B 1 55 ? -25.234 10.914 16.406 1 97.5 55 LYS B N 1
ATOM 2507 C CA . LYS B 1 55 ? -25.828 9.609 16.125 1 97.5 55 LYS B CA 1
ATOM 2508 C C . LYS B 1 55 ? -27.109 9.758 15.297 1 97.5 55 LYS B C 1
ATOM 2510 O O . LYS B 1 55 ? -27.312 9.023 14.328 1 97.5 55 LYS B O 1
ATOM 2515 N N . ASN B 1 56 ? -27.922 10.695 15.672 1 97.69 56 ASN B N 1
ATOM 2516 C CA . ASN B 1 56 ? -29.188 10.914 14.984 1 97.69 56 ASN B CA 1
ATOM 2517 C C . ASN B 1 56 ? -28.984 11.367 13.547 1 97.69 56 ASN B C 1
ATOM 2519 O O . ASN B 1 56 ? -29.672 10.906 12.641 1 97.69 56 ASN B O 1
ATOM 2523 N N . ALA B 1 57 ? -28.094 12.273 13.367 1 98.25 57 ALA B N 1
ATOM 2524 C CA . ALA B 1 57 ? -27.797 12.734 12.016 1 98.25 57 ALA B CA 1
ATOM 2525 C C . ALA B 1 57 ? -27.344 11.578 11.125 1 98.25 57 ALA B C 1
ATOM 2527 O O . ALA B 1 57 ? -27.828 11.422 10 1 98.25 57 ALA B O 1
ATOM 2528 N N . LEU B 1 58 ? -26.469 10.734 11.602 1 98.69 58 LEU B N 1
ATOM 2529 C CA . LEU B 1 58 ? -25.922 9.617 10.844 1 98.69 58 LEU B CA 1
ATOM 2530 C C . LEU B 1 58 ? -26.984 8.57 10.57 1 98.69 58 LEU B C 1
ATOM 2532 O O . LEU B 1 58 ? -27.047 8 9.477 1 98.69 58 LEU B O 1
ATOM 2536 N N . LYS B 1 59 ? -27.812 8.344 11.578 1 98.25 59 LYS B N 1
ATOM 2537 C CA . LYS B 1 59 ? -28.891 7.387 11.43 1 98.25 59 LYS B CA 1
ATOM 2538 C C . LYS B 1 59 ? -29.844 7.801 10.305 1 98.25 59 LYS B C 1
ATOM 2540 O O . LYS B 1 59 ? -30.328 6.949 9.555 1 98.25 59 LYS B O 1
ATOM 2545 N N . ARG B 1 60 ? -30.062 9.023 10.133 1 98 60 ARG B N 1
ATOM 2546 C CA . ARG B 1 60 ? -30.953 9.562 9.117 1 98 60 ARG B CA 1
ATOM 2547 C C . ARG B 1 60 ? -30.328 9.445 7.727 1 98 60 ARG B C 1
ATOM 2549 O O . ARG B 1 60 ? -31.047 9.266 6.738 1 98 60 ARG B O 1
ATOM 2556 N N . ILE B 1 61 ? -29.078 9.531 7.637 1 98.56 61 ILE B N 1
ATOM 2557 C CA . ILE B 1 61 ? -28.406 9.672 6.352 1 98.56 61 ILE B CA 1
ATOM 2558 C C . ILE B 1 61 ? -27.953 8.305 5.848 1 98.56 61 ILE B C 1
ATOM 2560 O O . ILE B 1 61 ? -28.062 8.008 4.656 1 98.56 61 ILE B O 1
ATOM 2564 N N . ILE B 1 62 ? -27.422 7.418 6.707 1 98.62 62 ILE B N 1
ATOM 2565 C CA . ILE B 1 62 ? -26.781 6.168 6.32 1 98.62 62 ILE B CA 1
ATOM 2566 C C . ILE B 1 62 ? -27.828 5.074 6.152 1 98.62 62 ILE B C 1
ATOM 2568 O O . ILE B 1 62 ? -28.5 4.699 7.117 1 98.62 62 ILE B O 1
ATOM 2572 N N . PRO B 1 63 ? -27.922 4.574 4.973 1 97.81 63 PRO B N 1
ATOM 2573 C CA . PRO B 1 63 ? -28.859 3.479 4.762 1 97.81 63 PRO B CA 1
ATOM 2574 C C . PRO B 1 63 ? -28.516 2.234 5.578 1 97.81 63 PRO B C 1
ATOM 2576 O O . PRO B 1 63 ? -27.344 1.922 5.762 1 97.81 63 PRO B O 1
ATOM 2579 N N . VAL B 1 64 ? -29.469 1.475 5.898 1 94.06 64 VAL B N 1
ATOM 2580 C CA . VAL B 1 64 ? -29.328 0.274 6.715 1 94.06 64 VAL B CA 1
ATOM 2581 C C . VAL B 1 64 ? -28.531 -0.785 5.949 1 94.06 64 VAL B C 1
ATOM 2583 O O . VAL B 1 64 ? -27.781 -1.562 6.543 1 94.06 64 VAL B O 1
ATOM 2586 N N . ASP B 1 65 ? -28.641 -0.736 4.691 1 94.81 65 ASP B N 1
ATOM 2587 C CA . ASP B 1 65 ? -28.031 -1.779 3.875 1 94.81 65 ASP B CA 1
ATOM 2588 C C . ASP B 1 65 ? -26.672 -1.323 3.322 1 94.81 65 ASP B C 1
ATOM 2590 O O . ASP B 1 65 ? -26.188 -1.872 2.334 1 94.81 65 ASP B O 1
ATOM 2594 N N . THR B 1 66 ? -26.109 -0.354 3.947 1 97.75 66 THR B N 1
ATOM 2595 C CA . THR B 1 66 ? -24.781 0.111 3.559 1 97.75 66 THR B CA 1
ATOM 2596 C C . THR B 1 66 ? -23.766 -1.027 3.633 1 97.75 66 THR B C 1
ATOM 2598 O O . THR B 1 66 ? -23.734 -1.769 4.617 1 97.75 66 THR B O 1
ATOM 2601 N N . ASP B 1 67 ? -23 -1.147 2.539 1 96.81 67 ASP B N 1
ATOM 2602 C CA . ASP B 1 67 ? -22.031 -2.242 2.484 1 96.81 67 ASP B CA 1
ATOM 2603 C C . ASP B 1 67 ? -20.797 -1.929 3.326 1 96.81 67 ASP B C 1
ATOM 2605 O O . ASP B 1 67 ? -20.25 -2.816 3.979 1 96.81 67 ASP B O 1
ATOM 2609 N N . ALA B 1 68 ? -20.375 -0.69 3.289 1 97.81 68 ALA B N 1
ATOM 2610 C CA . ALA B 1 68 ? -19.219 -0.287 4.09 1 97.81 68 ALA B CA 1
ATOM 2611 C C . ALA B 1 68 ? -19.219 1.217 4.348 1 97.81 68 ALA B C 1
ATOM 2613 O O . ALA B 1 68 ? -19.719 1.992 3.523 1 97.81 68 ALA B O 1
ATOM 2614 N N . VAL B 1 69 ? -18.688 1.604 5.473 1 98.81 69 VAL B N 1
ATOM 2615 C CA . VAL B 1 69 ? -18.453 3.006 5.809 1 98.81 69 VAL B CA 1
ATOM 2616 C C . VAL B 1 69 ? -16.953 3.254 5.988 1 98.81 69 VAL B C 1
ATOM 2618 O O . VAL B 1 69 ? -16.25 2.43 6.574 1 98.81 69 VAL B O 1
ATOM 2621 N N . VAL B 1 70 ? -16.5 4.324 5.438 1 98.81 70 VAL B N 1
ATOM 2622 C CA . VAL B 1 70 ? -15.117 4.746 5.598 1 98.81 70 VAL B CA 1
ATOM 2623 C C . VAL B 1 70 ? -15.07 6.07 6.363 1 98.81 70 VAL B C 1
ATOM 2625 O O . VAL B 1 70 ? -15.719 7.043 5.977 1 98.81 70 VAL B O 1
ATOM 2628 N N . ILE B 1 71 ? -14.359 6.023 7.457 1 98.88 71 ILE B N 1
ATOM 2629 C CA . ILE B 1 71 ? -14.219 7.191 8.32 1 98.88 71 ILE B CA 1
ATOM 2630 C C . ILE B 1 71 ? -12.82 7.781 8.18 1 98.88 71 ILE B C 1
ATOM 2632 O O . ILE B 1 71 ? -11.82 7.109 8.453 1 98.88 71 ILE B O 1
ATOM 2636 N N . ASP B 1 72 ? -12.758 9.062 7.754 1 98.31 72 ASP B N 1
ATOM 2637 C CA . ASP B 1 72 ? -11.477 9.695 7.465 1 98.31 72 ASP B CA 1
ATOM 2638 C C . ASP B 1 72 ? -11.469 11.148 7.93 1 98.31 72 ASP B C 1
ATOM 2640 O O . ASP B 1 72 ? -11.797 12.055 7.164 1 98.31 72 ASP B O 1
ATOM 2644 N N . PHE B 1 73 ? -11.031 11.531 9.211 1 95.62 73 PHE B N 1
ATOM 2645 C CA . PHE B 1 73 ? -10.984 12.867 9.797 1 95.62 73 PHE B CA 1
ATOM 2646 C C . PHE B 1 73 ? -9.547 13.328 9.992 1 95.62 73 PHE B C 1
ATOM 2648 O O . PHE B 1 73 ? -9.258 14.109 10.898 1 95.62 73 PHE B O 1
ATOM 2655 N N . ASP B 1 74 ? -8.766 13.461 9.133 1 82.94 74 ASP B N 1
ATOM 2656 C CA . ASP B 1 74 ? -7.387 13.945 9.164 1 82.94 74 ASP B CA 1
ATOM 2657 C C . ASP B 1 74 ? -6.816 13.898 10.578 1 82.94 74 ASP B C 1
ATOM 2659 O O . ASP B 1 74 ? -6.555 14.938 11.188 1 82.94 74 ASP B O 1
ATOM 2663 N N . ASP B 1 75 ? -6.574 13.164 11.453 1 82.94 75 ASP B N 1
ATOM 2664 C CA . ASP B 1 75 ? -5.895 12.891 12.719 1 82.94 75 ASP B CA 1
ATOM 2665 C C . ASP B 1 75 ? -6.688 13.438 13.898 1 82.94 75 ASP B C 1
ATOM 2667 O O . ASP B 1 75 ? -6.125 14.094 14.773 1 82.94 75 ASP B O 1
ATOM 2671 N N . ASP B 1 76 ? -7.918 13.312 13.93 1 93.75 76 ASP B N 1
ATOM 2672 C CA . ASP B 1 76 ? -8.805 13.656 15.047 1 93.75 76 ASP B CA 1
ATOM 2673 C C . ASP B 1 76 ? -9.391 12.398 15.68 1 93.75 76 ASP B C 1
ATOM 2675 O O . ASP B 1 76 ? -10.445 11.922 15.273 1 93.75 76 ASP B O 1
ATOM 2679 N N . LEU B 1 77 ? -8.75 12 16.641 1 95.81 77 LEU B N 1
ATOM 2680 C CA . LEU B 1 77 ? -9.148 10.758 17.281 1 95.81 77 LEU B CA 1
ATOM 2681 C C . LEU B 1 77 ? -10.547 10.883 17.891 1 95.81 77 LEU B C 1
ATOM 2683 O O . LEU B 1 77 ? -11.352 9.953 17.812 1 95.81 77 LEU B O 1
ATOM 2687 N N . GLY B 1 78 ? -10.758 12.023 18.547 1 96.94 78 GLY B N 1
ATOM 2688 C CA . GLY B 1 78 ? -12.062 12.211 19.172 1 96.94 78 GLY B CA 1
ATOM 2689 C C . GLY B 1 78 ? -13.211 12.039 18.203 1 96.94 78 GLY B C 1
ATOM 2690 O O . GLY B 1 78 ? -14.156 11.297 18.469 1 96.94 78 GLY B O 1
ATOM 2691 N N . LYS B 1 79 ? -13.148 12.656 17.078 1 97.19 79 LYS B N 1
ATOM 2692 C CA . LYS B 1 79 ? -14.172 12.539 16.047 1 97.19 79 LYS B CA 1
ATOM 2693 C C . LYS B 1 79 ? -14.25 11.117 15.508 1 97.19 79 LYS B C 1
ATOM 2695 O O . LYS B 1 79 ? -15.344 10.555 15.367 1 97.19 79 LYS B O 1
ATOM 2700 N N . SER B 1 80 ? -13.109 10.539 15.188 1 98.44 80 SER B N 1
ATOM 2701 C CA . SER B 1 80 ? -13.062 9.188 14.641 1 98.44 80 SER B CA 1
ATOM 2702 C C . SER B 1 80 ? -13.672 8.18 15.609 1 98.44 80 SER B C 1
ATOM 2704 O O . SER B 1 80 ? -14.43 7.297 15.195 1 98.44 80 SER B O 1
ATOM 2706 N N . ALA B 1 81 ? -13.32 8.383 16.875 1 98.5 81 ALA B N 1
ATOM 2707 C CA . ALA B 1 81 ? -13.82 7.473 17.906 1 98.5 81 ALA B CA 1
ATOM 2708 C C . ALA B 1 81 ? -15.336 7.574 18.047 1 98.5 81 ALA B C 1
ATOM 2710 O O . ALA B 1 81 ? -16.031 6.555 18.062 1 98.5 81 ALA B O 1
ATOM 2711 N N . LEU B 1 82 ? -15.82 8.766 18.109 1 98.38 82 LEU B N 1
ATOM 2712 C CA . LEU B 1 82 ? -17.25 9.016 18.281 1 98.38 82 LEU B CA 1
ATOM 2713 C C . LEU B 1 82 ? -18.047 8.445 17.094 1 98.38 82 LEU B C 1
ATOM 2715 O O . LEU B 1 82 ? -19 7.703 17.297 1 98.38 82 LEU B O 1
ATOM 2719 N N . VAL B 1 83 ? -17.641 8.695 15.945 1 98.75 83 VAL B N 1
ATOM 2720 C CA . VAL B 1 83 ? -18.359 8.289 14.742 1 98.75 83 VAL B CA 1
ATOM 2721 C C . VAL B 1 83 ? -18.25 6.777 14.562 1 98.75 83 VAL B C 1
ATOM 2723 O O . VAL B 1 83 ? -19.219 6.133 14.148 1 98.75 83 VAL B O 1
ATOM 2726 N N . THR B 1 84 ? -17.047 6.23 14.844 1 98.81 84 THR B N 1
ATOM 2727 C CA . THR B 1 84 ? -16.906 4.781 14.812 1 98.81 84 THR B CA 1
ATOM 2728 C C . THR B 1 84 ? -17.906 4.113 15.742 1 98.81 84 THR B C 1
ATOM 2730 O O . THR B 1 84 ? -18.594 3.162 15.352 1 98.81 84 THR B O 1
ATOM 2733 N N . HIS B 1 85 ? -18.031 4.629 16.891 1 98.69 85 HIS B N 1
ATOM 2734 C CA . HIS B 1 85 ? -18.969 4.094 17.875 1 98.69 85 HIS B CA 1
ATOM 2735 C C . HIS B 1 85 ? -20.406 4.191 17.375 1 98.69 85 HIS B C 1
ATOM 2737 O O . HIS B 1 85 ? -21.172 3.23 17.484 1 98.69 85 HIS B O 1
ATOM 2743 N N . TYR B 1 86 ? -20.781 5.344 16.844 1 98.75 86 TYR B N 1
ATOM 2744 C CA . TYR B 1 86 ? -22.141 5.535 16.328 1 98.75 86 TYR B CA 1
ATOM 2745 C C . TYR B 1 86 ? -22.438 4.551 15.195 1 98.75 86 TYR B C 1
ATOM 2747 O O . TYR B 1 86 ? -23.516 3.949 15.164 1 98.75 86 TYR B O 1
ATOM 2755 N N . CYS B 1 87 ? -21.484 4.371 14.312 1 98.75 87 CYS B N 1
ATOM 2756 C CA . CYS B 1 87 ? -21.656 3.428 13.211 1 98.75 87 CYS B CA 1
ATOM 2757 C C . CYS B 1 87 ? -21.844 2.008 13.734 1 98.75 87 CYS B C 1
ATOM 2759 O O . CYS B 1 87 ? -22.641 1.243 13.203 1 98.75 87 CYS B O 1
ATOM 2761 N N . ASN B 1 88 ? -21.031 1.688 14.719 1 98.5 88 ASN B N 1
ATOM 2762 C CA . ASN B 1 88 ? -21.156 0.382 15.352 1 98.5 88 ASN B CA 1
ATOM 2763 C C . ASN B 1 88 ? -22.547 0.185 15.969 1 98.5 88 ASN B C 1
ATOM 2765 O O . ASN B 1 88 ? -23.172 -0.858 15.773 1 98.5 88 ASN B O 1
ATOM 2769 N N . LEU B 1 89 ? -23.078 1.141 16.641 1 97.75 89 LEU B N 1
ATOM 2770 C CA . LEU B 1 89 ? -24.391 1.086 17.266 1 97.75 89 LEU B CA 1
ATOM 2771 C C . LEU B 1 89 ? -25.484 0.944 16.219 1 97.75 89 LEU B C 1
ATOM 2773 O O . LEU B 1 89 ? -26.516 0.312 16.469 1 97.75 89 LEU B O 1
ATOM 2777 N N . LEU B 1 90 ? -25.234 1.516 15.086 1 97.88 90 LEU B N 1
ATOM 2778 C CA . LEU B 1 90 ? -26.219 1.463 14.008 1 97.88 90 LEU B CA 1
ATOM 2779 C C . LEU B 1 90 ? -26.203 0.097 13.328 1 97.88 90 LEU B C 1
ATOM 2781 O O . LEU B 1 90 ? -27.047 -0.178 12.461 1 97.88 90 LEU B O 1
ATOM 2785 N N . GLY B 1 91 ? -25.219 -0.734 13.633 1 97.44 91 GLY B N 1
ATOM 2786 C CA . GLY B 1 91 ? -25.203 -2.107 13.156 1 97.44 91 GLY B CA 1
ATOM 2787 C C . GLY B 1 91 ? -24.469 -2.27 11.836 1 97.44 91 GLY B C 1
ATOM 2788 O O . GLY B 1 91 ? -24.656 -3.264 11.133 1 97.44 91 GLY B O 1
ATOM 2789 N N . LEU B 1 92 ? -23.703 -1.315 11.453 1 97.38 92 LEU B N 1
ATOM 2790 C CA . LEU B 1 92 ? -22.953 -1.421 10.203 1 97.38 92 LEU B CA 1
ATOM 2791 C C . LEU B 1 92 ? -21.875 -2.492 10.297 1 97.38 92 LEU B C 1
ATOM 2793 O O . LEU B 1 92 ? -21.156 -2.568 11.305 1 97.38 92 LEU B O 1
ATOM 2797 N N . LYS B 1 93 ? -21.781 -3.279 9.312 1 93.12 93 LYS B N 1
ATOM 2798 C CA . LYS B 1 93 ? -20.953 -4.48 9.406 1 93.12 93 LYS B CA 1
ATOM 2799 C C . LYS B 1 93 ? -19.516 -4.18 9.039 1 93.12 93 LYS B C 1
ATOM 2801 O O . LYS B 1 93 ? -18.578 -4.773 9.594 1 93.12 93 LYS B O 1
ATOM 2806 N N . GLU B 1 94 ? -19.266 -3.342 8.062 1 97 94 GLU B N 1
ATOM 2807 C CA . GLU B 1 94 ? -17.922 -2.986 7.648 1 97 94 GLU B CA 1
ATOM 2808 C C . GLU B 1 94 ? -17.625 -1.514 7.922 1 97 94 GLU B C 1
ATOM 2810 O O . GLU B 1 94 ? -18.172 -0.631 7.258 1 97 94 GLU B O 1
ATOM 2815 N N . ILE B 1 95 ? -16.766 -1.343 8.953 1 98.75 95 ILE B N 1
ATOM 2816 C CA . ILE B 1 95 ? -16.391 -0.001 9.383 1 98.75 95 ILE B CA 1
ATOM 2817 C C . ILE B 1 95 ? -14.875 0.188 9.234 1 98.75 95 ILE B C 1
ATOM 2819 O O . ILE B 1 95 ? -14.102 -0.289 10.07 1 98.75 95 ILE B O 1
ATOM 2823 N N . CYS B 1 96 ? -14.484 0.93 8.18 1 98.5 96 CYS B N 1
ATOM 2824 C CA . CYS B 1 96 ? -13.078 1.229 7.922 1 98.5 96 CYS B CA 1
ATOM 2825 C C . CYS B 1 96 ? -12.695 2.598 8.477 1 98.5 96 CYS B C 1
ATOM 2827 O O . CYS B 1 96 ? -13.352 3.598 8.172 1 98.5 96 CYS B O 1
ATOM 2829 N N . VAL B 1 97 ? -11.633 2.629 9.273 1 98.69 97 VAL B N 1
ATOM 2830 C CA . VAL B 1 97 ? -11.25 3.9 9.875 1 98.69 97 VAL B CA 1
ATOM 2831 C C . VAL B 1 97 ? -9.773 4.172 9.617 1 98.69 97 VAL B C 1
ATOM 2833 O O . VAL B 1 97 ? -8.93 3.285 9.797 1 98.69 97 VAL B O 1
ATOM 2836 N N . LYS B 1 98 ? -9.516 5.348 9.18 1 98.19 98 LYS B N 1
ATOM 2837 C CA . LYS B 1 98 ? -8.133 5.77 8.953 1 98.19 98 LYS B CA 1
ATOM 2838 C C . LYS B 1 98 ? -7.523 6.344 10.227 1 98.19 98 LYS B C 1
ATOM 2840 O O . LYS B 1 98 ? -8.164 7.125 10.93 1 98.19 98 LYS B O 1
ATOM 2845 N N . THR B 1 99 ? -6.312 5.988 10.5 1 96.94 99 THR B N 1
ATOM 2846 C CA . THR B 1 99 ? -5.516 6.637 11.539 1 96.94 99 THR B CA 1
ATOM 2847 C C . THR B 1 99 ? -4.027 6.508 11.242 1 96.94 99 THR B C 1
ATOM 2849 O O . THR B 1 99 ? -3.617 5.652 10.445 1 96.94 99 THR B O 1
ATOM 2852 N N . GLU B 1 100 ? -3.236 7.406 11.805 1 95.12 100 GLU B N 1
ATOM 2853 C CA . GLU B 1 100 ? -1.782 7.344 11.688 1 95.12 100 GLU B CA 1
ATOM 2854 C C . GLU B 1 100 ? -1.138 6.969 13.023 1 95.12 100 GLU B C 1
ATOM 2856 O O . GLU B 1 100 ? 0.089 6.93 13.133 1 95.12 100 GLU B O 1
ATOM 2861 N N . ASN B 1 101 ? -1.984 6.711 13.984 1 93.12 101 ASN B N 1
ATOM 2862 C CA . ASN B 1 101 ? -1.504 6.453 15.336 1 93.12 101 ASN B CA 1
ATOM 2863 C C . ASN B 1 101 ? -1.888 5.055 15.812 1 93.12 101 ASN B C 1
ATOM 2865 O O . ASN B 1 101 ? -3.068 4.703 15.82 1 93.12 101 ASN B O 1
ATOM 2869 N N . ARG B 1 102 ? -0.892 4.297 16.219 1 90.88 102 ARG B N 1
ATOM 2870 C CA . ARG B 1 102 ? -1.11 2.912 16.609 1 90.88 102 ARG B CA 1
ATOM 2871 C C . ARG B 1 102 ? -1.993 2.834 17.859 1 90.88 102 ARG B C 1
ATOM 2873 O O . ARG B 1 102 ? -2.84 1.944 17.969 1 90.88 102 ARG B O 1
ATOM 2880 N N . ASP B 1 103 ? -1.752 3.709 18.766 1 93.69 103 ASP B N 1
ATOM 2881 C CA . ASP B 1 103 ? -2.572 3.709 19.969 1 93.69 103 ASP B CA 1
ATOM 2882 C C . ASP B 1 103 ? -4.031 4.031 19.641 1 93.69 103 ASP B C 1
ATOM 2884 O O . ASP B 1 103 ? -4.945 3.447 20.234 1 93.69 103 ASP B O 1
ATOM 2888 N N . ASP B 1 104 ? -4.223 4.938 18.734 1 96.31 104 ASP B N 1
ATOM 2889 C CA . ASP B 1 104 ? -5.574 5.258 18.281 1 96.31 104 ASP B CA 1
ATOM 2890 C C . ASP B 1 104 ? -6.266 4.027 17.688 1 96.31 104 ASP B C 1
ATOM 2892 O O . ASP B 1 104 ? -7.457 3.811 17.922 1 96.31 104 ASP B O 1
ATOM 2896 N N . ALA B 1 105 ? -5.516 3.271 16.969 1 96.5 105 ALA B N 1
ATOM 2897 C CA . ALA B 1 105 ? -6.055 2.102 16.281 1 96.5 105 ALA B CA 1
ATOM 2898 C C . ALA B 1 105 ? -6.691 1.131 17.266 1 96.5 105 ALA B C 1
ATOM 2900 O O . ALA B 1 105 ? -7.762 0.58 17.016 1 96.5 105 ALA B O 1
ATOM 2901 N N . GLU B 1 106 ? -6.051 0.929 18.391 1 96.5 106 GLU B N 1
ATOM 2902 C CA . GLU B 1 106 ? -6.555 0.014 19.406 1 96.5 106 GLU B CA 1
ATOM 2903 C C . GLU B 1 106 ? -7.891 0.494 19.969 1 96.5 106 GLU B C 1
ATOM 2905 O O . GLU B 1 106 ? -8.812 -0.303 20.156 1 96.5 106 GLU B O 1
ATOM 2910 N N . ILE B 1 107 ? -7.93 1.746 20.188 1 98.06 107 ILE B N 1
ATOM 2911 C CA . ILE B 1 107 ? -9.156 2.355 20.688 1 98.06 107 ILE B CA 1
ATOM 2912 C C . ILE B 1 107 ? -10.266 2.209 19.656 1 98.06 107 ILE B C 1
ATOM 2914 O O . ILE B 1 107 ? -11.391 1.815 19.984 1 98.06 107 ILE B O 1
ATOM 2918 N N . LEU B 1 108 ? -9.977 2.477 18.438 1 98.5 108 LEU B N 1
ATOM 2919 C CA . LEU B 1 108 ? -10.953 2.449 17.359 1 98.5 108 LEU B CA 1
ATOM 2920 C C . LEU B 1 108 ? -11.484 1.036 17.141 1 98.5 108 LEU B C 1
ATOM 2922 O O . LEU B 1 108 ? -12.68 0.847 16.906 1 98.5 108 LEU B O 1
ATOM 2926 N N . LYS B 1 109 ? -10.609 0.094 17.25 1 98.12 109 LYS B N 1
ATOM 2927 C CA . LYS B 1 109 ? -11.023 -1.302 17.141 1 98.12 109 LYS B CA 1
ATOM 2928 C C . LYS B 1 109 ? -12.008 -1.668 18.25 1 98.12 109 LYS B C 1
ATOM 2930 O O . LYS B 1 109 ? -13.016 -2.324 18 1 98.12 109 LYS B O 1
ATOM 2935 N N . THR B 1 110 ? -11.734 -1.236 19.406 1 97.81 110 THR B N 1
ATOM 2936 C CA . THR B 1 110 ? -12.594 -1.499 20.547 1 97.81 110 THR B CA 1
ATOM 2937 C C . THR B 1 110 ? -13.969 -0.88 20.344 1 97.81 110 THR B C 1
ATOM 2939 O O . THR B 1 110 ? -14.977 -1.433 20.797 1 97.81 110 THR B O 1
ATOM 2942 N N . LEU B 1 111 ? -13.992 0.15 19.609 1 98.5 111 LEU B N 1
ATOM 2943 C CA . LEU B 1 111 ? -15.234 0.896 19.422 1 98.5 111 LEU B CA 1
ATOM 2944 C C . LEU B 1 111 ? -16.031 0.35 18.25 1 98.5 111 LEU B C 1
ATOM 2946 O O . LEU B 1 111 ? -17.156 0.788 18 1 98.5 111 LEU B O 1
ATOM 2950 N N . GLY B 1 112 ? -15.391 -0.603 17.469 1 98.38 112 GLY B N 1
ATOM 2951 C CA . GLY B 1 112 ? -16.188 -1.27 16.453 1 98.38 112 GLY B CA 1
ATOM 2952 C C . GLY B 1 112 ? -15.586 -1.195 15.07 1 98.38 112 GLY B C 1
ATOM 2953 O O . GLY B 1 112 ? -16.125 -1.753 14.117 1 98.38 112 GLY B O 1
ATOM 2954 N N . ALA B 1 113 ? -14.422 -0.533 14.945 1 98.69 113 ALA B N 1
ATOM 2955 C CA . ALA B 1 113 ? -13.758 -0.534 13.641 1 98.69 113 ALA B CA 1
ATOM 2956 C C . ALA B 1 113 ? -13.422 -1.954 13.203 1 98.69 113 ALA B C 1
ATOM 2958 O O . ALA B 1 113 ? -12.781 -2.705 13.945 1 98.69 113 ALA B O 1
ATOM 2959 N N . THR B 1 114 ? -13.891 -2.322 12.031 1 97.25 114 THR B N 1
ATOM 2960 C CA . THR B 1 114 ? -13.617 -3.664 11.523 1 97.25 114 THR B CA 1
ATOM 2961 C C . THR B 1 114 ? -12.32 -3.688 10.727 1 97.25 114 THR B C 1
ATOM 2963 O O . THR B 1 114 ? -11.727 -4.75 10.531 1 97.25 114 THR B O 1
ATOM 2966 N N . LYS B 1 115 ? -11.859 -2.533 10.242 1 96.69 115 LYS B N 1
ATOM 2967 C CA . LYS B 1 115 ? -10.602 -2.389 9.516 1 96.69 115 LYS B CA 1
ATOM 2968 C C . LYS B 1 115 ? -9.953 -1.042 9.805 1 96.69 115 LYS B C 1
ATOM 2970 O O . LYS B 1 115 ? -10.617 -0.004 9.773 1 96.69 115 LYS B O 1
ATOM 2975 N N . ILE B 1 116 ? -8.695 -1.126 10.133 1 97.88 116 ILE B N 1
ATOM 2976 C CA . ILE B 1 116 ? -7.918 0.091 10.328 1 97.88 116 ILE B CA 1
ATOM 2977 C C . ILE B 1 116 ? -7.004 0.321 9.125 1 97.88 116 ILE B 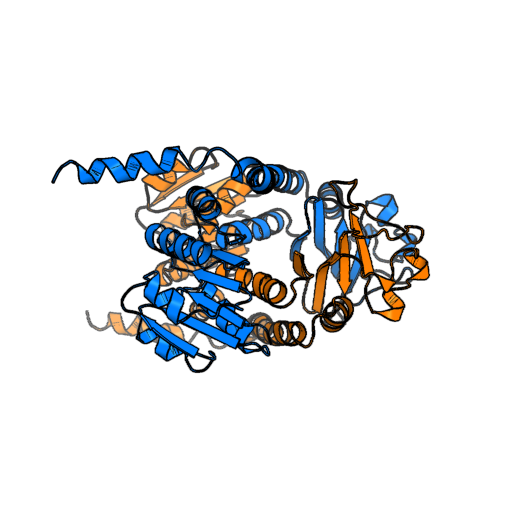C 1
ATOM 2979 O O . ILE B 1 116 ? -6.355 -0.609 8.648 1 97.88 116 ILE B O 1
ATOM 2983 N N . ILE B 1 117 ? -7 1.507 8.594 1 97.19 117 ILE B N 1
ATOM 2984 C CA . ILE B 1 117 ? -6.141 1.889 7.477 1 97.19 117 ILE B CA 1
ATOM 2985 C C . ILE B 1 117 ? -5.023 2.805 7.973 1 97.19 117 ILE B C 1
ATOM 2987 O O . ILE B 1 117 ? -5.289 3.869 8.539 1 97.19 117 ILE B O 1
ATOM 2991 N N . PHE B 1 118 ? -3.787 2.328 7.828 1 96.31 118 PHE B N 1
ATOM 2992 C CA . PHE B 1 118 ? -2.592 3.084 8.18 1 96.31 118 PHE B CA 1
ATOM 2993 C C . PHE B 1 118 ? -1.816 3.486 6.934 1 96.31 118 PHE B C 1
ATOM 2995 O O . PHE B 1 118 ? -0.848 2.822 6.559 1 96.31 118 PHE B O 1
ATOM 3002 N N . PRO B 1 119 ? -2.104 4.574 6.348 1 96.31 119 PRO B N 1
ATOM 3003 C CA . PRO B 1 119 ? -1.517 4.871 5.039 1 96.31 119 PRO B CA 1
ATOM 3004 C C . PRO B 1 119 ? 0.003 5.012 5.094 1 96.31 119 PRO B C 1
ATOM 3006 O O . PRO B 1 119 ? 0.712 4.398 4.289 1 96.31 119 PRO B O 1
ATOM 3009 N N . SER B 1 120 ? 0.501 5.762 6.043 1 96.62 120 SER B N 1
ATOM 3010 C CA . SER B 1 120 ? 1.937 6.016 6.113 1 96.62 120 SER B CA 1
ATOM 3011 C C . SER B 1 120 ? 2.697 4.766 6.539 1 96.62 120 SER B C 1
ATOM 3013 O O . SER B 1 120 ? 3.773 4.477 6.016 1 96.62 120 SER B O 1
ATOM 3015 N N . LYS B 1 121 ? 2.137 4.074 7.492 1 94.94 121 LYS B N 1
ATOM 3016 C CA . LYS B 1 121 ? 2.752 2.818 7.918 1 94.94 121 LYS B CA 1
ATOM 3017 C C . LYS B 1 121 ? 2.854 1.836 6.754 1 94.94 121 LYS B C 1
ATOM 3019 O O . LYS B 1 121 ? 3.904 1.229 6.535 1 94.94 121 LYS B O 1
ATOM 3024 N N . ASP B 1 122 ? 1.783 1.725 6.051 1 92.38 122 ASP B N 1
ATOM 3025 C CA . ASP B 1 122 ? 1.742 0.819 4.906 1 92.38 122 ASP B CA 1
ATOM 3026 C C . ASP B 1 122 ? 2.742 1.245 3.832 1 92.38 122 ASP B C 1
ATOM 3028 O O . ASP B 1 122 ? 3.402 0.401 3.223 1 92.38 122 ASP B O 1
ATOM 3032 N N . ALA B 1 123 ? 2.768 2.488 3.578 1 94.31 123 ALA B N 1
ATOM 3033 C CA . ALA B 1 123 ? 3.715 3.012 2.598 1 94.31 123 ALA B CA 1
ATOM 3034 C C . ALA B 1 123 ? 5.152 2.699 3.002 1 94.31 123 ALA B C 1
ATOM 3036 O O . ALA B 1 123 ? 5.965 2.295 2.166 1 94.31 123 ALA B O 1
ATOM 3037 N N . ALA B 1 124 ? 5.488 2.898 4.293 1 95.5 124 ALA B N 1
ATOM 3038 C CA . ALA B 1 124 ? 6.832 2.611 4.781 1 95.5 124 ALA B CA 1
ATOM 3039 C C . ALA B 1 124 ? 7.176 1.135 4.605 1 95.5 124 ALA B C 1
ATOM 3041 O O . ALA B 1 124 ? 8.289 0.793 4.195 1 95.5 124 ALA B O 1
ATOM 3042 N N . ARG B 1 125 ? 6.207 0.334 4.863 1 90.25 125 ARG B N 1
ATOM 3043 C CA . ARG B 1 125 ? 6.391 -1.108 4.754 1 90.25 125 ARG B CA 1
ATOM 3044 C C . ARG B 1 125 ? 6.723 -1.511 3.32 1 90.25 125 ARG B C 1
ATOM 3046 O O . ARG B 1 125 ? 7.484 -2.453 3.094 1 90.25 125 ARG B O 1
ATOM 3053 N N . ARG B 1 126 ? 6.223 -0.841 2.414 1 88.62 126 ARG B N 1
ATOM 3054 C CA . ARG B 1 126 ? 6.453 -1.146 1.006 1 88.62 126 ARG B CA 1
ATOM 3055 C C . ARG B 1 126 ? 7.738 -0.489 0.509 1 88.62 126 ARG B C 1
ATOM 3057 O O . ARG B 1 126 ? 8.438 -1.045 -0.34 1 88.62 126 ARG B O 1
ATOM 3064 N N . LEU B 1 127 ? 8.039 0.602 1.056 1 93.5 127 LEU B N 1
ATOM 3065 C CA . LEU B 1 127 ? 9.18 1.383 0.594 1 93.5 127 LEU B CA 1
ATOM 3066 C C . LEU B 1 127 ? 10.484 0.801 1.125 1 93.5 127 LEU B C 1
ATOM 3068 O O . LEU B 1 127 ? 11.492 0.764 0.41 1 93.5 127 LEU B O 1
ATOM 3072 N N . THR B 1 128 ? 10.508 0.321 2.33 1 93.88 128 THR B N 1
ATOM 3073 C CA . THR B 1 128 ? 11.727 -0.068 3.033 1 93.88 128 THR B CA 1
ATOM 3074 C C . THR B 1 128 ? 12.469 -1.153 2.262 1 93.88 128 THR B C 1
ATOM 3076 O O . THR B 1 128 ? 13.656 -1.007 1.967 1 93.88 128 THR B O 1
ATOM 3079 N N . PRO B 1 129 ? 11.789 -2.242 1.837 1 88.5 129 PRO B N 1
ATOM 3080 C CA . PRO B 1 129 ? 12.508 -3.279 1.096 1 88.5 129 PRO B CA 1
ATOM 3081 C C . PRO B 1 129 ? 13.102 -2.764 -0.213 1 88.5 129 PRO B C 1
ATOM 3083 O O . PRO B 1 129 ? 14.156 -3.24 -0.646 1 88.5 129 PRO B O 1
ATOM 3086 N N . LEU B 1 130 ? 12.445 -1.8 -0.778 1 90.25 130 LEU B N 1
ATOM 3087 C CA . LEU B 1 130 ? 12.922 -1.257 -2.045 1 90.25 130 LEU B CA 1
ATOM 3088 C C . LEU B 1 130 ? 14.18 -0.424 -1.84 1 90.25 130 LEU B C 1
ATOM 3090 O O . LEU B 1 130 ? 15.039 -0.367 -2.721 1 90.25 130 LEU B O 1
ATOM 3094 N N . LEU B 1 131 ? 14.242 0.21 -0.74 1 92.12 131 LEU B N 1
ATOM 3095 C CA . LEU B 1 131 ? 15.414 1.021 -0.429 1 92.12 131 LEU B CA 1
ATOM 3096 C C . LEU B 1 131 ? 16.641 0.14 -0.184 1 92.12 131 LEU B C 1
ATOM 3098 O O . LEU B 1 131 ? 17.75 0.47 -0.618 1 92.12 131 LEU B O 1
ATOM 3102 N N . VAL B 1 132 ? 16.422 -0.924 0.456 1 88.69 132 VAL B N 1
ATOM 3103 C CA . VAL B 1 132 ? 17.562 -1.732 0.879 1 88.69 132 VAL B CA 1
ATOM 3104 C C . VAL B 1 132 ? 17.922 -2.73 -0.219 1 88.69 132 VAL B C 1
ATOM 3106 O O . VAL B 1 132 ? 19.016 -3.312 -0.204 1 88.69 132 VAL B O 1
ATOM 3109 N N . SER B 1 133 ? 16.969 -2.982 -1.159 1 84.81 133 SER B N 1
ATOM 3110 C CA . SER B 1 133 ? 17.188 -3.881 -2.285 1 84.81 133 SER B CA 1
ATOM 3111 C C . SER B 1 133 ? 17.016 -3.16 -3.615 1 84.81 133 SER B C 1
ATOM 3113 O O . SER B 1 133 ? 15.953 -3.271 -4.25 1 84.81 133 SER B O 1
ATOM 3115 N N . PRO B 1 134 ? 18 -2.582 -4.082 1 79.31 134 PRO B N 1
ATOM 3116 C CA . PRO B 1 134 ? 17.859 -1.748 -5.277 1 79.31 134 PRO B CA 1
ATOM 3117 C C . PRO B 1 134 ? 17.469 -2.553 -6.52 1 79.31 134 PRO B C 1
ATOM 3119 O O . PRO B 1 134 ? 17.016 -1.983 -7.512 1 79.31 134 PRO B O 1
ATOM 3122 N N . ASN B 1 135 ? 17.578 -3.895 -6.441 1 83 135 ASN B N 1
ATOM 3123 C CA . ASN B 1 135 ? 17.25 -4.727 -7.59 1 83 135 ASN B CA 1
ATOM 3124 C C . ASN B 1 135 ? 15.75 -5.031 -7.641 1 83 135 ASN B C 1
ATOM 3126 O O . ASN B 1 135 ? 15.266 -5.637 -8.602 1 83 135 ASN B O 1
ATOM 3130 N N . LEU B 1 136 ? 15.102 -4.574 -6.605 1 87.88 136 LEU B N 1
ATOM 3131 C CA . LEU B 1 136 ? 13.656 -4.781 -6.566 1 87.88 136 LEU B CA 1
ATOM 3132 C C . LEU B 1 136 ? 12.914 -3.529 -7.023 1 87.88 136 LEU B C 1
ATOM 3134 O O . LEU B 1 136 ? 13.289 -2.412 -6.656 1 87.88 136 LEU B O 1
ATOM 3138 N N . SER B 1 137 ? 11.93 -3.729 -7.828 1 87.31 137 SER B N 1
ATOM 3139 C CA . SER B 1 137 ? 11.102 -2.609 -8.273 1 87.31 137 SER B CA 1
ATOM 3140 C C . SER B 1 137 ? 9.781 -2.559 -7.512 1 87.31 137 SER B C 1
ATOM 3142 O O . SER B 1 137 ? 9.172 -1.497 -7.395 1 87.31 137 SER B O 1
ATOM 3144 N N . THR B 1 138 ? 9.359 -3.68 -7.109 1 87.62 138 THR B N 1
ATOM 3145 C CA . THR B 1 138 ? 8.172 -3.773 -6.262 1 87.62 138 THR B CA 1
ATOM 3146 C C . THR B 1 138 ? 8.352 -4.852 -5.199 1 87.62 138 THR B C 1
ATOM 3148 O O . THR B 1 138 ? 9.188 -5.746 -5.348 1 87.62 138 THR B O 1
ATOM 3151 N N . TYR B 1 139 ? 7.625 -4.691 -4.125 1 86.88 139 TYR B N 1
ATOM 3152 C CA . TYR B 1 139 ? 7.648 -5.617 -2.998 1 86.88 139 TYR B CA 1
ATOM 3153 C C . TYR B 1 139 ? 6.289 -5.668 -2.307 1 86.88 139 TYR B C 1
ATOM 3155 O O . TYR B 1 139 ? 5.879 -4.699 -1.662 1 86.88 139 TYR B O 1
ATOM 3163 N N . ASN B 1 140 ? 5.68 -6.773 -2.502 1 87.5 140 ASN B N 1
ATOM 3164 C CA . ASN B 1 140 ? 4.344 -6.941 -1.944 1 87.5 140 ASN B CA 1
ATOM 3165 C C . ASN B 1 140 ? 4.273 -8.148 -1.012 1 87.5 140 ASN B C 1
ATOM 3167 O O . ASN B 1 140 ? 4.711 -9.242 -1.37 1 87.5 140 ASN B O 1
ATOM 3171 N N . ILE B 1 141 ? 3.707 -7.91 0.109 1 83.31 141 ILE B N 1
ATOM 3172 C CA . ILE B 1 141 ? 3.492 -8.992 1.062 1 83.31 141 ILE B CA 1
ATOM 3173 C C . ILE B 1 141 ? 2.062 -9.516 0.933 1 83.31 141 ILE B C 1
ATOM 3175 O O . ILE B 1 141 ? 1.103 -8.75 1.037 1 83.31 141 ILE B O 1
ATOM 3179 N N . ILE B 1 142 ? 1.983 -10.695 0.639 1 83.88 142 ILE B N 1
ATOM 3180 C CA . ILE B 1 142 ? 0.685 -11.352 0.526 1 83.88 142 ILE B CA 1
ATOM 3181 C C . ILE B 1 142 ? 0.475 -12.289 1.711 1 83.88 142 ILE B C 1
ATOM 3183 O O . ILE B 1 142 ? 1.256 -13.227 1.917 1 83.88 142 ILE B O 1
ATOM 3187 N N . GLY B 1 143 ? -0.608 -12.062 2.332 1 73.75 143 GLY B N 1
ATOM 3188 C CA . GLY B 1 143 ? -0.803 -12.82 3.559 1 73.75 143 GLY B CA 1
ATOM 3189 C C . GLY B 1 143 ? 0.263 -12.547 4.602 1 73.75 143 GLY B C 1
ATOM 3190 O O . GLY B 1 143 ? 0.495 -11.398 4.977 1 73.75 143 GLY B O 1
ATOM 3191 N N . TYR B 1 144 ? 1.026 -13.578 5.059 1 69.5 144 TYR B N 1
ATOM 3192 C CA . TYR B 1 144 ? 2.01 -13.398 6.121 1 69.5 144 TYR B CA 1
ATOM 3193 C C . TYR B 1 144 ? 3.412 -13.734 5.625 1 69.5 144 TYR B C 1
ATOM 3195 O O . TYR B 1 144 ? 4.398 -13.188 6.121 1 69.5 144 TYR B O 1
ATOM 3203 N N . ASP B 1 145 ? 3.428 -14.516 4.691 1 77.44 145 ASP B N 1
ATOM 3204 C CA . ASP B 1 145 ? 4.777 -15.031 4.484 1 77.44 145 ASP B CA 1
ATOM 3205 C C . ASP B 1 145 ? 5.074 -15.211 2.996 1 77.44 145 ASP B C 1
ATOM 3207 O O . ASP B 1 145 ? 6.02 -15.906 2.627 1 77.44 145 ASP B O 1
ATOM 3211 N N . ILE B 1 146 ? 4.277 -14.625 2.17 1 87.12 146 ILE B N 1
ATOM 3212 C CA . ILE B 1 146 ? 4.566 -14.711 0.742 1 87.12 146 ILE B CA 1
ATOM 3213 C C . ILE B 1 146 ? 4.906 -13.32 0.205 1 87.12 146 ILE B C 1
ATOM 3215 O O . ILE B 1 146 ? 4.203 -12.344 0.493 1 87.12 146 ILE B O 1
ATOM 3219 N N . ILE B 1 147 ? 5.984 -13.312 -0.515 1 90 147 ILE B N 1
ATOM 3220 C CA . ILE B 1 147 ? 6.402 -12.055 -1.127 1 90 147 ILE B CA 1
ATOM 3221 C C . ILE B 1 147 ? 6.266 -12.156 -2.645 1 90 147 ILE B C 1
ATOM 3223 O O . ILE B 1 147 ? 6.625 -13.172 -3.244 1 90 147 ILE B O 1
ATOM 3227 N N . VAL B 1 148 ? 5.707 -11.172 -3.223 1 91.38 148 VAL B N 1
ATOM 3228 C CA . VAL B 1 148 ? 5.715 -11 -4.672 1 91.38 148 VAL B CA 1
ATOM 3229 C C . VAL B 1 148 ? 6.516 -9.75 -5.035 1 91.38 148 VAL B C 1
ATOM 3231 O O . VAL B 1 148 ? 6.266 -8.664 -4.496 1 91.38 148 VAL B O 1
ATOM 3234 N N . ALA B 1 149 ? 7.422 -9.938 -5.898 1 91.56 149 ALA B N 1
ATOM 3235 C CA . ALA B 1 149 ? 8.336 -8.844 -6.215 1 91.56 149 ALA B CA 1
ATOM 3236 C C . ALA B 1 149 ? 8.695 -8.844 -7.699 1 91.56 149 ALA B C 1
ATOM 3238 O O . ALA B 1 149 ? 8.461 -9.828 -8.398 1 91.56 149 ALA B O 1
ATOM 3239 N N . GLU B 1 150 ? 9.172 -7.723 -8.156 1 92.5 150 GLU B N 1
ATOM 3240 C CA . GLU B 1 150 ? 9.719 -7.582 -9.5 1 92.5 150 GLU B CA 1
ATOM 3241 C C . GLU B 1 150 ? 11.234 -7.371 -9.461 1 92.5 150 GLU B C 1
ATOM 3243 O O . GLU B 1 150 ? 11.734 -6.617 -8.633 1 92.5 150 GLU B O 1
ATOM 3248 N N . THR B 1 151 ? 11.898 -8.055 -10.328 1 92.75 151 THR B N 1
ATOM 3249 C CA . THR B 1 151 ? 13.344 -7.891 -10.422 1 92.75 151 THR B CA 1
ATOM 3250 C C . THR B 1 151 ? 13.836 -8.219 -11.828 1 92.75 151 THR B C 1
ATOM 3252 O O . THR B 1 151 ? 13.047 -8.633 -12.688 1 92.75 151 THR B O 1
ATOM 3255 N N . VAL B 1 152 ? 15.07 -7.91 -12.055 1 93.44 152 VAL B N 1
ATOM 3256 C CA . VAL B 1 152 ? 15.711 -8.312 -13.305 1 93.44 152 VAL B CA 1
ATOM 3257 C C . VAL B 1 152 ? 16.312 -9.703 -13.148 1 93.44 152 VAL B C 1
ATOM 3259 O O . VAL B 1 152 ? 16.906 -10.016 -12.117 1 93.44 152 VAL B O 1
ATOM 3262 N N . ILE B 1 153 ? 16.141 -10.492 -14.141 1 94.81 153 ILE B N 1
ATOM 3263 C CA . ILE B 1 153 ? 16.672 -11.852 -14.078 1 94.81 153 ILE B CA 1
ATOM 3264 C C . ILE B 1 153 ? 18.188 -11.82 -13.898 1 94.81 153 ILE B C 1
ATOM 3266 O O . ILE B 1 153 ? 18.891 -11.109 -14.625 1 94.81 153 ILE B O 1
ATOM 3270 N N . PRO B 1 154 ? 18.688 -12.531 -12.922 1 93.12 154 PRO B N 1
ATOM 3271 C CA . PRO B 1 154 ? 20.141 -12.586 -12.75 1 93.12 154 PRO B CA 1
ATOM 3272 C C . PRO B 1 154 ? 20.859 -13.148 -13.969 1 93.12 154 PRO B C 1
ATOM 3274 O O . PRO B 1 154 ? 20.328 -14.016 -14.664 1 93.12 154 PRO B O 1
ATOM 3277 N N . LYS B 1 155 ? 22.078 -12.734 -14.164 1 93.88 155 LYS B N 1
ATOM 3278 C CA . LYS B 1 155 ? 22.859 -13.055 -15.352 1 93.88 155 LYS B CA 1
ATOM 3279 C C . LYS B 1 155 ? 23.078 -14.562 -15.477 1 93.88 155 LYS B C 1
ATOM 3281 O O . LYS B 1 155 ? 23.156 -15.086 -16.594 1 93.88 155 LYS B O 1
ATOM 3286 N N . GLU B 1 156 ? 23.125 -15.242 -14.406 1 94.31 156 GLU B N 1
ATOM 3287 C CA . GLU B 1 156 ? 23.453 -16.672 -14.414 1 94.31 156 GLU B CA 1
ATOM 3288 C C . GLU B 1 156 ? 22.312 -17.484 -15.031 1 94.31 156 GLU B C 1
ATOM 3290 O O . GLU B 1 156 ? 22.516 -18.641 -15.414 1 94.31 156 GLU B O 1
ATOM 3295 N N . TYR B 1 157 ? 21.156 -16.891 -15.18 1 95.62 157 TYR B N 1
ATOM 3296 C CA . TYR B 1 157 ? 20.016 -17.641 -15.711 1 95.62 157 TYR B CA 1
ATOM 3297 C C . TYR B 1 157 ? 19.734 -17.25 -17.156 1 95.62 157 TYR B C 1
ATOM 3299 O O . TYR B 1 157 ? 18.938 -17.891 -17.844 1 95.62 157 TYR B O 1
ATOM 3307 N N . VAL B 1 158 ? 20.375 -16.188 -17.594 1 95.88 158 VAL B N 1
ATOM 3308 C CA . VAL B 1 158 ? 20.188 -15.742 -18.969 1 95.88 158 VAL B CA 1
ATOM 3309 C C . VAL B 1 158 ? 20.578 -16.859 -19.922 1 95.88 158 VAL B C 1
ATOM 3311 O O . VAL B 1 158 ? 21.625 -17.5 -19.75 1 95.88 158 VAL B O 1
ATOM 3314 N N . GLY B 1 159 ? 19.828 -17.109 -20.906 1 96.31 159 GLY B N 1
ATOM 3315 C CA . GLY B 1 159 ? 20.094 -18.141 -21.891 1 96.31 159 GLY B CA 1
ATOM 3316 C C . GLY B 1 159 ? 19.516 -19.484 -21.516 1 96.31 159 GLY B C 1
ATOM 3317 O O . GLY B 1 159 ? 19.562 -20.438 -22.312 1 96.31 159 GLY B O 1
ATOM 3318 N N . LYS B 1 160 ? 18.938 -19.594 -20.359 1 97.19 160 LYS B N 1
ATOM 3319 C CA . LYS B 1 160 ? 18.266 -20.812 -19.906 1 97.19 160 LYS B CA 1
ATOM 3320 C C . LYS B 1 160 ? 16.75 -20.672 -20.016 1 97.19 160 LYS B C 1
ATOM 3322 O O . LYS B 1 160 ? 16.219 -19.562 -19.953 1 97.19 160 LYS B O 1
ATOM 3327 N N . THR B 1 161 ? 16.188 -21.75 -20.234 1 97.06 161 THR B N 1
ATOM 3328 C CA . THR B 1 161 ? 14.727 -21.75 -20.125 1 97.06 161 THR B CA 1
ATOM 3329 C C . THR B 1 161 ? 14.289 -21.75 -18.672 1 97.06 161 THR B C 1
ATOM 3331 O O . THR B 1 161 ? 15.078 -22.062 -17.781 1 97.06 161 THR B O 1
ATOM 3334 N N . LEU B 1 162 ? 13.016 -21.328 -18.469 1 95.62 162 LEU B N 1
ATOM 3335 C CA . LEU B 1 162 ? 12.445 -21.375 -17.125 1 95.62 162 LEU B CA 1
ATOM 3336 C C . LEU B 1 162 ? 12.547 -22.781 -16.547 1 95.62 162 LEU B C 1
ATOM 3338 O O . LEU B 1 162 ? 12.875 -22.938 -15.359 1 95.62 162 LEU B O 1
ATOM 3342 N N . PHE B 1 163 ? 12.336 -23.766 -17.359 1 94.25 163 PHE B N 1
ATOM 3343 C CA . PHE B 1 163 ? 12.414 -25.156 -16.938 1 94.25 163 PHE B CA 1
ATOM 3344 C C . PHE B 1 163 ? 13.844 -25.516 -16.531 1 94.25 163 PHE B C 1
ATOM 3346 O O . PHE B 1 163 ? 14.062 -26.125 -15.477 1 94.25 163 PHE B O 1
ATOM 3353 N N . GLU B 1 164 ? 14.758 -25.141 -17.312 1 96.5 164 GLU B N 1
ATOM 3354 C CA . GLU B 1 164 ? 16.172 -25.438 -17.078 1 96.5 164 GLU B CA 1
ATOM 3355 C C . GLU B 1 164 ? 16.672 -24.766 -15.805 1 96.5 164 GLU B C 1
ATOM 3357 O O . GLU B 1 164 ? 17.469 -25.328 -15.062 1 96.5 164 GLU B O 1
ATOM 3362 N N . ALA B 1 165 ? 16.203 -23.547 -15.609 1 96 165 ALA B N 1
ATOM 3363 C CA . ALA B 1 165 ? 16.641 -22.781 -14.438 1 96 165 ALA B CA 1
ATOM 3364 C C . ALA B 1 165 ? 16.141 -23.422 -13.148 1 96 165 ALA B C 1
ATOM 3366 O O . ALA B 1 165 ? 16.797 -23.344 -12.109 1 96 165 ALA B O 1
ATOM 3367 N N . ASP B 1 166 ? 14.945 -24.062 -13.195 1 95.44 166 ASP B N 1
ATOM 3368 C CA . ASP B 1 166 ? 14.32 -24.781 -12.086 1 95.44 166 ASP B CA 1
ATOM 3369 C C . ASP B 1 166 ? 14.375 -23.953 -10.805 1 95.44 166 ASP B C 1
ATOM 3371 O O . ASP B 1 166 ? 14.812 -24.438 -9.766 1 95.44 166 ASP B O 1
ATOM 3375 N N . LEU B 1 167 ? 13.945 -22.75 -10.875 1 95 167 LEU B N 1
ATOM 3376 C CA . LEU B 1 167 ? 14.078 -21.781 -9.789 1 95 167 LEU B CA 1
ATOM 3377 C C . LEU B 1 167 ? 13.242 -22.188 -8.586 1 95 167 LEU B C 1
ATOM 3379 O O . LEU B 1 167 ? 13.594 -21.891 -7.445 1 95 167 LEU B O 1
ATOM 3383 N N . ARG B 1 168 ? 12.125 -22.797 -8.844 1 90.44 168 ARG B N 1
ATOM 3384 C CA . ARG B 1 168 ? 11.281 -23.25 -7.73 1 90.44 168 ARG B CA 1
ATOM 3385 C C . ARG B 1 168 ? 12.031 -24.25 -6.852 1 90.44 168 ARG B C 1
ATOM 3387 O O . ARG B 1 168 ? 12.039 -24.109 -5.625 1 90.44 168 ARG B O 1
ATOM 3394 N N . ARG B 1 169 ? 12.648 -25.188 -7.438 1 91.31 169 ARG B N 1
ATOM 3395 C CA . ARG B 1 169 ? 13.375 -26.219 -6.703 1 91.31 169 ARG B CA 1
ATOM 3396 C C . ARG B 1 169 ? 14.695 -25.672 -6.152 1 91.31 169 ARG B C 1
ATOM 3398 O O . ARG B 1 169 ? 15.047 -25.938 -5.004 1 91.31 169 ARG B O 1
ATOM 3405 N N . GLU B 1 170 ? 15.375 -24.906 -6.867 1 93.75 170 GLU B N 1
ATOM 3406 C CA . GLU B 1 170 ? 16.734 -24.484 -6.527 1 93.75 170 GLU B CA 1
ATOM 3407 C C . GLU B 1 170 ? 16.719 -23.312 -5.566 1 93.75 170 GLU B C 1
ATOM 3409 O O . GLU B 1 170 ? 17.609 -23.172 -4.723 1 93.75 170 GLU B O 1
ATOM 3414 N N . CYS B 1 171 ? 15.695 -22.406 -5.734 1 93.88 171 CYS B N 1
ATOM 3415 C CA . CYS B 1 171 ? 15.75 -21.141 -5.004 1 93.88 171 CYS B CA 1
ATOM 3416 C C . CYS B 1 171 ? 14.461 -20.906 -4.223 1 93.88 171 CYS B C 1
ATOM 3418 O O . CYS B 1 171 ? 14.359 -19.953 -3.463 1 93.88 171 CYS B O 1
ATOM 3420 N N . GLY B 1 172 ? 13.5 -21.734 -4.426 1 91.19 172 GLY B N 1
ATOM 3421 C CA . GLY B 1 172 ? 12.211 -21.469 -3.793 1 91.19 172 GLY B CA 1
ATOM 3422 C C . GLY B 1 172 ? 11.469 -20.312 -4.41 1 91.19 172 GLY B C 1
ATOM 3423 O O . GLY B 1 172 ? 10.695 -19.625 -3.732 1 91.19 172 GLY B O 1
ATOM 3424 N N . ILE B 1 173 ? 11.75 -20.094 -5.672 1 93.25 173 ILE B N 1
ATOM 3425 C CA . ILE B 1 173 ? 11.18 -18.938 -6.367 1 93.25 173 ILE B CA 1
ATOM 3426 C C . ILE B 1 173 ? 10.297 -19.422 -7.516 1 93.25 173 ILE B C 1
ATOM 3428 O O . ILE B 1 173 ? 10.672 -20.312 -8.273 1 93.25 173 ILE B O 1
ATOM 3432 N N . THR B 1 174 ? 9.164 -18.891 -7.598 1 90.56 174 THR B N 1
ATOM 3433 C CA . THR B 1 174 ? 8.289 -19.109 -8.742 1 90.56 174 THR B CA 1
ATOM 3434 C C . THR B 1 174 ? 8.219 -17.859 -9.617 1 90.56 174 THR B C 1
ATOM 3436 O O . THR B 1 174 ? 7.945 -16.766 -9.125 1 90.56 174 THR B O 1
ATOM 3439 N N . VAL B 1 175 ? 8.469 -18 -10.867 1 92.94 175 VAL B N 1
ATOM 3440 C CA . VAL B 1 175 ? 8.336 -16.906 -11.82 1 92.94 175 VAL B CA 1
ATOM 3441 C C . VAL B 1 175 ? 6.898 -16.828 -12.328 1 92.94 175 VAL B C 1
ATOM 3443 O O . VAL B 1 175 ? 6.371 -17.812 -12.852 1 92.94 175 VAL B O 1
ATOM 3446 N N . ILE B 1 176 ? 6.324 -15.695 -12.164 1 89.62 176 ILE B N 1
ATOM 3447 C CA . ILE B 1 176 ? 4.918 -15.516 -12.508 1 89.62 176 ILE B CA 1
ATOM 3448 C C . ILE B 1 176 ? 4.801 -14.961 -13.922 1 89.62 176 ILE B C 1
ATOM 3450 O O . ILE B 1 176 ? 4.012 -15.461 -14.727 1 89.62 176 ILE B O 1
ATOM 3454 N N . ALA B 1 177 ? 5.551 -13.961 -14.211 1 91.81 177 ALA B N 1
ATOM 3455 C CA . ALA B 1 177 ? 5.457 -13.25 -15.477 1 91.81 177 ALA B CA 1
ATOM 3456 C C . ALA B 1 177 ? 6.797 -12.625 -15.859 1 91.81 177 ALA B C 1
ATOM 3458 O O . ALA B 1 177 ? 7.664 -12.438 -15 1 91.81 177 ALA B O 1
ATOM 3459 N N . VAL B 1 178 ? 6.895 -12.375 -17.156 1 93.19 178 VAL B N 1
ATOM 3460 C CA . VAL B 1 178 ? 8.125 -11.781 -17.672 1 93.19 178 VAL B CA 1
ATOM 3461 C C . VAL B 1 178 ? 7.781 -10.633 -18.609 1 93.19 178 VAL B C 1
ATOM 3463 O O . VAL B 1 178 ? 6.77 -10.672 -19.312 1 93.19 178 VAL B O 1
ATOM 3466 N N . ARG B 1 179 ? 8.586 -9.625 -18.422 1 92.25 179 ARG B N 1
ATOM 3467 C CA . ARG B 1 179 ? 8.555 -8.523 -19.391 1 92.25 179 ARG B CA 1
ATOM 3468 C C . ARG B 1 179 ? 9.938 -8.266 -19.969 1 92.25 179 ARG B C 1
ATOM 3470 O O . ARG B 1 179 ? 10.898 -8.039 -19.234 1 92.25 179 ARG B O 1
ATOM 3477 N N . ASN B 1 180 ? 9.977 -8.375 -21.266 1 88.75 180 ASN B N 1
ATOM 3478 C CA . ASN B 1 180 ? 11.25 -8.062 -21.906 1 88.75 180 ASN B CA 1
ATOM 3479 C C . ASN B 1 180 ? 11.266 -6.648 -22.469 1 88.75 180 ASN B C 1
ATOM 3481 O O . ASN B 1 180 ? 10.297 -5.902 -22.312 1 88.75 180 ASN B O 1
ATOM 3485 N N . LEU B 1 181 ? 12.367 -6.227 -23.016 1 80.88 181 LEU B N 1
ATOM 3486 C CA . LEU B 1 181 ? 12.562 -4.867 -23.5 1 80.88 181 LEU B CA 1
ATOM 3487 C C . LEU B 1 181 ? 11.609 -4.559 -24.641 1 80.88 181 LEU B C 1
ATOM 3489 O O . LEU B 1 181 ? 11.297 -3.396 -24.906 1 80.88 181 LEU B O 1
ATOM 3493 N N . SER B 1 182 ? 11.117 -5.574 -25.234 1 78.69 182 SER B N 1
ATOM 3494 C CA . SER B 1 182 ? 10.273 -5.383 -26.406 1 78.69 182 SER B CA 1
ATOM 3495 C C . SER B 1 182 ? 8.805 -5.238 -26.016 1 78.69 182 SER B C 1
ATOM 3497 O O . SER B 1 182 ? 7.973 -4.832 -26.828 1 78.69 182 SER B O 1
ATOM 3499 N N . ASN B 1 183 ? 8.531 -5.598 -24.844 1 75.69 183 ASN B N 1
ATOM 3500 C CA . ASN B 1 183 ? 7.141 -5.605 -24.406 1 75.69 183 ASN B CA 1
ATOM 3501 C C . ASN B 1 183 ? 6.902 -4.602 -23.281 1 75.69 183 ASN B C 1
ATOM 3503 O O . ASN B 1 183 ? 7.73 -4.465 -22.375 1 75.69 183 ASN B O 1
ATOM 3507 N N . SER B 1 184 ? 5.766 -3.961 -23.438 1 76.88 184 SER B N 1
ATOM 3508 C CA . SER B 1 184 ? 5.41 -3.014 -22.391 1 76.88 184 SER B CA 1
ATOM 3509 C C . SER B 1 184 ? 4.613 -3.689 -21.281 1 76.88 184 SER B C 1
ATOM 3511 O O . SER B 1 184 ? 4.48 -3.146 -20.188 1 76.88 184 SER B O 1
ATOM 3513 N N . ARG B 1 185 ? 4.258 -4.859 -21.578 1 83.62 185 ARG B N 1
ATOM 3514 C CA . ARG B 1 185 ? 3.395 -5.512 -20.594 1 83.62 185 ARG B CA 1
ATOM 3515 C C . ARG B 1 185 ? 3.979 -6.852 -20.156 1 83.62 185 ARG B C 1
ATOM 3517 O O . ARG B 1 185 ? 4.742 -7.473 -20.906 1 83.62 185 ARG B O 1
ATOM 3524 N N . TYR B 1 186 ? 3.641 -7.246 -18.984 1 88.31 186 TYR B N 1
ATOM 3525 C CA . TYR B 1 186 ? 4.047 -8.555 -18.484 1 88.31 186 TYR B CA 1
ATOM 3526 C C . TYR B 1 186 ? 3.234 -9.664 -19.141 1 88.31 186 TYR B C 1
ATOM 3528 O O . TYR B 1 186 ? 2.037 -9.508 -19.375 1 88.31 186 TYR B O 1
ATOM 3536 N N . GLU B 1 187 ? 3.914 -10.703 -19.375 1 87 187 GLU B N 1
ATOM 3537 C CA . GLU B 1 187 ? 3.268 -11.898 -19.906 1 87 187 GLU B CA 1
ATOM 3538 C C . GLU B 1 187 ? 3.535 -13.117 -19.031 1 87 187 GLU B C 1
ATOM 3540 O O . GLU B 1 187 ? 4.645 -13.289 -18.516 1 87 187 GLU B O 1
ATOM 3545 N N . PHE B 1 188 ? 2.459 -13.812 -18.875 1 86.69 188 PHE B N 1
ATOM 3546 C CA . PHE B 1 188 ? 2.641 -15.086 -18.203 1 86.69 188 PHE B CA 1
ATOM 3547 C C . PHE B 1 188 ? 3.453 -16.047 -19.062 1 86.69 188 PHE B C 1
ATOM 3549 O O . PHE B 1 188 ? 3.26 -16.125 -20.266 1 86.69 188 PHE B O 1
ATOM 3556 N N . VAL B 1 189 ? 4.367 -16.719 -18.438 1 86.56 189 VAL B N 1
ATOM 3557 C CA . VAL B 1 189 ? 5.262 -17.562 -19.234 1 86.56 189 VAL B CA 1
ATOM 3558 C C . VAL B 1 189 ? 5.195 -19 -18.75 1 86.56 189 VAL B C 1
ATOM 3560 O O . VAL B 1 189 ? 4.805 -19.266 -17.609 1 86.56 189 VAL B O 1
ATOM 3563 N N . ASP B 1 190 ? 5.57 -19.844 -19.734 1 86.5 190 ASP B N 1
ATOM 3564 C CA . ASP B 1 190 ? 5.645 -21.281 -19.422 1 86.5 190 ASP B CA 1
ATOM 3565 C C . ASP B 1 190 ? 7.094 -21.734 -19.328 1 86.5 190 ASP B C 1
ATOM 3567 O O . ASP B 1 190 ? 8.016 -20.922 -19.406 1 86.5 190 ASP B O 1
ATOM 3571 N N . GLY B 1 191 ? 7.188 -23.031 -19.094 1 89.5 191 GLY B N 1
ATOM 3572 C CA . GLY B 1 191 ? 8.492 -23.609 -18.844 1 89.5 191 GLY B CA 1
ATOM 3573 C C . GLY B 1 191 ? 9.461 -23.453 -20 1 89.5 191 GLY B C 1
ATOM 3574 O O . GLY B 1 191 ? 10.68 -23.484 -19.812 1 89.5 191 GLY B O 1
ATOM 3575 N N . ASP B 1 192 ? 8.969 -23.141 -21.234 1 93.12 192 ASP B N 1
ATOM 3576 C CA . ASP B 1 192 ? 9.812 -23.094 -22.422 1 93.12 192 ASP B CA 1
ATOM 3577 C C . ASP B 1 192 ? 10.336 -21.672 -22.672 1 93.12 192 ASP B C 1
ATOM 3579 O O . ASP B 1 192 ? 11.141 -21.453 -23.578 1 93.12 192 ASP B O 1
ATOM 3583 N N . TYR B 1 193 ? 9.969 -20.766 -21.828 1 93.5 193 TYR B N 1
ATOM 3584 C CA . TYR B 1 193 ? 10.453 -19.406 -22.016 1 93.5 193 TYR B CA 1
ATOM 3585 C C . TYR B 1 193 ? 11.953 -19.312 -21.781 1 93.5 193 TYR B C 1
ATOM 3587 O O . TYR B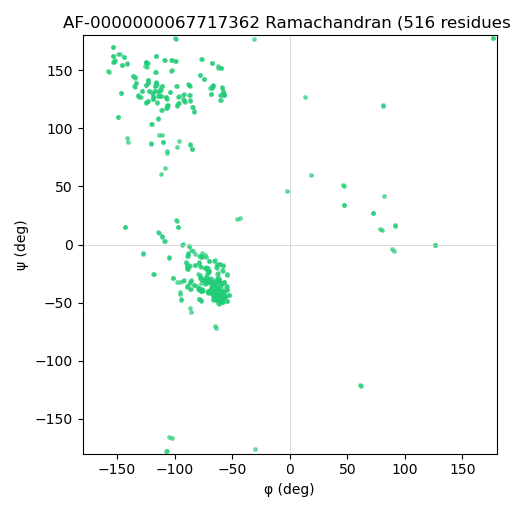 1 193 ? 12.453 -19.812 -20.766 1 93.5 193 TYR B O 1
ATOM 3595 N N . PHE B 1 194 ? 12.633 -18.578 -22.719 1 95.19 194 PHE B N 1
ATOM 3596 C CA . PHE B 1 194 ? 14.062 -18.312 -22.594 1 95.19 194 PHE B CA 1
ATOM 3597 C C . PHE B 1 194 ? 14.305 -16.953 -21.969 1 95.19 194 PHE B C 1
ATOM 3599 O O . PHE B 1 194 ? 13.891 -15.922 -22.516 1 95.19 194 PHE B O 1
ATOM 3606 N N . PHE B 1 195 ? 15.023 -17.016 -20.859 1 96.38 195 PHE B N 1
ATOM 3607 C CA . PHE B 1 195 ? 15.344 -15.734 -20.234 1 96.38 195 PHE B CA 1
ATOM 3608 C C . PHE B 1 195 ? 16.312 -14.938 -21.109 1 96.38 195 PHE B C 1
ATOM 3610 O O . PHE B 1 195 ? 17.344 -15.461 -21.531 1 96.38 195 PHE B O 1
ATOM 3617 N N . LEU B 1 196 ? 15.969 -13.734 -21.344 1 95.12 196 LEU B N 1
ATOM 3618 C CA . LEU B 1 196 ? 16.844 -12.797 -22.062 1 95.12 196 LEU B CA 1
ATOM 3619 C C . LEU B 1 196 ? 17.5 -11.828 -21.094 1 95.12 196 LEU B C 1
ATOM 3621 O O . LEU B 1 196 ? 17.016 -11.617 -19.984 1 95.12 196 LEU B O 1
ATOM 3625 N N . LYS B 1 197 ? 18.562 -11.312 -21.609 1 94.56 197 LYS B N 1
ATOM 3626 C CA . LYS B 1 197 ? 19.234 -10.289 -20.828 1 94.56 197 LYS B CA 1
ATOM 3627 C C . LYS B 1 197 ? 18.281 -9.133 -20.5 1 94.56 197 LYS B C 1
ATOM 3629 O O . LYS B 1 197 ? 17.531 -8.688 -21.359 1 94.56 197 LYS B O 1
ATOM 3634 N N . ASP B 1 198 ? 18.203 -8.773 -19.266 1 92.25 198 ASP B N 1
ATOM 3635 C CA . ASP B 1 198 ? 17.484 -7.598 -18.766 1 92.25 198 ASP B CA 1
ATOM 3636 C C . ASP B 1 198 ? 15.984 -7.859 -18.688 1 92.25 198 ASP B C 1
ATOM 3638 O O . ASP B 1 198 ? 15.195 -6.926 -18.531 1 92.25 198 ASP B O 1
ATOM 3642 N N . ASP B 1 199 ? 15.68 -9.18 -18.812 1 94.19 199 ASP B N 1
ATOM 3643 C CA . ASP B 1 199 ? 14.281 -9.516 -18.562 1 94.19 199 ASP B CA 1
ATOM 3644 C C . ASP B 1 199 ? 13.844 -9.062 -17.172 1 94.19 199 ASP B C 1
ATOM 3646 O O . ASP B 1 199 ? 14.539 -9.312 -16.188 1 94.19 199 ASP B O 1
ATOM 3650 N N . LYS B 1 200 ? 12.734 -8.359 -17.141 1 94.06 200 LYS B N 1
ATOM 3651 C CA . LYS B 1 200 ? 12.078 -8.117 -15.859 1 94.06 200 LYS B CA 1
ATOM 3652 C C . LYS B 1 200 ? 11.117 -9.25 -15.516 1 94.06 200 LYS B C 1
ATOM 3654 O O . LYS B 1 200 ? 10.297 -9.656 -16.344 1 94.06 200 LYS B O 1
ATOM 3659 N N . ILE B 1 201 ? 11.281 -9.766 -14.336 1 94.19 201 ILE B N 1
ATOM 3660 C CA . ILE B 1 201 ? 10.461 -10.914 -13.961 1 94.19 201 ILE B CA 1
ATOM 3661 C C . ILE B 1 201 ? 9.68 -10.594 -12.688 1 94.19 201 ILE B C 1
ATOM 3663 O O . ILE B 1 201 ? 10.18 -9.891 -11.805 1 94.19 201 ILE B O 1
ATOM 3667 N N . VAL B 1 202 ? 8.477 -11.031 -12.617 1 93.31 202 VAL B N 1
ATOM 3668 C CA . VAL B 1 202 ? 7.68 -11.062 -11.398 1 93.31 202 VAL B CA 1
ATOM 3669 C C . VAL B 1 202 ? 7.863 -12.406 -10.688 1 93.31 202 VAL B C 1
ATOM 3671 O O . VAL B 1 202 ? 7.609 -13.461 -11.273 1 93.31 202 VAL B O 1
ATOM 3674 N N . ILE B 1 203 ? 8.305 -12.32 -9.445 1 93.5 203 ILE B N 1
ATOM 3675 C CA . ILE B 1 203 ? 8.633 -13.555 -8.734 1 93.5 203 ILE B CA 1
ATOM 3676 C C . ILE B 1 203 ? 7.852 -13.617 -7.43 1 93.5 203 ILE B C 1
ATOM 3678 O O . ILE B 1 203 ? 7.422 -12.594 -6.902 1 93.5 203 ILE B O 1
ATOM 3682 N N . CYS B 1 204 ? 7.703 -14.797 -7.012 1 93.19 204 CYS B N 1
ATOM 3683 C CA . CYS B 1 204 ? 7.039 -15.062 -5.738 1 93.19 204 CYS B CA 1
ATOM 3684 C C . CYS B 1 204 ? 7.824 -16.078 -4.914 1 93.19 204 CYS B C 1
ATOM 3686 O O . CYS B 1 204 ? 8.414 -17 -5.465 1 93.19 204 CYS B O 1
ATOM 3688 N N . GLY B 1 205 ? 7.855 -15.906 -3.658 1 91.38 205 GLY B N 1
ATOM 3689 C CA . GLY B 1 205 ? 8.531 -16.812 -2.746 1 91.38 205 GLY B CA 1
ATOM 3690 C C . GLY B 1 205 ? 8.5 -16.344 -1.303 1 91.38 205 GLY B C 1
ATOM 3691 O O . GLY B 1 205 ? 7.863 -15.336 -0.986 1 91.38 205 GLY B O 1
ATOM 3692 N N . LYS B 1 206 ? 9.039 -17.125 -0.464 1 87.94 206 LYS B N 1
ATOM 3693 C CA . LYS B 1 206 ? 9.211 -16.734 0.928 1 87.94 206 LYS B CA 1
ATOM 3694 C C . LYS B 1 206 ? 10.234 -15.602 1.054 1 87.94 206 LYS B C 1
ATOM 3696 O O . LYS B 1 206 ? 11.062 -15.406 0.159 1 87.94 206 LYS B O 1
ATOM 3701 N N . PRO B 1 207 ? 10.125 -14.844 2.143 1 85.31 207 PRO B N 1
ATOM 3702 C CA . PRO B 1 207 ? 11.016 -13.695 2.299 1 85.31 207 PRO B CA 1
ATOM 3703 C C . PRO B 1 207 ? 12.492 -14.07 2.145 1 85.31 207 PRO B C 1
ATOM 3705 O O . PRO B 1 207 ? 13.227 -13.391 1.425 1 85.31 207 PRO B O 1
ATOM 3708 N N . ASP B 1 208 ? 12.898 -15.164 2.744 1 86.19 208 ASP B N 1
ATOM 3709 C CA . ASP B 1 208 ? 14.297 -15.578 2.686 1 86.19 208 ASP B CA 1
ATOM 3710 C C . ASP B 1 208 ? 14.703 -15.93 1.257 1 86.19 208 ASP B C 1
ATOM 3712 O O . ASP B 1 208 ? 15.82 -15.625 0.829 1 86.19 208 ASP B O 1
ATOM 3716 N N . SER B 1 209 ? 13.867 -16.547 0.542 1 90.19 209 SER B N 1
ATOM 3717 C CA . SER B 1 209 ? 14.148 -16.938 -0.834 1 90.19 209 SER B CA 1
ATOM 3718 C C . SER B 1 209 ? 14.297 -15.727 -1.744 1 90.19 209 SER B C 1
ATOM 3720 O O . SER B 1 209 ? 15.195 -15.68 -2.586 1 90.19 209 SER B O 1
ATOM 3722 N N . ILE B 1 210 ? 13.398 -14.789 -1.541 1 90 210 ILE B N 1
ATOM 3723 C CA . ILE B 1 210 ? 13.438 -13.57 -2.346 1 90 210 ILE B CA 1
ATOM 3724 C C . ILE B 1 210 ? 14.742 -12.82 -2.074 1 90 210 ILE B C 1
ATOM 3726 O O . ILE B 1 210 ? 15.406 -12.359 -3.006 1 90 210 ILE B O 1
ATOM 3730 N N . GLU B 1 211 ? 15.062 -12.727 -0.835 1 86 211 GLU B N 1
ATOM 3731 C CA . GLU B 1 211 ? 16.281 -12.031 -0.441 1 86 211 GLU B CA 1
ATOM 3732 C C . GLU B 1 211 ? 17.516 -12.688 -1.052 1 86 211 GLU B C 1
ATOM 3734 O O . GLU B 1 211 ? 18.391 -12.008 -1.604 1 86 211 GLU B O 1
ATOM 3739 N N . ASN B 1 212 ? 17.578 -13.945 -0.971 1 87.25 212 ASN B N 1
ATOM 3740 C CA . ASN B 1 212 ? 18.719 -14.688 -1.496 1 87.25 212 ASN B CA 1
ATOM 3741 C C . ASN B 1 212 ? 18.797 -14.586 -3.016 1 87.25 212 ASN B C 1
ATOM 3743 O O . ASN B 1 212 ? 19.891 -14.438 -3.57 1 87.25 212 ASN B O 1
ATOM 3747 N N . PHE B 1 213 ? 17.688 -14.672 -3.627 1 90.56 213 PHE B N 1
ATOM 3748 C CA . PHE B 1 213 ? 17.641 -14.656 -5.086 1 90.56 213 PHE B CA 1
ATOM 3749 C C . PHE B 1 213 ? 18.047 -13.289 -5.625 1 90.56 213 PHE B C 1
ATOM 3751 O O . PHE B 1 213 ? 18.656 -13.188 -6.691 1 90.56 213 PHE B O 1
ATOM 3758 N N . THR B 1 214 ? 17.703 -12.289 -4.902 1 84.44 214 THR B N 1
ATOM 3759 C CA . THR B 1 214 ? 17.938 -10.938 -5.391 1 84.44 214 THR B CA 1
ATOM 3760 C C . THR B 1 214 ? 19.234 -10.383 -4.812 1 84.44 214 THR B C 1
ATOM 3762 O O . THR B 1 214 ? 19.578 -9.219 -5.043 1 84.44 214 THR B O 1
ATOM 3765 N N . ASN B 1 215 ? 20.047 -11.297 -4.254 1 71.62 215 ASN B N 1
ATOM 3766 C CA . ASN B 1 215 ? 21.344 -10.961 -3.66 1 71.62 215 ASN B CA 1
ATOM 3767 C C . ASN B 1 215 ? 21.234 -9.75 -2.736 1 71.62 215 ASN B C 1
ATOM 3769 O O . ASN B 1 215 ? 22.078 -8.852 -2.795 1 71.62 215 ASN B O 1
ATOM 3773 N N . ASN B 1 216 ? 20.109 -9.773 -2.17 1 61.72 216 ASN B N 1
ATOM 3774 C CA . ASN B 1 216 ? 19.938 -8.703 -1.191 1 61.72 216 ASN B CA 1
ATOM 3775 C C . ASN B 1 216 ? 20.266 -9.188 0.221 1 61.72 216 ASN B C 1
ATOM 3777 O O . ASN B 1 216 ? 19.766 -10.234 0.65 1 61.72 216 ASN B O 1
ATOM 3781 N N . LYS B 1 217 ? 21.453 -9.109 0.683 1 55.84 217 LYS B N 1
ATOM 3782 C CA . LYS B 1 217 ? 21.844 -9.547 2.018 1 55.84 217 LYS B CA 1
ATOM 3783 C C . LYS B 1 217 ? 20.688 -9.391 3.008 1 55.84 217 LYS B C 1
ATOM 3785 O O . LYS B 1 217 ? 19.688 -8.734 2.711 1 55.84 217 LYS B O 1
ATOM 3790 N N . ASP B 1 218 ? 20.734 -9.797 4.406 1 54.28 218 ASP B N 1
ATOM 3791 C CA . ASP B 1 218 ? 19.969 -10.102 5.609 1 54.28 218 ASP B CA 1
ATOM 3792 C C . ASP B 1 218 ? 18.844 -9.078 5.816 1 54.28 218 ASP B C 1
ATOM 3794 O O . ASP B 1 218 ? 18.297 -8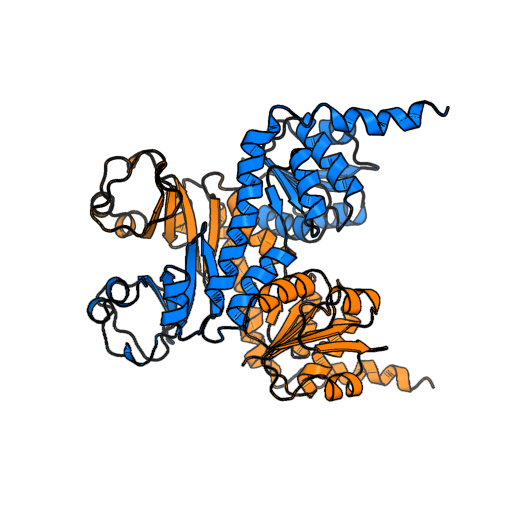.961 6.914 1 54.28 218 ASP B O 1
ATOM 3798 N N . LEU B 1 219 ? 18.391 -8.414 4.852 1 56.5 219 LEU B N 1
ATOM 3799 C CA . LEU B 1 219 ? 17.703 -7.176 5.203 1 56.5 219 LEU B CA 1
ATOM 3800 C C . LEU B 1 219 ? 16.188 -7.395 5.297 1 56.5 219 LEU B C 1
ATOM 3802 O O . LEU B 1 219 ? 15.539 -6.867 6.199 1 56.5 219 LEU B O 1
ATOM 3806 N N . ILE B 1 220 ? 15.594 -8.312 4.5 1 58.41 220 ILE B N 1
ATOM 3807 C CA . ILE B 1 220 ? 14.141 -8.242 4.387 1 58.41 220 ILE B CA 1
ATOM 3808 C C . ILE B 1 220 ? 13.492 -9.141 5.438 1 58.41 220 ILE B C 1
ATOM 3810 O O . ILE B 1 220 ? 12.438 -8.812 5.984 1 58.41 220 ILE B O 1
ATOM 3814 N N . LYS B 1 221 ? 14.148 -10.211 5.812 1 59.06 221 LYS B N 1
ATOM 3815 C CA . LYS B 1 221 ? 13.539 -11.172 6.73 1 59.06 221 LYS B CA 1
ATOM 3816 C C . LYS B 1 221 ? 13.125 -10.5 8.031 1 59.06 221 LYS B C 1
ATOM 3818 O O . LYS B 1 221 ? 12.094 -10.836 8.609 1 59.06 221 LYS B O 1
ATOM 3823 N N . ASP B 1 222 ? 13.883 -9.539 8.367 1 59.06 222 ASP B N 1
ATOM 3824 C CA . ASP B 1 222 ? 13.641 -8.906 9.664 1 59.06 222 ASP B CA 1
ATOM 3825 C C . ASP B 1 222 ? 12.461 -7.949 9.594 1 59.06 222 ASP B C 1
ATOM 3827 O O . ASP B 1 222 ? 11.891 -7.582 10.625 1 59.06 222 ASP B O 1
ATOM 3831 N N . LEU B 1 223 ? 12.109 -7.633 8.359 1 62.91 223 LEU B N 1
ATOM 3832 C CA . LEU B 1 223 ? 11 -6.691 8.195 1 62.91 223 LEU B CA 1
ATOM 3833 C C . LEU B 1 223 ? 9.664 -7.383 8.43 1 62.91 223 LEU B C 1
ATOM 3835 O O . LEU B 1 223 ? 8.703 -6.754 8.883 1 62.91 223 LEU B O 1
ATOM 3839 N N . ILE B 1 224 ? 9.609 -8.68 8.148 1 58.84 224 ILE B N 1
ATOM 3840 C CA . ILE B 1 224 ? 8.352 -9.422 8.18 1 58.84 224 ILE B CA 1
ATOM 3841 C C . ILE B 1 224 ? 8.117 -9.977 9.578 1 58.84 224 ILE B C 1
ATOM 3843 O O . ILE B 1 224 ? 6.977 -10.094 10.023 1 58.84 224 ILE B O 1
ATOM 3847 N N . SER B 1 225 ? 9.125 -10.391 10.266 1 52.34 225 SER B N 1
ATOM 3848 C CA . SER B 1 225 ? 8.945 -10.953 11.602 1 52.34 225 SER B CA 1
ATOM 3849 C C . SER B 1 225 ? 8.188 -9.992 12.516 1 52.34 225 SER B C 1
ATOM 3851 O O . SER B 1 225 ? 7.488 -10.422 13.43 1 52.34 225 SER B O 1
ATOM 3853 N N . GLY B 1 226 ? 8.281 -8.82 12.227 1 45.44 226 GLY B N 1
ATOM 3854 C CA . GLY B 1 226 ? 7.562 -7.859 13.047 1 45.44 226 GLY B CA 1
ATOM 3855 C C . GLY B 1 226 ? 6.074 -7.816 12.75 1 45.44 226 GLY B C 1
ATOM 3856 O O . GLY B 1 226 ? 5.297 -7.262 13.523 1 45.44 226 GLY B O 1
ATOM 3857 N N . SER B 1 227 ? 5.637 -8.102 11.555 1 48.84 227 SER B N 1
ATOM 3858 C CA . SER B 1 227 ? 4.227 -8.109 11.172 1 48.84 227 SER B CA 1
ATOM 3859 C C . SER B 1 227 ? 3.449 -9.164 11.961 1 48.84 227 SER B C 1
ATOM 3861 O O . SER B 1 227 ? 2.23 -9.062 12.109 1 48.84 227 SER B O 1
ATOM 3863 N N . LYS B 1 228 ? 4.055 -10.195 12.461 1 47.62 228 LYS B N 1
ATOM 3864 C CA . LYS B 1 228 ? 3.43 -11.195 13.312 1 47.62 228 LYS B CA 1
ATOM 3865 C C . LYS B 1 228 ? 2.783 -10.547 14.539 1 47.62 228 LYS B C 1
ATOM 3867 O O . LYS B 1 228 ? 1.751 -11.016 15.023 1 47.62 228 LYS B O 1
ATOM 3872 N N . GLU B 1 229 ? 3.436 -9.586 14.953 1 40.62 229 GLU B N 1
ATOM 3873 C CA . GLU B 1 229 ? 2.961 -8.953 16.172 1 40.62 229 GLU B CA 1
ATOM 3874 C C . GLU B 1 229 ? 1.693 -8.141 15.922 1 40.62 229 GLU B C 1
ATOM 3876 O O . GLU B 1 229 ? 0.813 -8.07 16.781 1 40.62 229 GLU B O 1
ATOM 3881 N N . ASP B 1 230 ? 1.597 -7.66 14.82 1 44.41 230 ASP B N 1
ATOM 3882 C CA . ASP B 1 230 ? 0.426 -6.836 14.539 1 44.41 230 ASP B CA 1
ATOM 3883 C C . ASP B 1 230 ? -0.817 -7.695 14.328 1 44.41 230 ASP B C 1
ATOM 3885 O O . ASP B 1 230 ? -1.931 -7.281 14.656 1 44.41 230 ASP B O 1
ATOM 3889 N N . GLU B 1 231 ? -0.748 -8.812 13.703 1 42.44 231 GLU B N 1
ATOM 3890 C CA . GLU B 1 231 ? -1.874 -9.727 13.523 1 42.44 231 GLU B CA 1
ATOM 3891 C C . GLU B 1 231 ? -2.303 -10.344 14.852 1 42.44 231 GLU B C 1
ATOM 3893 O O . GLU B 1 231 ? -3.477 -10.664 15.039 1 42.44 231 GLU B O 1
ATOM 3898 N N . ASN B 1 232 ? -1.438 -10.633 15.672 1 40.72 232 ASN B N 1
ATOM 3899 C CA . ASN B 1 232 ? -1.868 -11.094 16.984 1 40.72 232 ASN B CA 1
ATOM 3900 C C . ASN B 1 232 ? -2.744 -10.055 17.688 1 40.72 232 ASN B C 1
ATOM 3902 O O . ASN B 1 232 ? -3.451 -10.383 18.641 1 40.72 232 ASN B O 1
ATOM 3906 N N . LEU B 1 233 ? -2.562 -8.945 17.25 1 37.41 233 LEU B N 1
ATOM 3907 C CA . LEU B 1 233 ? -3.484 -7.961 17.812 1 37.41 233 LEU B CA 1
ATOM 3908 C C . LEU B 1 233 ? -4.887 -8.148 17.234 1 37.41 233 LEU B C 1
ATOM 3910 O O . LEU B 1 233 ? -5.879 -7.91 17.922 1 37.41 233 LEU B O 1
ATOM 3914 N N . ASN B 1 234 ? -4.965 -8.609 16.031 1 36.94 234 ASN B N 1
ATOM 3915 C CA . ASN B 1 234 ? -6.277 -8.844 15.438 1 36.94 234 ASN B CA 1
ATOM 3916 C C . ASN B 1 234 ? -6.891 -10.148 15.922 1 36.94 234 ASN B C 1
ATOM 3918 O O . ASN B 1 234 ? -8.117 -10.266 16.031 1 36.94 234 ASN B O 1
ATOM 3922 N N . LYS B 1 235 ? -6.141 -11.211 16.109 1 38.97 235 LYS B N 1
ATOM 3923 C CA . LYS B 1 235 ? -6.695 -12.453 16.641 1 38.97 235 LYS B CA 1
ATOM 3924 C C . LYS B 1 235 ? -7.117 -12.289 18.109 1 38.97 235 LYS B C 1
ATOM 3926 O O . LYS B 1 235 ? -8.062 -12.938 18.562 1 38.97 235 LYS B O 1
ATOM 3931 N N . ASP B 1 236 ? -6.414 -11.555 18.859 1 32.91 236 ASP B N 1
ATOM 3932 C CA . ASP B 1 236 ? -6.742 -11.383 20.266 1 32.91 236 ASP B CA 1
ATOM 3933 C C . ASP B 1 236 ? -7.973 -10.492 20.453 1 32.91 236 ASP B C 1
ATOM 3935 O O . ASP B 1 236 ? -8.594 -10.492 21.516 1 32.91 236 ASP B O 1
ATOM 3939 N N . ALA B 1 237 ? -8.25 -9.742 19.469 1 34.5 237 ALA B N 1
ATOM 3940 C CA . ALA B 1 237 ? -9.484 -8.969 19.594 1 34.5 237 ALA B CA 1
ATOM 3941 C C . ALA B 1 237 ? -10.711 -9.867 19.484 1 34.5 237 ALA B C 1
ATOM 3943 O O . ALA B 1 237 ? -11.805 -9.5 19.922 1 34.5 237 ALA B O 1
ATOM 3944 N N . GLU B 1 238 ? -10.609 -10.938 18.766 1 33.12 238 GLU B N 1
ATOM 3945 C CA . GLU B 1 238 ? -11.766 -11.82 18.703 1 33.12 238 GLU B CA 1
ATOM 3946 C C . GLU B 1 238 ? -12.031 -12.492 20.047 1 33.12 238 GLU B C 1
ATOM 3948 O O . GLU B 1 238 ? -13.18 -12.758 20.391 1 33.12 238 GLU B O 1
ATOM 3953 N N . LYS B 1 239 ? -10.984 -12.914 20.703 1 31.88 239 LYS B N 1
ATOM 3954 C CA . LYS B 1 239 ? -11.273 -13.594 21.969 1 31.88 239 LYS B CA 1
ATOM 3955 C C . LYS B 1 239 ? -11.625 -12.594 23.062 1 31.88 239 LYS B C 1
ATOM 3957 O O . LYS B 1 239 ? -12.398 -12.898 23.969 1 31.88 239 LYS B O 1
ATOM 3962 N N . LYS B 1 240 ? -10.883 -11.461 23.078 1 33.97 240 LYS B N 1
ATOM 3963 C CA . LYS B 1 240 ? -11.039 -10.648 24.281 1 33.97 240 LYS B CA 1
ATOM 3964 C C . LYS B 1 240 ? -12.281 -9.766 24.203 1 33.97 240 LYS B C 1
ATOM 3966 O O . LYS B 1 240 ? -12.539 -8.953 25.094 1 33.97 240 LYS B O 1
ATOM 3971 N N . SER B 1 241 ? -12.82 -9.57 23.047 1 34.38 241 SER B N 1
ATOM 3972 C CA . SER B 1 241 ? -13.961 -8.656 23.031 1 34.38 241 SER B CA 1
ATOM 3973 C C . SER B 1 241 ? -15.062 -9.141 23.969 1 34.38 241 SER B C 1
ATOM 3975 O O . SER B 1 241 ? -16.125 -8.516 24.062 1 34.38 241 SER B O 1
ATOM 3977 N N . ARG B 1 242 ? -15.031 -10.43 24.359 1 32.44 242 ARG B N 1
ATOM 3978 C CA . ARG B 1 242 ? -16.219 -10.734 25.156 1 32.44 242 ARG B CA 1
ATOM 3979 C C . ARG B 1 242 ? -16.219 -9.93 26.453 1 32.44 242 ARG B C 1
ATOM 3981 O O . ARG B 1 242 ? -17.266 -9.406 26.859 1 32.44 242 ARG B O 1
ATOM 3988 N N . PHE B 1 243 ? -15.305 -10.234 27.453 1 30.38 243 PHE B N 1
ATOM 3989 C CA . PHE B 1 243 ? -15.664 -10.047 28.859 1 30.38 243 PHE B CA 1
ATOM 3990 C C . PHE B 1 243 ? -15.391 -8.617 29.297 1 30.38 243 PHE B C 1
ATOM 3992 O O . PHE B 1 243 ? -16.188 -8.023 30.031 1 30.38 243 PHE B O 1
ATOM 3999 N N . LEU B 1 244 ? -14.07 -8.062 29.188 1 31.81 244 LEU B N 1
ATOM 4000 C CA . LEU B 1 244 ? -13.586 -7.109 30.188 1 31.81 244 LEU B CA 1
ATOM 4001 C C . LEU B 1 244 ? -13.977 -5.684 29.812 1 31.81 244 LEU B C 1
ATOM 4003 O O . LEU B 1 244 ? -14.195 -4.844 30.688 1 31.81 244 LEU B O 1
ATOM 4007 N N . GLY B 1 245 ? -14.023 -5.336 28.578 1 32.31 245 GLY B N 1
ATOM 4008 C CA . GLY B 1 245 ? -13.914 -3.916 28.297 1 32.31 245 GLY B CA 1
ATOM 4009 C C . GLY B 1 245 ? -15.172 -3.141 28.656 1 32.31 245 GLY B C 1
ATOM 4010 O O . GLY B 1 245 ? -15.281 -1.955 28.328 1 32.31 245 GLY B O 1
ATOM 4011 N N . ILE B 1 246 ? -16.234 -3.852 28.984 1 34.19 246 ILE B N 1
ATOM 4012 C CA . ILE B 1 246 ? -17.438 -3.09 29.281 1 34.19 246 ILE B CA 1
ATOM 4013 C C . ILE B 1 246 ? -17.234 -2.273 30.547 1 34.19 246 ILE B C 1
ATOM 4015 O O . ILE B 1 246 ? -17.797 -1.187 30.688 1 34.19 246 ILE B O 1
ATOM 4019 N N . PHE B 1 247 ? -16.438 -2.824 31.531 1 32.28 247 PHE B N 1
ATOM 4020 C CA . PHE B 1 247 ? -16.562 -2.277 32.875 1 32.28 247 PHE B CA 1
ATOM 4021 C C . PHE B 1 247 ? -15.828 -0.942 32.969 1 32.28 247 PHE B C 1
ATOM 4023 O O . PHE B 1 247 ? -16.312 -0.015 33.625 1 32.28 247 PHE B O 1
ATOM 4030 N N . ASN B 1 248 ? -14.562 -0.875 32.5 1 33.12 248 ASN B N 1
ATOM 4031 C CA . ASN B 1 248 ? -13.75 0.235 32.969 1 33.12 248 ASN B CA 1
ATOM 4032 C C . ASN B 1 248 ? -14.094 1.535 32.25 1 33.12 248 ASN B C 1
ATOM 4034 O O . ASN B 1 248 ? -13.602 2.604 32.625 1 33.12 248 ASN B O 1
ATOM 4038 N N . PHE B 1 249 ? -14.586 1.479 31.094 1 32.56 249 PHE B N 1
ATOM 4039 C CA . PHE B 1 249 ? -14.82 2.729 30.375 1 32.56 249 PHE B CA 1
ATOM 4040 C C . PHE B 1 249 ? -16 3.48 30.969 1 32.56 249 PHE B C 1
ATOM 4042 O O . PHE B 1 249 ? -16.188 4.672 30.719 1 32.56 249 PHE B O 1
ATOM 4049 N N . MET B 1 250 ? -16.859 2.879 31.688 1 33.28 250 MET B N 1
ATOM 4050 C CA . MET B 1 250 ? -17.984 3.537 32.344 1 33.28 250 MET B CA 1
ATOM 4051 C C . MET B 1 250 ? -17.5 4.543 33.375 1 33.28 250 MET B C 1
ATOM 4053 O O . MET B 1 250 ? -18.203 5.504 33.688 1 33.28 250 MET B O 1
ATOM 4057 N N . LYS B 1 251 ? -16.375 4.312 33.969 1 35 251 LYS B N 1
ATOM 4058 C CA . LYS B 1 251 ? -15.969 5.152 35.094 1 35 251 LYS B CA 1
ATOM 4059 C C . LYS B 1 251 ? -15.539 6.539 34.625 1 35 251 LYS B C 1
ATOM 4061 O O . LYS B 1 251 ? -15.719 7.527 35.344 1 35 251 LYS B O 1
ATOM 4066 N N . ILE B 1 252 ? -14.984 6.609 33.469 1 34.69 252 ILE B N 1
ATOM 4067 C CA . ILE B 1 252 ? -14.391 7.906 33.156 1 34.69 252 ILE B CA 1
ATOM 4068 C C . ILE B 1 252 ? -15.484 8.898 32.781 1 34.69 252 ILE B C 1
ATOM 4070 O O . ILE B 1 252 ? -15.406 10.078 33.125 1 34.69 252 ILE B O 1
ATOM 4074 N N . PHE B 1 253 ? -16.547 8.445 32.156 1 35.5 253 PHE B N 1
ATOM 4075 C CA . PHE B 1 253 ? -17.562 9.438 31.828 1 35.5 253 PHE B CA 1
ATOM 4076 C C . PHE B 1 253 ? -18.391 9.797 33.062 1 35.5 253 PHE B C 1
ATOM 4078 O O . PHE B 1 253 ? -19.25 10.68 33 1 35.5 253 PHE B O 1
ATOM 4085 N N . GLN B 1 254 ? -18.375 8.977 34.062 1 34.25 254 GLN B N 1
ATOM 4086 C CA . GLN B 1 254 ? -19.219 9.352 35.188 1 34.25 254 GLN B CA 1
ATOM 4087 C C . GLN B 1 254 ? -18.641 10.531 35.938 1 34.25 254 GLN B C 1
ATOM 4089 O O . GLN B 1 254 ? -19.312 11.125 36.781 1 34.25 254 GLN B O 1
ATOM 4094 N N . LYS B 1 255 ? -17.375 10.789 35.844 1 36.78 255 LYS B N 1
ATOM 4095 C CA . LYS B 1 255 ? -16.875 11.812 36.75 1 36.78 255 LYS B CA 1
ATOM 4096 C C . LYS B 1 255 ? -17.391 13.195 36.344 1 36.78 255 LYS B C 1
ATOM 4098 O O . LYS B 1 255 ? -17.578 14.062 37.219 1 36.78 255 LYS B O 1
ATOM 4103 N N . ASP B 1 256 ? -17.609 13.461 35.031 1 35.53 256 ASP B N 1
ATOM 4104 C CA . ASP B 1 256 ? -17.969 14.859 34.812 1 35.53 256 ASP B CA 1
ATOM 4105 C C . ASP B 1 256 ? -19.406 15.141 35.219 1 35.53 256 ASP B C 1
ATOM 4107 O O . ASP B 1 256 ? -19.922 16.234 34.969 1 35.53 256 ASP B O 1
ATOM 4111 N N . ARG B 1 257 ? -20.188 14.07 35.562 1 33.06 257 ARG B N 1
ATOM 4112 C CA . ARG B 1 257 ? -21.516 14.5 35.938 1 33.06 257 ARG B CA 1
ATOM 4113 C C . ARG B 1 257 ? -21.516 15.156 37.312 1 33.06 257 ARG B C 1
ATOM 4115 O O . ARG B 1 257 ? -22.547 15.641 37.781 1 33.06 257 ARG B O 1
ATOM 4122 N N . LYS B 1 258 ? -20.609 14.734 38.125 1 34.75 258 LYS B N 1
ATOM 4123 C CA . LYS B 1 258 ? -20.922 15.164 39.5 1 34.75 258 LYS B CA 1
ATOM 4124 C C . LYS B 1 258 ? -20.719 16.672 39.656 1 34.75 258 LYS B C 1
ATOM 4126 O O . LYS B 1 258 ? -21.047 17.234 40.719 1 34.75 258 LYS B O 1
ATOM 4131 N N . ASP B 1 259 ? -19.812 17.25 38.75 1 32.97 259 ASP B N 1
ATOM 4132 C CA . ASP B 1 259 ? -19.594 18.594 39.281 1 32.97 259 ASP B CA 1
ATOM 4133 C C . ASP B 1 259 ? -20.719 19.531 38.844 1 32.97 259 ASP B C 1
ATOM 4135 O O . ASP B 1 259 ? -20.672 20.734 39.094 1 32.97 259 ASP B O 1
ATOM 4139 N N . ASN B 1 260 ? -21.672 19.125 37.906 1 26.25 260 ASN B N 1
ATOM 4140 C CA . ASN B 1 260 ? -22.75 20.094 38.062 1 26.25 260 ASN B CA 1
ATOM 4141 C C . ASN B 1 260 ? -23.797 19.609 39.094 1 26.25 260 ASN B C 1
ATOM 4143 O O . ASN B 1 260 ? -24.141 18.438 39.125 1 26.25 260 ASN B O 1
#

Foldseek 3Di:
DAEEEEEADDDVSVVVLVVCLVDPYAYEYEYQDPVVQVVSVVSHNYYDHDVDDDLVVCLVRDDLRHQAYEYEHPADLVRLLRNLLSCVVSPHQAYEYEHQDPVSVLSSVLSPHPYYDHPVVVVCLFVVVCVLQVQWPGWDDDDQWKIKTKGWQDPVQAFHFQQRVPCCVPQVKDWQWKDDPVDPDTDGDDRGDGRHGRIMTIMMGGPVSVCVRSVRPPRCVVSRVVVVVVVVVVVVCVVPSPDDPVPPVVPVVVVVPPVD/DAEEEEEADDDVSVVVLVVCLVDPYAYEYEDQDPVVQVVSVVSHNYYDHDVDDDLVVCLVRDDLRHQAYEYEHPADLPRLLRNLLSCVVSPHQAYEYEHQDPVSVLSSVLSPHPYYDHPVVVVCLFVVVCVLQVQWPGWDDDDQWKIKTKGWQDPVQAFHFQQRVPCCVPQVKDWQWKDDPVDPDTDGDDRGDGRHGRIMTIMMGGQVSVCVRSVRPPPCVVSRVVVVVVVVVVVVCVVPSPDDPVPPVVPVVVVVVPVD